Protein AF-A0AAV9XU58-F1 (afdb_monomer_lite)

InterPro domains:
  IPR002495 Glycosyl transferase, family 8 [PF01501] (68-296)
  IPR029044 Nucleotide-diphospho-sugar transferases [G3DSA:3.90.550.10] (55-318)
  IPR029044 Nucleotide-diphospho-sugar transferases [SSF53448] (55-310)
  IPR050748 Glycosyltransferase 8 domain-containing [PTHR13778] (26-318)

Foldseek 3Di:
DPPVVVVVVVVVVVVVCCVPVVCVVVVPDPVVVVCVVCVVVVVVVVVLVVLQEEAEEEEFDEQVLLQLVQLQLLLQLVAADPRYAYEYEYEYEPNCDPVNVVLVVVVCVVVVSVVRYHYDYQHDDDDFQADCLAPPQDPRNQCVLCCLVRDDVVDFKHKYAYSQKGQLHHCVVVSPDDWPFLLFKAFAWDPDQCVLCVSCVVLVNNVPDDQQARIAGDPRIIIGGSVSCVVVVSSVQLRCCCRVRRHGPRSSSCSSCSNRTHYDPCLQEPAPPPDDDPDPSSRRMYGPDGDQGLLDLQGPPVVSSLSSLVSDDGRDDGPDSPRADQAAEEEEEEDDADADDPVQVLPDPRHAYAYEYEYEQQDDPRVVVVVVVCVVSSVRYHYHYDYHYDPPPVPDPLVPLLVSLVVSVVPVDLPPDDRHPWYKYKYQYDDDPCVVPVVPPDPDDDDPDPPPDDDDDDDPIDIDTPVRVLVVSVVSCVSDPDPVVVVSNVVVVVVVVVVVVVVVVVVVPPDDPPDPDDDDDDDDDDDD

Organism: NCBI:txid659607

Sequence (528 aa):
MTKKQIISLIFVLTSAIICFVIPFITGLTSVNIFNRKNKSIFKSLSDIESNIVTYDITFSSDSDVFPLFPTLLNSIHSHLLENEFANIHIITMPDVTKVDHSIFLDMMEKLGFLKKLRIIFYPFKFNIKYKQTLKHVSQATMCRLLMTKILDSSINKLLYLDTDVIVNYPLRELFDIEIKSECGIVARSSTNSNLINEWLKKDGLSNYLHYSGKRSFNAGVLLVDLEKLRRNNFVDETLDLVQKWGINDQIALNLYCNGDYDELPIDYNFWAGRDSVNDIGKHKIVHFAGPNKPWKINYQPYEEQLLWYKYSLSYPEGNKNIPPIRPTYILLVKYNNDITIPETILNEKLCRYMINIVAINYKGKNKIELEEKIKEYSKKIWIEYTFVNINIDNNNNNNSDNVISKYVFLKTPQLFGEYVSELYLVMNSIPESRNICSVHENSENNDIEEMIDQKNEVNDYHYYSNNQVLDKLDNMCLNMNDGLYKINLLKLREKKENIKNIIERNKESNTFNKLCANNTNSYIEVHS

Structure (mmCIF, N/CA/C/O backbone):
data_AF-A0AAV9XU58-F1
#
_entry.id   AF-A0AAV9XU58-F1
#
loop_
_atom_site.group_PDB
_atom_site.id
_atom_site.type_symbol
_atom_site.label_atom_id
_atom_site.label_alt_id
_atom_site.label_comp_id
_atom_site.label_asym_id
_atom_site.label_entity_id
_atom_site.label_seq_id
_atom_site.pdbx_PDB_ins_code
_atom_site.Cartn_x
_atom_site.Cartn_y
_atom_site.Cartn_z
_atom_site.occupancy
_atom_site.B_iso_or_equiv
_atom_site.auth_seq_id
_atom_site.auth_comp_id
_atom_site.auth_asym_id
_atom_site.auth_atom_id
_atom_site.pdbx_PDB_model_num
ATOM 1 N N . MET A 1 1 ? 7.510 -81.812 -5.269 1.00 56.44 1 MET A N 1
ATOM 2 C CA . MET A 1 1 ? 6.096 -81.436 -5.495 1.00 56.44 1 MET A CA 1
ATOM 3 C C . MET A 1 1 ? 5.322 -82.650 -5.975 1.00 56.44 1 MET A C 1
ATOM 5 O O . MET A 1 1 ? 5.824 -83.378 -6.823 1.00 56.44 1 MET A O 1
ATOM 9 N N . THR A 1 2 ? 4.126 -82.888 -5.443 1.00 73.88 2 THR A N 1
ATOM 10 C CA . THR A 1 2 ? 3.227 -83.937 -5.952 1.00 73.88 2 THR A CA 1
ATOM 11 C C . THR A 1 2 ? 2.683 -83.545 -7.335 1.00 73.88 2 THR A C 1
ATOM 13 O O . THR A 1 2 ? 2.583 -82.357 -7.641 1.00 73.88 2 THR A O 1
ATOM 16 N N . LYS A 1 3 ? 2.283 -84.514 -8.179 1.00 66.88 3 LYS A N 1
ATOM 17 C CA . LYS A 1 3 ? 1.668 -84.239 -9.504 1.00 66.88 3 LYS A CA 1
ATOM 18 C C . LYS A 1 3 ? 0.535 -83.200 -9.424 1.00 66.88 3 LYS A C 1
ATOM 20 O O . LYS A 1 3 ? 0.401 -82.361 -10.306 1.00 66.88 3 LYS A O 1
ATOM 25 N N . LYS A 1 4 ? -0.230 -83.215 -8.328 1.00 62.72 4 LYS A N 1
ATOM 26 C CA . LYS A 1 4 ? -1.327 -82.276 -8.052 1.00 62.72 4 LYS A CA 1
ATOM 27 C C . LYS A 1 4 ? -0.833 -80.839 -7.814 1.00 62.72 4 LYS A C 1
ATOM 29 O O . LYS A 1 4 ? -1.446 -79.900 -8.305 1.00 62.72 4 LYS A O 1
ATOM 34 N N . GLN A 1 5 ? 0.300 -80.670 -7.128 1.00 54.50 5 GLN A N 1
ATOM 35 C CA . GLN A 1 5 ? 0.933 -79.363 -6.909 1.00 54.50 5 GLN A CA 1
ATOM 36 C C . GLN A 1 5 ? 1.524 -78.783 -8.199 1.00 54.50 5 GLN A C 1
ATOM 38 O O . GLN A 1 5 ? 1.413 -77.584 -8.422 1.00 54.50 5 GLN A O 1
ATOM 43 N N . ILE A 1 6 ? 2.084 -79.628 -9.073 1.00 65.81 6 ILE A N 1
ATOM 44 C CA . ILE A 1 6 ? 2.619 -79.191 -10.374 1.00 65.81 6 ILE A CA 1
ATOM 45 C C . ILE A 1 6 ? 1.485 -78.696 -11.282 1.00 65.81 6 ILE A C 1
ATOM 47 O O . ILE A 1 6 ? 1.595 -77.620 -11.858 1.00 65.81 6 ILE A O 1
ATOM 51 N N . ILE A 1 7 ? 0.365 -79.424 -11.353 1.00 70.50 7 ILE A N 1
ATOM 52 C CA . ILE A 1 7 ? -0.808 -79.006 -12.141 1.00 70.50 7 ILE A CA 1
ATOM 53 C C . ILE A 1 7 ? -1.394 -77.693 -11.605 1.00 70.50 7 ILE A C 1
ATOM 55 O O . ILE A 1 7 ? -1.716 -76.800 -12.385 1.00 70.50 7 ILE A O 1
ATOM 59 N N . SER A 1 8 ? -1.483 -77.545 -10.279 1.00 62.72 8 SER A N 1
ATOM 60 C CA . SER A 1 8 ? -1.982 -76.314 -9.659 1.00 62.72 8 SER A CA 1
ATOM 61 C C . SER A 1 8 ? -1.062 -75.119 -9.927 1.00 62.72 8 SER A C 1
ATOM 63 O O . SER A 1 8 ? -1.549 -74.022 -10.185 1.00 62.72 8 SER A O 1
ATOM 65 N N . LEU A 1 9 ? 0.258 -75.328 -9.912 1.00 62.16 9 LEU A N 1
ATOM 66 C CA . LEU A 1 9 ? 1.238 -74.287 -10.217 1.00 62.16 9 LEU A CA 1
ATOM 67 C C . LEU A 1 9 ? 1.181 -73.874 -11.693 1.00 62.16 9 LEU A C 1
ATOM 69 O O . LEU A 1 9 ? 1.218 -72.683 -11.987 1.00 62.16 9 LEU A O 1
ATOM 73 N N . ILE A 1 10 ? 1.027 -74.837 -12.607 1.00 72.75 10 ILE A N 1
ATOM 74 C CA . ILE A 1 10 ? 0.843 -74.561 -14.038 1.00 72.75 10 ILE A CA 1
ATOM 75 C C . ILE A 1 10 ? -0.416 -73.719 -14.250 1.00 72.75 10 ILE A C 1
ATOM 77 O O . ILE A 1 10 ? -0.330 -72.704 -14.930 1.00 72.75 10 ILE A O 1
ATOM 81 N N . PHE A 1 11 ? -1.539 -74.064 -13.609 1.00 68.44 11 PHE A N 1
ATOM 82 C CA . PHE A 1 11 ? -2.784 -73.294 -13.718 1.00 68.44 11 PHE A CA 1
ATOM 83 C C . PHE A 1 11 ? -2.628 -71.846 -13.239 1.00 68.44 11 PHE A C 1
ATOM 85 O O . PHE A 1 11 ? -3.064 -70.915 -13.920 1.00 68.44 11 PHE A O 1
ATOM 92 N N . VAL A 1 12 ? -1.970 -71.645 -12.092 1.00 68.31 12 VAL A N 1
ATOM 93 C CA . VAL A 1 12 ? -1.707 -70.309 -11.532 1.00 68.31 12 VAL A CA 1
ATOM 94 C C . VAL A 1 12 ? -0.794 -69.500 -12.454 1.00 68.31 12 VAL A C 1
ATOM 96 O O . VAL A 1 12 ? -1.093 -68.340 -12.734 1.00 68.31 12 VAL A O 1
ATOM 99 N N . LEU A 1 13 ? 0.266 -70.114 -12.986 1.00 66.00 13 LEU A N 1
ATOM 100 C CA . LEU A 1 13 ? 1.189 -69.454 -13.910 1.00 66.00 13 LEU A CA 1
ATOM 101 C C . LEU A 1 13 ? 0.513 -69.112 -15.242 1.00 66.00 13 LEU A C 1
ATOM 103 O O . LEU A 1 13 ? 0.669 -67.993 -15.724 1.00 66.00 13 LEU A O 1
ATOM 107 N N . THR A 1 14 ? -0.299 -70.009 -15.809 1.00 67.06 14 THR A N 1
ATOM 108 C CA . THR A 1 14 ? -1.054 -69.716 -17.038 1.00 67.06 14 THR A CA 1
ATOM 109 C C . THR A 1 14 ? -2.084 -68.611 -16.827 1.00 67.06 14 THR A C 1
ATOM 111 O O . THR A 1 14 ? -2.219 -67.743 -17.682 1.00 67.06 14 THR A O 1
ATOM 114 N N . SER A 1 15 ? -2.759 -68.583 -15.675 1.00 61.88 15 SER A N 1
ATOM 115 C CA . SER A 1 15 ? -3.738 -67.538 -15.356 1.00 61.88 15 SER A CA 1
ATOM 116 C C . SER A 1 15 ? -3.060 -66.178 -15.143 1.00 61.88 15 SER A C 1
ATOM 118 O O . SER A 1 15 ? -3.535 -65.159 -15.639 1.00 61.88 15 SER A O 1
ATOM 120 N N . ALA A 1 16 ? -1.889 -66.158 -14.496 1.00 62.00 16 ALA A N 1
ATOM 121 C CA . ALA A 1 16 ? -1.078 -64.951 -14.355 1.00 62.00 16 ALA A CA 1
ATOM 122 C C . ALA A 1 16 ? -0.603 -64.425 -15.719 1.00 62.00 16 ALA A C 1
ATOM 124 O O . ALA A 1 16 ? -0.750 -63.238 -15.999 1.00 62.00 16 ALA A O 1
ATOM 125 N N . ILE A 1 17 ? -0.114 -65.300 -16.604 1.00 64.19 17 ILE A N 1
ATOM 126 C CA . ILE A 1 17 ? 0.308 -64.915 -17.958 1.00 64.19 17 ILE A CA 1
ATOM 127 C C . ILE A 1 17 ? -0.876 -64.342 -18.750 1.00 64.19 17 ILE A C 1
ATOM 129 O O . ILE A 1 17 ? -0.737 -63.288 -19.360 1.00 64.19 17 ILE A O 1
ATOM 133 N N . ILE A 1 18 ? -2.058 -64.960 -18.683 1.00 63.41 18 ILE A N 1
ATOM 134 C CA . ILE A 1 18 ? -3.281 -64.454 -19.331 1.00 63.41 18 ILE A CA 1
ATOM 135 C C . ILE A 1 18 ? -3.654 -63.056 -18.800 1.00 63.41 18 ILE A C 1
ATOM 137 O O . ILE A 1 18 ? -3.930 -62.155 -19.593 1.00 63.41 18 ILE A O 1
ATOM 141 N N . CYS A 1 19 ? -3.589 -62.840 -17.482 1.00 58.94 19 CYS A N 1
ATOM 142 C CA . CYS A 1 19 ? -3.886 -61.549 -16.851 1.00 58.94 19 CYS A CA 1
ATOM 143 C C . CYS A 1 19 ? -2.886 -60.434 -17.193 1.00 58.94 19 CYS A C 1
ATOM 145 O O . CYS A 1 19 ? -3.264 -59.267 -17.140 1.00 58.94 19 CYS A O 1
ATOM 147 N N . PHE A 1 20 ? -1.639 -60.759 -17.544 1.00 57.59 20 PHE A N 1
ATOM 148 C CA . PHE A 1 20 ? -0.633 -59.763 -17.935 1.00 57.59 20 PHE A CA 1
ATOM 149 C C . PHE A 1 20 ? -0.561 -59.543 -19.449 1.00 57.59 20 PHE A C 1
ATOM 151 O O . PHE A 1 20 ? -0.370 -58.414 -19.897 1.00 57.59 20 PHE A O 1
ATOM 158 N N . VAL A 1 21 ? -0.742 -60.598 -20.244 1.00 58.16 21 VAL A N 1
ATOM 159 C CA . VAL A 1 21 ? -0.565 -60.556 -21.701 1.00 58.16 21 VAL A CA 1
ATOM 160 C C . VAL A 1 21 ? -1.803 -60.000 -22.405 1.00 58.16 21 VAL A C 1
ATOM 162 O O . VAL A 1 21 ? -1.658 -59.199 -23.326 1.00 58.16 21 VAL A O 1
ATOM 165 N N . ILE A 1 22 ? -3.019 -60.342 -21.955 1.00 57.56 22 ILE A N 1
ATOM 166 C CA . ILE A 1 22 ? -4.252 -59.845 -22.592 1.00 57.56 22 ILE A CA 1
ATOM 167 C C . ILE A 1 22 ? -4.352 -58.309 -22.530 1.00 57.56 22 ILE A C 1
ATOM 169 O O . ILE A 1 22 ? -4.541 -57.713 -23.588 1.00 57.56 22 ILE A O 1
ATOM 173 N N . PRO A 1 23 ? -4.147 -57.630 -21.380 1.00 54.16 23 PRO A N 1
ATOM 174 C CA . PRO A 1 23 ? -4.209 -56.165 -21.319 1.00 54.16 23 PRO A CA 1
ATOM 175 C C . PRO A 1 23 ? -3.149 -55.460 -22.176 1.00 54.16 23 PRO A C 1
ATOM 177 O O . PRO A 1 23 ? -3.402 -54.368 -22.689 1.00 54.16 23 PRO A O 1
ATOM 180 N N . PHE A 1 24 ? -1.982 -56.093 -22.354 1.00 54.09 24 PHE A N 1
ATOM 181 C CA . PHE A 1 24 ? -0.885 -55.578 -23.178 1.00 54.09 24 PHE A CA 1
ATOM 182 C C . PHE A 1 24 ? -1.194 -55.698 -24.679 1.00 54.09 24 PHE A C 1
ATOM 184 O O . PHE A 1 24 ? -0.922 -54.769 -25.434 1.00 54.09 24 PHE A O 1
ATOM 191 N N . ILE A 1 25 ? -1.823 -56.802 -25.104 1.00 54.88 25 ILE A N 1
ATOM 192 C CA . ILE A 1 25 ? -2.251 -57.023 -26.497 1.00 54.88 25 ILE A CA 1
ATOM 193 C C . ILE A 1 25 ? -3.467 -56.155 -26.856 1.00 54.88 25 ILE A C 1
ATOM 195 O O . ILE A 1 25 ? -3.562 -55.668 -27.980 1.00 54.88 25 ILE A O 1
ATOM 199 N N . THR A 1 26 ? -4.394 -55.920 -25.921 1.00 54.41 26 THR A N 1
ATOM 200 C CA . THR A 1 26 ? -5.632 -55.166 -26.192 1.00 54.41 26 THR A CA 1
ATOM 201 C C . THR A 1 26 ? -5.506 -53.650 -25.989 1.00 54.41 26 THR A C 1
ATOM 203 O O . THR A 1 26 ? -6.515 -52.951 -26.062 1.00 54.41 26 THR A O 1
ATOM 206 N N . GLY A 1 27 ? -4.312 -53.119 -25.689 1.00 50.12 27 GLY A N 1
ATOM 207 C CA . GLY A 1 27 ? -4.082 -51.676 -25.492 1.00 50.12 27 GLY A CA 1
ATOM 208 C C . GLY A 1 27 ? -4.832 -51.054 -24.300 1.00 50.12 27 GLY A C 1
ATOM 209 O O . GLY A 1 27 ? -4.917 -49.832 -24.175 1.00 50.12 27 GLY A O 1
ATOM 210 N N . LEU A 1 28 ? -5.382 -51.881 -23.408 1.00 47.94 28 LEU A N 1
ATOM 211 C CA . LEU A 1 28 ? -6.093 -51.455 -22.205 1.00 47.94 28 LEU A CA 1
ATOM 212 C C . LEU A 1 28 ? -5.094 -51.413 -21.051 1.00 47.94 28 LEU A C 1
ATOM 214 O O . LEU A 1 28 ? -5.012 -52.335 -20.242 1.00 47.94 28 LEU A O 1
ATOM 218 N N . THR A 1 29 ? -4.316 -50.336 -20.967 1.00 52.66 29 THR A N 1
ATOM 219 C CA . THR A 1 29 ? -3.478 -50.111 -19.787 1.00 52.66 29 THR A CA 1
ATOM 220 C C . THR A 1 29 ? -4.375 -49.981 -18.551 1.00 52.66 29 THR A C 1
ATOM 222 O O . THR A 1 29 ? -5.410 -49.309 -18.568 1.00 52.66 29 THR A O 1
ATOM 225 N N . SER A 1 30 ? -3.983 -50.628 -17.452 1.00 54.69 30 SER A N 1
ATOM 226 C CA . SER A 1 30 ? -4.645 -50.552 -16.138 1.00 54.69 30 SER A CA 1
ATOM 227 C C . SER A 1 30 ? -4.885 -49.107 -15.676 1.00 54.69 30 SER A C 1
ATOM 229 O O . SER A 1 30 ? -5.871 -48.830 -14.996 1.00 54.69 30 SER A O 1
ATOM 231 N N . VAL A 1 31 ? -4.045 -48.177 -16.138 1.00 50.59 31 VAL A N 1
ATOM 232 C CA . VAL A 1 31 ? -4.153 -46.725 -15.951 1.00 50.59 31 VAL A CA 1
ATOM 233 C C . VAL A 1 31 ? -5.444 -46.150 -16.546 1.00 50.59 31 VAL A C 1
ATOM 235 O O . VAL A 1 31 ? -6.119 -45.364 -15.889 1.00 50.59 31 VAL A O 1
ATOM 238 N N . ASN A 1 32 ? -5.865 -46.578 -17.741 1.00 48.88 32 ASN A N 1
ATOM 239 C CA . ASN A 1 32 ? -7.089 -46.070 -18.376 1.00 48.88 32 ASN A CA 1
ATOM 240 C C . ASN A 1 32 ? -8.364 -46.561 -17.674 1.00 48.88 32 ASN A C 1
ATOM 242 O O . ASN A 1 32 ? -9.359 -45.836 -17.601 1.00 48.88 32 ASN A O 1
ATOM 246 N N . ILE A 1 33 ? -8.339 -47.776 -17.119 1.00 56.25 33 ILE A N 1
ATOM 247 C CA . ILE A 1 33 ? -9.445 -48.325 -16.320 1.00 56.25 33 ILE A CA 1
ATOM 248 C C . ILE A 1 33 ? -9.483 -47.661 -14.936 1.00 56.25 33 ILE A C 1
ATOM 250 O O . ILE A 1 33 ? -10.567 -47.319 -14.460 1.00 56.25 33 ILE A O 1
ATOM 254 N N . PHE A 1 34 ? -8.320 -47.424 -14.321 1.00 52.28 34 PHE A N 1
ATOM 255 C CA . PHE A 1 34 ? -8.187 -46.698 -13.056 1.00 52.28 34 PHE A CA 1
ATOM 256 C C . PHE A 1 34 ? -8.679 -45.248 -13.183 1.00 52.28 34 PHE A C 1
ATOM 258 O O . PHE A 1 34 ? -9.528 -44.823 -12.402 1.00 52.28 34 PHE A O 1
ATOM 265 N N . ASN A 1 35 ? -8.262 -44.533 -14.233 1.00 53.34 35 ASN A N 1
ATOM 266 C CA . ASN A 1 35 ? -8.716 -43.170 -14.524 1.00 53.34 35 ASN A CA 1
ATOM 267 C C . ASN A 1 35 ? -10.218 -43.106 -14.830 1.00 53.34 35 ASN A C 1
ATOM 269 O O . ASN A 1 35 ? -10.890 -42.173 -14.401 1.00 53.34 35 ASN A O 1
ATOM 273 N N . ARG A 1 36 ? -10.783 -44.101 -15.534 1.00 54.97 36 ARG A N 1
ATOM 274 C CA . ARG A 1 36 ? -12.236 -44.167 -15.777 1.00 54.97 36 ARG A CA 1
ATOM 275 C C . ARG A 1 36 ? -13.035 -44.427 -14.501 1.00 54.97 36 ARG A C 1
ATOM 277 O O . ARG A 1 36 ? -14.057 -43.775 -14.308 1.00 54.97 36 ARG A O 1
ATOM 284 N N . LYS A 1 37 ? -12.596 -45.360 -13.649 1.00 55.50 37 LYS A N 1
ATOM 285 C CA . LYS A 1 37 ? -13.304 -45.708 -12.403 1.00 55.50 37 LYS A CA 1
ATOM 286 C C . LYS A 1 37 ? -13.187 -44.628 -11.328 1.00 55.50 37 LYS A C 1
ATOM 288 O O . LYS A 1 37 ? -14.141 -44.424 -10.591 1.00 55.50 37 LYS A O 1
ATOM 293 N N . ASN A 1 38 ? -12.069 -43.905 -11.294 1.00 54.00 38 ASN A N 1
ATOM 294 C CA . ASN A 1 38 ? -11.805 -42.844 -10.319 1.00 54.00 38 ASN A CA 1
ATOM 295 C C . ASN A 1 38 ? -11.971 -41.440 -10.914 1.00 54.00 38 ASN A C 1
ATOM 297 O O . ASN A 1 38 ? -11.464 -40.468 -10.360 1.00 54.00 38 ASN A O 1
ATOM 301 N N . LYS A 1 39 ? -12.688 -41.309 -12.039 1.00 52.06 39 LYS A N 1
ATOM 302 C CA . LYS A 1 39 ? -12.847 -40.041 -12.764 1.00 52.06 39 LYS A CA 1
ATOM 303 C C . LYS A 1 39 ? -13.422 -38.924 -11.888 1.00 52.06 39 LYS A C 1
ATOM 305 O O . LYS A 1 39 ? -13.057 -37.777 -12.088 1.00 52.06 39 LYS A O 1
ATOM 310 N N . SER A 1 40 ? -14.284 -39.238 -10.918 1.00 46.38 40 SER A N 1
ATOM 311 C CA . SER A 1 40 ? -14.809 -38.250 -9.964 1.00 46.38 40 SER A CA 1
ATOM 312 C C . SER A 1 40 ? -13.774 -37.798 -8.933 1.00 46.38 40 SER A C 1
ATOM 314 O O . SER A 1 40 ? -13.806 -36.641 -8.548 1.00 46.38 40 SER A O 1
ATOM 316 N N . ILE A 1 41 ? -12.854 -38.677 -8.524 1.00 53.47 41 ILE A N 1
ATOM 317 C CA . ILE A 1 41 ? -11.769 -38.374 -7.579 1.00 53.47 41 ILE A CA 1
ATOM 318 C C . ILE A 1 41 ? -10.698 -37.543 -8.278 1.00 53.47 41 ILE A C 1
ATOM 320 O O . ILE A 1 41 ? -10.249 -36.547 -7.737 1.00 53.47 41 ILE A O 1
ATOM 324 N N . PHE A 1 42 ? -10.328 -37.899 -9.510 1.00 50.66 42 PHE A N 1
ATOM 325 C CA . PHE A 1 42 ? -9.417 -37.079 -10.309 1.00 50.66 42 PHE A CA 1
ATOM 326 C C . PHE A 1 42 ? -10.041 -35.751 -10.713 1.00 50.66 42 PHE A C 1
ATOM 328 O O . PHE A 1 42 ? -9.332 -34.759 -10.746 1.00 50.66 42 PHE A O 1
ATOM 335 N N . LYS A 1 43 ? -11.356 -35.718 -10.962 1.00 49.62 43 LYS A N 1
ATOM 336 C CA . LYS A 1 43 ? -12.082 -34.468 -11.163 1.00 49.62 43 LYS A CA 1
ATOM 337 C C . LYS A 1 43 ? -12.126 -33.639 -9.879 1.00 49.62 43 LYS A C 1
ATOM 339 O O . LYS A 1 43 ? -11.856 -32.458 -9.944 1.00 49.62 43 LYS A O 1
ATOM 344 N N . SER A 1 44 ? -12.373 -34.232 -8.708 1.00 46.91 44 SER A N 1
ATOM 345 C CA . SER A 1 44 ? -12.347 -33.474 -7.451 1.00 46.91 44 SER A CA 1
ATOM 346 C C . SER A 1 44 ? -10.939 -33.013 -7.087 1.00 46.91 44 SER A C 1
ATOM 348 O O . SER A 1 44 ? -10.790 -31.915 -6.585 1.00 46.91 44 SER A O 1
ATOM 350 N N . LEU A 1 45 ? -9.905 -33.815 -7.348 1.00 44.69 45 LEU A N 1
ATOM 351 C CA . LEU A 1 45 ? -8.504 -33.425 -7.170 1.00 44.69 45 LEU A CA 1
ATOM 352 C C . LEU A 1 45 ? -8.111 -32.322 -8.152 1.00 44.69 45 LEU A C 1
ATOM 354 O O . LEU A 1 45 ? -7.502 -31.353 -7.725 1.00 44.69 45 LEU A O 1
ATOM 358 N N . SER A 1 46 ? -8.529 -32.408 -9.419 1.00 46.72 46 SER A N 1
ATOM 359 C CA . SER A 1 46 ? -8.325 -31.324 -10.381 1.00 46.72 46 SER A CA 1
ATOM 360 C C . SER A 1 46 ? -9.139 -30.082 -10.034 1.00 46.72 46 SER A C 1
ATOM 362 O O . SER A 1 46 ? -8.653 -28.993 -10.270 1.00 46.72 46 SER A O 1
ATOM 364 N N . ASP A 1 47 ? -10.336 -30.232 -9.455 1.00 44.47 47 ASP A N 1
ATOM 365 C CA . ASP A 1 47 ? -11.200 -29.130 -9.007 1.00 44.47 47 ASP A CA 1
ATOM 366 C C . ASP A 1 47 ? -10.666 -28.487 -7.699 1.00 44.47 47 ASP A C 1
ATOM 368 O O . ASP A 1 47 ? -10.901 -27.309 -7.427 1.00 44.47 47 ASP A O 1
ATOM 372 N N . ILE A 1 48 ? -9.934 -29.250 -6.875 1.00 48.62 48 ILE A N 1
ATOM 373 C CA . ILE A 1 48 ? -9.212 -28.775 -5.681 1.00 48.62 48 ILE A CA 1
ATOM 374 C C . ILE A 1 48 ? -7.916 -28.065 -6.098 1.00 48.62 48 ILE A C 1
ATOM 376 O O . ILE A 1 48 ? -7.660 -26.954 -5.639 1.00 48.62 48 ILE A O 1
ATOM 380 N N . GLU A 1 49 ? -7.133 -28.652 -7.008 1.00 49.69 49 GLU A N 1
ATOM 381 C CA . GLU A 1 49 ? -5.938 -28.023 -7.589 1.00 49.69 49 GLU A CA 1
ATOM 382 C C . GLU A 1 49 ? -6.295 -26.786 -8.432 1.00 49.69 49 GLU A C 1
ATOM 384 O O . GLU A 1 49 ? -5.564 -25.800 -8.399 1.00 49.69 49 GLU A O 1
ATOM 389 N N . SER A 1 50 ? -7.448 -26.771 -9.116 1.00 53.19 50 SER A N 1
ATOM 390 C CA . SER A 1 50 ? -7.907 -25.629 -9.923 1.00 53.19 50 SER A CA 1
ATOM 391 C C . SER A 1 50 ? -8.421 -24.444 -9.106 1.00 53.19 50 SER A C 1
ATOM 393 O O . SER A 1 50 ? -8.743 -23.412 -9.688 1.00 53.19 50 SER A O 1
ATOM 395 N N . ASN A 1 51 ? -8.546 -24.580 -7.783 1.00 67.38 51 ASN A N 1
ATOM 396 C CA . ASN A 1 51 ? -9.005 -23.507 -6.897 1.00 67.38 51 ASN A CA 1
ATOM 397 C C . ASN A 1 51 ? -7.878 -22.875 -6.068 1.00 67.38 51 ASN A C 1
ATOM 399 O O . ASN A 1 51 ? -8.144 -21.939 -5.309 1.00 67.38 51 ASN A O 1
ATOM 403 N N . ILE A 1 52 ? -6.635 -23.350 -6.217 1.00 83.81 52 ILE A N 1
ATOM 404 C CA . ILE A 1 52 ? -5.464 -22.700 -5.626 1.00 83.81 52 ILE A CA 1
ATOM 405 C C . ILE A 1 52 ? -5.140 -21.459 -6.453 1.00 83.81 52 ILE A C 1
ATOM 407 O O . ILE A 1 52 ? -4.826 -21.549 -7.639 1.00 83.81 52 ILE A O 1
ATOM 411 N N . VAL A 1 53 ? -5.187 -20.293 -5.815 1.00 91.31 53 VAL A N 1
ATOM 412 C CA . VAL A 1 53 ? -4.811 -19.024 -6.445 1.00 91.31 53 VAL A CA 1
ATOM 413 C C . VAL A 1 53 ? -3.541 -18.517 -5.786 1.00 91.31 53 VAL A C 1
ATOM 415 O O . VAL A 1 53 ? -3.486 -18.372 -4.567 1.00 91.31 53 VAL A O 1
ATOM 418 N N . THR A 1 54 ? -2.519 -18.251 -6.597 1.00 95.06 54 THR A N 1
ATOM 419 C CA . THR A 1 54 ? -1.274 -17.634 -6.133 1.00 95.06 54 THR A CA 1
ATOM 420 C C . THR A 1 54 ? -1.146 -16.245 -6.737 1.00 95.06 54 THR A C 1
ATOM 422 O O . THR A 1 54 ? -1.222 -16.096 -7.954 1.00 95.06 54 THR A O 1
ATOM 425 N N . TYR A 1 55 ? -0.944 -15.243 -5.890 1.00 97.44 55 TYR A N 1
ATOM 426 C CA . TYR A 1 55 ? -0.731 -13.855 -6.292 1.00 97.44 55 TYR A CA 1
ATOM 427 C C . TYR A 1 55 ? 0.760 -13.518 -6.301 1.00 97.44 55 TYR A C 1
ATOM 429 O O . TYR A 1 55 ? 1.445 -13.795 -5.320 1.00 97.44 55 TYR A O 1
ATOM 437 N N . ASP A 1 56 ? 1.265 -12.870 -7.347 1.00 98.38 56 ASP A N 1
ATOM 438 C CA . ASP A 1 56 ? 2.610 -12.288 -7.338 1.00 98.38 56 ASP A CA 1
ATOM 439 C C . ASP A 1 56 ? 2.526 -10.821 -6.898 1.00 98.38 56 ASP A C 1
ATOM 441 O O . ASP A 1 56 ? 1.879 -9.991 -7.544 1.00 98.38 56 ASP A O 1
ATOM 445 N N . ILE A 1 57 ? 3.160 -10.497 -5.770 1.00 98.56 57 ILE A N 1
ATOM 446 C CA . ILE A 1 57 ? 3.159 -9.156 -5.177 1.00 98.56 57 ILE A CA 1
ATOM 447 C C . ILE A 1 57 ? 4.604 -8.705 -5.004 1.00 98.56 57 ILE A C 1
ATOM 449 O O . ILE A 1 57 ? 5.411 -9.425 -4.414 1.00 98.56 57 ILE A O 1
ATOM 453 N N . THR A 1 58 ? 4.949 -7.519 -5.503 1.00 98.12 58 THR A N 1
ATOM 454 C CA . THR A 1 58 ? 6.314 -6.998 -5.438 1.00 98.12 58 THR A CA 1
ATOM 455 C C . THR A 1 58 ? 6.417 -5.661 -4.722 1.00 98.12 58 THR A C 1
ATOM 457 O O . THR A 1 58 ? 5.495 -4.847 -4.725 1.00 98.12 58 THR A O 1
ATOM 460 N N . PHE A 1 59 ? 7.583 -5.450 -4.119 1.00 96.56 59 PHE A N 1
ATOM 461 C CA . PHE A 1 59 ? 7.922 -4.281 -3.325 1.00 96.56 59 PHE A CA 1
ATOM 462 C C . PHE A 1 59 ? 9.362 -3.867 -3.617 1.00 96.56 59 PHE A C 1
ATOM 464 O O . PHE A 1 59 ? 10.185 -4.670 -4.070 1.00 96.56 59 PHE A O 1
ATOM 471 N N . SER A 1 60 ? 9.694 -2.623 -3.294 1.00 93.81 60 SER A N 1
ATOM 472 C CA . SER A 1 60 ? 11.080 -2.156 -3.259 1.00 93.81 60 SER A CA 1
ATOM 473 C C . SER A 1 60 ? 11.407 -1.615 -1.874 1.00 93.81 60 SER A C 1
ATOM 475 O O . SER A 1 60 ? 10.607 -0.875 -1.307 1.00 93.81 60 SER A O 1
ATOM 477 N N . SER A 1 61 ? 12.563 -1.992 -1.330 1.00 91.69 61 SER A N 1
ATOM 478 C CA . SER A 1 61 ? 12.948 -1.664 0.043 1.00 91.69 61 SER A CA 1
ATOM 479 C C . SER A 1 61 ? 14.410 -1.264 0.167 1.00 91.69 61 SER A C 1
ATOM 481 O O . SER A 1 61 ? 15.290 -1.876 -0.435 1.00 91.69 61 SER A O 1
ATOM 483 N N . ASP A 1 62 ? 14.650 -0.285 1.026 1.00 90.31 62 ASP A N 1
ATOM 484 C CA . ASP A 1 62 ? 15.932 0.029 1.660 1.00 90.31 62 ASP A CA 1
ATOM 485 C C . ASP A 1 62 ? 15.848 -0.293 3.160 1.00 90.31 62 ASP A C 1
ATOM 487 O O . ASP A 1 62 ? 14.815 -0.794 3.626 1.00 90.31 62 ASP A O 1
ATOM 491 N N . SER A 1 63 ? 16.916 -0.028 3.916 1.00 88.62 63 SER A N 1
ATOM 492 C CA . SER A 1 63 ? 16.945 -0.306 5.356 1.00 88.62 63 SER A CA 1
ATOM 493 C C . SER A 1 63 ? 15.962 0.540 6.172 1.00 88.62 63 SER A C 1
ATOM 495 O O . SER A 1 63 ? 15.592 0.135 7.273 1.00 88.62 63 SER A O 1
ATOM 497 N N . ASP A 1 64 ? 15.521 1.693 5.657 1.00 86.19 64 ASP A N 1
ATOM 498 C CA . ASP A 1 64 ? 14.635 2.607 6.388 1.00 86.19 64 ASP A CA 1
ATOM 499 C C . ASP A 1 64 ? 13.194 2.084 6.426 1.00 86.19 64 ASP A C 1
ATOM 501 O O . ASP A 1 64 ? 12.505 2.205 7.447 1.00 86.19 64 ASP A O 1
ATOM 505 N N . VAL A 1 65 ? 12.734 1.487 5.321 1.00 88.38 65 VAL A N 1
ATOM 506 C CA . VAL A 1 65 ? 11.368 0.949 5.204 1.00 88.38 65 VAL A CA 1
ATOM 507 C C . VAL A 1 65 ? 11.278 -0.565 5.390 1.00 88.38 65 VAL A C 1
ATOM 509 O O . VAL A 1 65 ? 10.181 -1.068 5.641 1.00 88.38 65 VAL A O 1
ATOM 512 N N . PHE A 1 66 ? 12.398 -1.299 5.354 1.00 91.62 66 PHE A N 1
ATOM 513 C CA . PHE A 1 66 ? 12.416 -2.749 5.597 1.00 91.62 66 PHE A CA 1
ATOM 514 C C . PHE A 1 66 ? 11.726 -3.164 6.916 1.00 91.62 66 PHE A C 1
ATOM 516 O O . PHE A 1 66 ? 10.946 -4.122 6.915 1.00 91.62 66 PHE A O 1
ATOM 523 N N . PRO A 1 67 ? 11.878 -2.418 8.032 1.00 90.25 67 PRO A N 1
ATOM 524 C CA . PRO A 1 67 ? 11.183 -2.728 9.282 1.00 90.25 67 PRO A CA 1
ATOM 525 C C . PRO A 1 67 ? 9.648 -2.621 9.227 1.00 90.25 67 PRO A C 1
ATOM 527 O O . PRO A 1 67 ? 8.988 -3.010 10.189 1.00 90.25 67 PRO A O 1
ATOM 530 N N . LEU A 1 68 ? 9.057 -2.096 8.145 1.00 91.38 68 LEU A N 1
ATOM 531 C CA . LEU A 1 68 ? 7.600 -1.987 7.976 1.00 91.38 68 LEU A CA 1
ATOM 532 C C . LEU A 1 68 ? 6.967 -3.265 7.403 1.00 91.38 68 LEU A C 1
ATOM 534 O O . LEU A 1 68 ? 5.767 -3.489 7.589 1.00 91.38 68 LEU A O 1
ATOM 538 N N . PHE A 1 69 ? 7.756 -4.130 6.754 1.00 94.62 69 PHE A N 1
ATOM 539 C CA . PHE A 1 69 ? 7.252 -5.351 6.118 1.00 94.62 69 PHE A CA 1
ATOM 540 C C . PHE A 1 69 ? 6.471 -6.283 7.047 1.00 94.62 69 PHE A C 1
ATOM 542 O O . PHE A 1 69 ? 5.464 -6.810 6.582 1.00 94.62 69 PHE A O 1
ATOM 549 N N . PRO A 1 70 ? 6.832 -6.491 8.330 1.00 93.56 70 PRO A N 1
ATOM 550 C CA . PRO A 1 70 ? 6.024 -7.334 9.204 1.00 93.56 70 PRO A CA 1
ATOM 551 C C . PRO A 1 70 ? 4.566 -6.872 9.294 1.00 93.56 70 PRO A C 1
ATOM 553 O O . PRO A 1 70 ? 3.652 -7.686 9.202 1.00 93.56 70 PRO A O 1
ATOM 556 N N . THR A 1 71 ? 4.346 -5.559 9.406 1.00 92.75 71 THR A N 1
ATOM 557 C CA . THR A 1 71 ? 3.002 -4.967 9.480 1.00 92.75 71 THR A CA 1
ATOM 558 C C . THR A 1 71 ? 2.255 -5.119 8.155 1.00 92.75 71 THR A C 1
ATOM 560 O O . THR A 1 71 ? 1.109 -5.571 8.117 1.00 92.75 71 THR A O 1
ATOM 563 N N . LEU A 1 72 ? 2.929 -4.800 7.051 1.00 96.12 72 LEU A N 1
ATOM 564 C CA . LEU A 1 72 ? 2.377 -4.915 5.704 1.00 96.12 72 LEU A CA 1
ATOM 565 C C . LEU A 1 72 ? 2.003 -6.362 5.355 1.00 96.12 72 LEU A C 1
ATOM 567 O O . LEU A 1 72 ? 0.872 -6.626 4.943 1.00 96.12 72 LEU A O 1
ATOM 571 N N . LEU A 1 73 ? 2.911 -7.316 5.574 1.00 97.88 73 LEU A N 1
ATOM 572 C CA . LEU A 1 73 ? 2.661 -8.730 5.302 1.00 97.88 73 LEU A CA 1
ATOM 573 C C . LEU A 1 73 ? 1.604 -9.319 6.233 1.00 97.88 73 LEU A C 1
ATOM 575 O O . LEU A 1 73 ? 0.855 -10.183 5.791 1.00 97.88 73 LEU A O 1
ATOM 579 N N . ASN A 1 74 ? 1.479 -8.830 7.470 1.00 96.75 74 ASN A N 1
ATOM 580 C CA . ASN A 1 74 ? 0.380 -9.226 8.349 1.00 96.75 74 ASN A CA 1
ATOM 581 C C . ASN A 1 74 ? -0.977 -8.819 7.766 1.00 96.75 74 ASN A C 1
ATOM 583 O O . ASN A 1 74 ? -1.914 -9.618 7.771 1.00 96.75 74 ASN A O 1
ATOM 587 N N . SER A 1 75 ? -1.071 -7.610 7.201 1.00 97.06 75 SER A N 1
ATOM 588 C CA . SER A 1 75 ? -2.293 -7.155 6.531 1.00 97.06 75 SER A CA 1
ATOM 589 C C . SER A 1 75 ? -2.642 -8.025 5.316 1.00 97.06 75 SER A C 1
ATOM 591 O O . SER A 1 75 ? -3.781 -8.468 5.192 1.00 97.06 75 SER A O 1
ATOM 593 N N . ILE A 1 76 ? -1.654 -8.392 4.492 1.00 98.25 76 ILE A N 1
ATOM 594 C CA . ILE A 1 76 ? -1.852 -9.288 3.341 1.00 98.25 76 ILE A CA 1
ATOM 595 C C . ILE A 1 76 ? -2.260 -10.689 3.809 1.00 98.25 76 ILE A C 1
ATOM 597 O O . ILE A 1 76 ? -3.301 -11.199 3.399 1.00 98.25 76 ILE A O 1
ATOM 601 N N . HIS A 1 77 ? -1.473 -11.297 4.699 1.00 97.50 77 HIS A N 1
ATOM 602 C CA . HIS A 1 77 ? -1.695 -12.649 5.211 1.00 97.50 77 HIS A CA 1
ATOM 603 C C . HIS A 1 77 ? -3.086 -12.806 5.837 1.00 97.50 77 HIS A C 1
ATOM 605 O O . HIS A 1 77 ? -3.761 -13.805 5.592 1.00 97.50 77 HIS A O 1
ATOM 611 N N . SER A 1 78 ? -3.537 -11.801 6.595 1.00 92.94 78 SER A N 1
ATOM 612 C CA . SER A 1 78 ? -4.841 -11.803 7.272 1.00 92.94 78 SER A CA 1
ATOM 613 C C . SER A 1 78 ? -6.040 -11.838 6.316 1.00 92.94 78 SER A C 1
ATOM 615 O O . SER A 1 78 ? -7.131 -12.206 6.747 1.00 92.94 78 SER A O 1
ATOM 617 N N . HIS A 1 79 ? -5.857 -11.480 5.040 1.00 94.62 79 HIS A N 1
ATOM 618 C CA . HIS A 1 79 ? -6.931 -11.442 4.037 1.00 94.62 79 HIS A CA 1
ATOM 619 C C . HIS A 1 79 ? -6.777 -12.472 2.918 1.00 94.62 79 HIS A C 1
ATOM 621 O O . HIS A 1 79 ? -7.610 -12.497 2.012 1.00 94.62 79 HIS A O 1
ATOM 627 N N . LEU A 1 80 ? -5.761 -13.338 2.980 1.00 94.12 80 LEU A N 1
ATOM 628 C CA . LEU A 1 80 ? -5.685 -14.501 2.100 1.00 94.12 80 LEU A CA 1
ATOM 629 C C . LEU A 1 80 ? -6.691 -15.561 2.557 1.00 94.12 80 LEU A C 1
ATOM 631 O O . LEU A 1 80 ? -6.625 -16.058 3.689 1.00 94.12 80 LEU A O 1
ATOM 635 N N . LEU A 1 81 ? -7.591 -15.952 1.655 1.00 90.62 81 LEU A N 1
ATOM 636 C CA . LEU A 1 81 ? -8.553 -17.032 1.893 1.00 90.62 81 LEU A CA 1
ATOM 637 C C . LEU A 1 81 ? -7.855 -18.404 1.983 1.00 90.62 81 LEU A C 1
ATOM 639 O O . LEU A 1 81 ? -6.643 -18.519 1.808 1.00 90.62 81 LEU A O 1
ATOM 643 N N . GLU A 1 82 ? -8.592 -19.461 2.335 1.00 85.75 82 GLU A N 1
ATOM 644 C CA . GLU A 1 82 ? -8.033 -20.798 2.618 1.00 85.75 82 GLU A CA 1
ATOM 645 C C . GLU A 1 82 ? -7.153 -21.352 1.483 1.00 85.75 82 GLU A C 1
ATOM 647 O O . GLU A 1 82 ? -6.058 -21.835 1.754 1.00 85.75 82 GLU A O 1
ATOM 652 N N . ASN A 1 83 ? -7.577 -21.176 0.227 1.00 90.12 83 ASN A N 1
ATOM 653 C CA . ASN A 1 83 ? -6.872 -21.654 -0.970 1.00 90.12 83 ASN A CA 1
ATOM 654 C C . ASN A 1 83 ? -6.082 -20.549 -1.693 1.00 90.12 83 ASN A C 1
ATOM 656 O O . ASN A 1 83 ? -5.822 -20.644 -2.893 1.00 90.12 83 ASN A O 1
ATOM 660 N N . GLU A 1 84 ? -5.748 -19.469 -0.988 1.00 94.75 84 GLU A N 1
ATOM 661 C CA . GLU A 1 84 ? -5.005 -18.345 -1.548 1.00 94.75 84 GLU A CA 1
ATOM 662 C C . GLU A 1 84 ? -3.610 -18.239 -0.946 1.00 94.75 84 GLU A C 1
ATOM 664 O O . GLU A 1 84 ? -3.418 -18.288 0.272 1.00 94.75 84 GLU A O 1
ATOM 669 N N . PHE A 1 85 ? -2.645 -18.041 -1.833 1.00 97.38 85 PHE A N 1
ATOM 670 C CA . PHE A 1 85 ? -1.229 -17.925 -1.530 1.00 97.38 85 PHE A CA 1
ATOM 671 C C . PHE A 1 85 ? -0.680 -16.663 -2.187 1.00 97.38 85 PHE A C 1
ATOM 673 O O . PHE A 1 85 ? -1.255 -16.140 -3.145 1.00 97.38 85 PHE A O 1
ATOM 680 N N . ALA A 1 86 ? 0.451 -16.170 -1.697 1.00 98.25 86 ALA A N 1
ATOM 681 C CA . ALA A 1 86 ? 1.133 -15.054 -2.336 1.00 98.25 86 ALA A CA 1
ATOM 682 C C . ALA A 1 86 ? 2.641 -15.284 -2.409 1.00 98.25 86 ALA A C 1
ATOM 684 O O . ALA A 1 86 ? 3.284 -15.646 -1.422 1.00 98.25 86 ALA A O 1
ATOM 685 N N . ASN A 1 87 ? 3.207 -15.023 -3.580 1.00 98.50 87 ASN A N 1
ATOM 686 C CA . ASN A 1 87 ? 4.633 -14.845 -3.771 1.00 98.50 87 ASN A CA 1
ATOM 687 C C . ASN A 1 87 ? 4.973 -13.381 -3.491 1.00 98.50 87 ASN A C 1
ATOM 689 O O . ASN A 1 87 ? 4.474 -12.470 -4.148 1.00 98.50 87 ASN A O 1
ATOM 693 N N . ILE A 1 88 ? 5.813 -13.161 -2.490 1.00 98.56 88 ILE A N 1
ATOM 694 C CA . ILE A 1 88 ? 6.228 -11.847 -2.015 1.00 98.56 88 ILE A CA 1
ATOM 695 C C . ILE A 1 88 ? 7.638 -11.585 -2.546 1.00 98.56 88 ILE A C 1
ATOM 697 O O . ILE A 1 88 ? 8.617 -12.116 -2.023 1.00 98.56 88 ILE A O 1
ATOM 701 N N . HIS A 1 89 ? 7.738 -10.774 -3.596 1.00 98.25 89 HIS A N 1
ATOM 702 C CA . HIS A 1 89 ? 8.987 -10.430 -4.272 1.00 98.25 89 HIS A CA 1
ATOM 703 C C . HIS A 1 89 ? 9.533 -9.102 -3.739 1.00 98.25 89 HIS A C 1
ATOM 705 O O . HIS A 1 89 ? 9.036 -8.033 -4.097 1.00 98.25 89 HIS A O 1
ATOM 711 N N . ILE A 1 90 ? 10.564 -9.149 -2.900 1.00 97.12 90 ILE A N 1
ATOM 712 C CA . ILE A 1 90 ? 11.133 -7.956 -2.263 1.00 97.12 90 ILE A CA 1
ATOM 713 C C . ILE A 1 90 ? 12.453 -7.606 -2.945 1.00 97.12 90 ILE A C 1
ATOM 715 O O . ILE A 1 90 ? 13.453 -8.306 -2.780 1.00 97.12 90 ILE A O 1
ATOM 719 N N . ILE A 1 91 ? 12.462 -6.514 -3.709 1.00 95.62 91 ILE A N 1
ATOM 720 C CA . ILE A 1 91 ? 13.685 -5.955 -4.290 1.00 95.62 91 ILE A CA 1
ATOM 721 C C . ILE A 1 91 ? 14.375 -5.132 -3.208 1.00 95.62 91 ILE A C 1
ATOM 723 O O . ILE A 1 91 ? 13.832 -4.116 -2.770 1.00 95.62 91 ILE A O 1
ATOM 727 N N . THR A 1 92 ? 15.548 -5.576 -2.762 1.00 93.19 92 THR A N 1
ATOM 728 C CA . THR A 1 92 ? 16.256 -4.954 -1.642 1.00 93.19 92 THR A CA 1
ATOM 729 C C . THR A 1 92 ? 17.499 -4.209 -2.095 1.00 93.19 92 THR A C 1
ATOM 731 O O . THR A 1 92 ? 18.301 -4.709 -2.889 1.00 93.19 92 THR A O 1
ATOM 734 N N . MET A 1 93 ? 17.658 -2.994 -1.581 1.00 90.50 93 MET A N 1
ATOM 735 C CA . MET A 1 93 ? 18.885 -2.224 -1.720 1.00 90.50 93 MET A CA 1
ATOM 736 C C . MET A 1 93 ? 20.020 -2.863 -0.893 1.00 90.50 93 MET A C 1
ATOM 738 O O . MET A 1 93 ? 19.760 -3.655 0.015 1.00 90.50 93 MET A O 1
ATOM 742 N N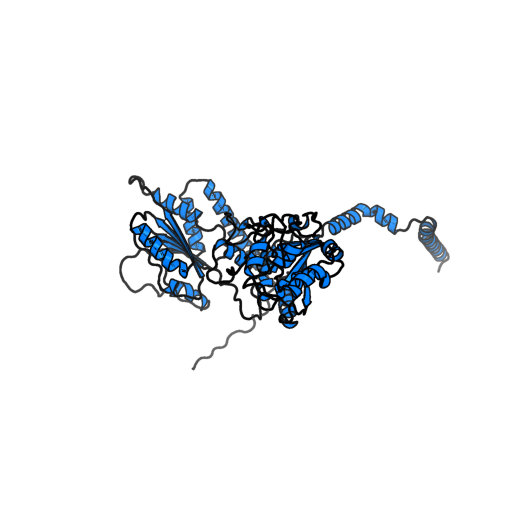 . PRO A 1 94 ? 21.300 -2.564 -1.198 1.00 88.44 94 PRO A N 1
ATOM 743 C CA . PRO A 1 94 ? 22.443 -3.237 -0.567 1.00 88.44 94 PRO A CA 1
ATOM 744 C C . PRO A 1 94 ? 22.604 -3.012 0.945 1.00 88.44 94 PRO A C 1
ATOM 746 O O . PRO A 1 94 ? 23.415 -3.692 1.571 1.00 88.44 94 PRO A O 1
ATOM 749 N N . ASP A 1 95 ? 21.901 -2.030 1.501 1.00 89.81 95 ASP A N 1
ATOM 750 C CA . ASP A 1 95 ? 21.824 -1.706 2.928 1.00 89.81 95 ASP A CA 1
ATOM 751 C C . ASP A 1 95 ? 20.901 -2.653 3.713 1.00 89.81 95 ASP A C 1
ATOM 753 O O . ASP A 1 95 ? 21.015 -2.723 4.933 1.00 89.81 95 ASP A O 1
ATOM 757 N N . VAL A 1 96 ? 20.055 -3.433 3.033 1.00 91.44 96 VAL A N 1
ATOM 758 C CA . VAL A 1 96 ? 19.345 -4.575 3.624 1.00 91.44 96 VAL A CA 1
ATOM 759 C C . VAL A 1 96 ? 20.194 -5.830 3.431 1.00 91.44 96 VAL A C 1
ATOM 761 O O . VAL A 1 96 ? 20.408 -6.319 2.316 1.00 91.44 96 VAL A O 1
ATOM 764 N N . THR A 1 97 ? 20.726 -6.359 4.527 1.00 92.38 97 THR A N 1
ATOM 765 C CA . THR A 1 97 ? 21.739 -7.413 4.481 1.00 92.38 97 THR A CA 1
ATOM 766 C C . THR A 1 97 ? 21.130 -8.817 4.481 1.00 92.38 97 THR A C 1
ATOM 768 O O . THR A 1 97 ? 19.956 -9.041 4.767 1.00 92.38 97 THR A O 1
ATOM 771 N N . LYS A 1 98 ? 21.966 -9.833 4.227 1.00 92.94 98 LYS A N 1
ATOM 772 C CA . LYS A 1 98 ? 21.559 -11.240 4.396 1.00 92.94 98 LYS A CA 1
ATOM 773 C C . LYS A 1 98 ? 21.166 -11.580 5.840 1.00 92.94 98 LYS A C 1
ATOM 775 O O . LYS A 1 98 ? 20.408 -12.528 6.046 1.00 92.94 98 LYS A O 1
ATOM 780 N N . VAL A 1 99 ? 21.698 -10.841 6.816 1.00 91.62 99 VAL A N 1
ATOM 781 C CA . VAL A 1 99 ? 21.347 -11.004 8.230 1.00 91.62 99 VAL A CA 1
ATOM 782 C C . VAL A 1 99 ? 19.914 -10.524 8.441 1.00 91.62 99 VAL A C 1
ATOM 784 O O . VAL A 1 99 ? 19.103 -11.293 8.949 1.00 91.62 99 VAL A O 1
ATOM 787 N N . ASP A 1 100 ? 19.569 -9.347 7.909 1.00 92.31 100 ASP A N 1
ATOM 788 C CA . ASP A 1 100 ? 18.197 -8.818 7.930 1.00 92.31 100 ASP A CA 1
ATOM 789 C C . ASP A 1 100 ? 17.202 -9.785 7.279 1.00 92.31 100 ASP A C 1
ATOM 791 O O . ASP A 1 100 ? 16.165 -10.102 7.859 1.00 92.31 100 ASP A O 1
ATOM 795 N N . HIS A 1 101 ? 17.545 -10.333 6.107 1.00 94.25 101 HIS A N 1
ATOM 796 C CA . HIS A 1 101 ? 16.710 -11.339 5.444 1.00 94.25 101 HIS A CA 1
ATOM 797 C C . HIS A 1 101 ? 16.484 -12.579 6.322 1.00 94.25 101 HIS A C 1
ATOM 799 O O . HIS A 1 101 ? 15.371 -13.094 6.374 1.00 94.25 101 HIS A O 1
ATOM 805 N N . SER A 1 102 ? 17.524 -13.062 7.010 1.00 94.06 102 SER A N 1
ATOM 806 C CA . SER A 1 102 ? 17.433 -14.262 7.853 1.00 94.06 102 SER A CA 1
ATOM 807 C C . SER A 1 102 ? 16.568 -14.021 9.091 1.00 94.06 102 SER A C 1
ATOM 809 O O . SER A 1 102 ? 15.684 -14.826 9.375 1.00 94.06 102 SER A O 1
ATOM 811 N N . ILE A 1 103 ? 16.768 -12.891 9.780 1.00 92.69 103 ILE A N 1
ATOM 812 C CA . ILE A 1 103 ? 15.961 -12.477 10.942 1.00 92.69 103 ILE A CA 1
ATOM 813 C C . ILE A 1 103 ? 14.495 -12.326 10.543 1.00 92.69 103 ILE A C 1
ATOM 815 O O . ILE A 1 103 ? 13.595 -12.793 11.242 1.00 92.69 103 ILE A O 1
ATOM 819 N N . PHE A 1 104 ? 14.249 -11.696 9.396 1.00 93.75 104 PHE A N 1
ATOM 820 C CA . PHE A 1 104 ? 12.904 -11.513 8.883 1.00 93.75 104 PHE A CA 1
ATOM 821 C C . PHE A 1 104 ? 12.223 -12.846 8.555 1.00 93.75 104 PHE A C 1
ATOM 823 O O . PHE A 1 104 ? 11.079 -13.054 8.951 1.00 93.75 104 PHE A O 1
ATOM 830 N N . LEU A 1 105 ? 12.905 -13.769 7.869 1.00 96.31 105 LEU A N 1
ATOM 831 C CA . LEU A 1 105 ? 12.335 -15.080 7.540 1.00 96.31 105 LEU A CA 1
ATOM 832 C C . LEU A 1 105 ? 12.042 -15.920 8.788 1.00 96.31 105 LEU A C 1
ATOM 834 O O . LEU A 1 105 ? 10.955 -16.487 8.866 1.00 96.31 105 LEU A O 1
ATOM 838 N N . ASP A 1 106 ? 12.945 -15.943 9.773 1.00 95.12 106 ASP A N 1
ATOM 839 C CA . ASP A 1 106 ? 12.723 -16.617 11.063 1.00 95.12 106 ASP A CA 1
ATOM 840 C C . ASP A 1 106 ? 11.488 -16.050 11.788 1.00 95.12 106 ASP A C 1
ATOM 842 O O . ASP A 1 106 ? 10.642 -16.798 12.284 1.00 95.12 106 ASP A O 1
ATOM 846 N N . MET A 1 107 ? 11.314 -14.725 11.776 1.00 93.44 107 MET A N 1
ATOM 847 C CA . MET A 1 107 ? 10.110 -14.085 12.308 1.00 93.44 107 MET A CA 1
ATOM 848 C C . MET A 1 107 ? 8.844 -14.523 11.553 1.00 93.44 107 MET A C 1
ATOM 850 O O . MET A 1 107 ? 7.848 -14.884 12.183 1.00 93.44 107 MET A O 1
ATOM 854 N N . MET A 1 108 ? 8.860 -14.499 10.216 1.00 95.62 108 MET A N 1
ATOM 855 C CA . MET A 1 108 ? 7.706 -14.897 9.397 1.00 95.62 108 MET A CA 1
ATOM 856 C C . MET A 1 108 ? 7.361 -16.383 9.574 1.00 95.62 108 MET A C 1
ATOM 858 O O . MET A 1 108 ? 6.183 -16.749 9.545 1.00 95.62 108 MET A O 1
ATOM 862 N N . GLU A 1 109 ? 8.362 -17.236 9.796 1.00 95.62 109 GLU A N 1
ATOM 863 C CA 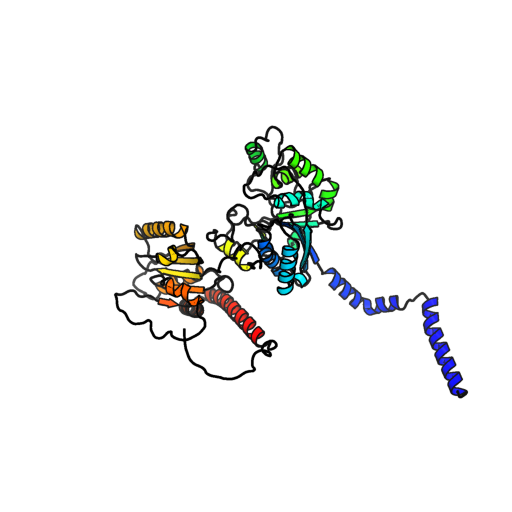. GLU A 1 109 ? 8.180 -18.653 10.110 1.00 95.62 109 GLU A CA 1
ATOM 864 C C . GLU A 1 109 ? 7.511 -18.844 11.475 1.00 95.62 109 GLU A C 1
ATOM 866 O O . GLU A 1 109 ? 6.486 -19.525 11.562 1.00 95.62 109 GLU A O 1
ATOM 871 N N . LYS A 1 110 ? 8.016 -18.177 12.522 1.00 92.44 110 LYS A N 1
ATOM 872 C CA . LYS A 1 110 ? 7.443 -18.216 13.882 1.00 92.44 110 LYS A CA 1
ATOM 873 C C . LYS A 1 110 ? 5.998 -17.722 13.930 1.00 92.44 110 LYS A C 1
ATOM 875 O O . LYS A 1 110 ? 5.188 -18.269 14.674 1.00 92.44 110 LYS A O 1
ATOM 880 N N . LEU A 1 111 ? 5.663 -16.720 13.118 1.00 91.56 111 LEU A N 1
ATOM 881 C CA . LEU A 1 111 ? 4.294 -16.214 12.963 1.00 91.56 111 LEU A CA 1
ATOM 882 C C . LEU A 1 111 ? 3.403 -17.123 12.098 1.00 91.56 111 LEU A C 1
ATOM 884 O O . LEU A 1 111 ? 2.197 -16.903 12.010 1.00 91.56 111 LEU A O 1
ATOM 888 N N . GLY A 1 112 ? 3.976 -18.141 11.450 1.00 94.12 112 GLY A N 1
ATOM 889 C CA . GLY A 1 112 ? 3.265 -19.074 10.580 1.00 94.12 112 GLY A CA 1
ATOM 890 C C . GLY A 1 112 ? 2.910 -18.514 9.201 1.00 94.12 112 GLY A C 1
ATOM 891 O O . GLY A 1 112 ? 2.189 -19.183 8.459 1.00 94.12 112 GLY A O 1
ATOM 892 N N . PHE A 1 113 ? 3.418 -17.335 8.829 1.00 97.00 113 PHE A N 1
ATOM 893 C CA . PHE A 1 113 ? 3.081 -16.667 7.565 1.00 97.00 113 PHE A CA 1
ATOM 894 C C . PHE A 1 113 ? 3.569 -17.459 6.354 1.00 97.00 113 PHE A C 1
ATOM 896 O O . PHE A 1 113 ? 2.902 -17.475 5.320 1.00 97.00 113 PHE A O 1
ATOM 903 N N . LEU A 1 114 ? 4.687 -18.180 6.492 1.00 96.69 114 LEU A N 1
ATOM 904 C CA . LEU A 1 114 ? 5.272 -18.979 5.408 1.00 96.69 114 LEU A CA 1
ATOM 905 C C . LEU A 1 114 ? 4.383 -20.144 4.937 1.00 96.69 114 LEU A C 1
ATOM 907 O O . LEU A 1 114 ? 4.653 -20.742 3.900 1.00 96.69 114 LEU A O 1
ATOM 911 N N . LYS A 1 115 ? 3.291 -20.448 5.655 1.00 94.19 115 LYS A N 1
ATOM 912 C CA . LYS A 1 115 ? 2.269 -21.404 5.201 1.00 94.19 115 LYS A CA 1
ATOM 913 C C . LYS A 1 115 ? 1.477 -20.896 3.994 1.00 94.19 115 LYS A C 1
ATOM 915 O O . LYS A 1 115 ? 0.978 -21.714 3.231 1.00 94.19 115 LYS A O 1
ATOM 920 N N . LYS A 1 116 ? 1.343 -19.573 3.842 1.00 96.75 116 LYS A N 1
ATOM 921 C CA . LYS A 1 116 ? 0.617 -18.927 2.733 1.00 96.75 116 LYS A CA 1
ATOM 922 C C . LYS A 1 116 ? 1.476 -17.966 1.911 1.00 96.75 116 LYS A C 1
ATOM 924 O O . LYS A 1 116 ? 1.148 -17.692 0.759 1.00 96.75 116 LYS A O 1
ATOM 929 N N . LEU A 1 117 ? 2.555 -17.442 2.491 1.00 98.31 117 LEU A N 1
ATOM 930 C CA . LEU A 1 117 ? 3.448 -16.482 1.850 1.00 98.31 117 LEU A CA 1
ATOM 931 C C . LEU A 1 117 ? 4.772 -17.142 1.460 1.00 98.31 117 LEU A C 1
ATOM 933 O O . LEU A 1 117 ? 5.510 -17.619 2.320 1.00 98.31 117 LEU A O 1
ATOM 937 N N . ARG A 1 118 ? 5.128 -17.092 0.177 1.00 98.25 118 ARG A N 1
ATOM 938 C CA . ARG A 1 118 ? 6.471 -17.442 -0.301 1.00 98.25 118 ARG A CA 1
ATOM 939 C C . ARG A 1 118 ? 7.281 -16.168 -0.496 1.00 98.25 118 ARG A C 1
ATOM 941 O O . ARG A 1 118 ? 7.031 -15.42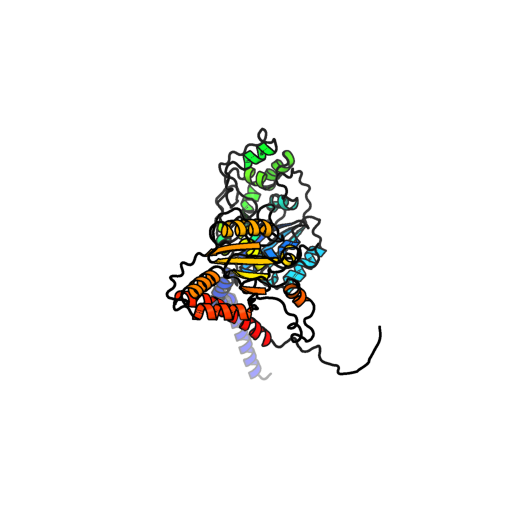3 -1.435 1.00 98.25 118 ARG A O 1
ATOM 948 N N . ILE A 1 119 ? 8.253 -15.919 0.373 1.00 98.38 119 ILE A N 1
ATOM 949 C CA . ILE A 1 119 ? 9.045 -14.681 0.363 1.00 98.38 119 ILE A CA 1
ATOM 950 C C . ILE A 1 119 ? 10.342 -14.892 -0.422 1.00 98.38 119 ILE A C 1
ATOM 952 O O . ILE A 1 119 ? 11.086 -15.835 -0.160 1.00 98.38 119 ILE A O 1
ATOM 956 N N . ILE A 1 120 ? 10.604 -14.012 -1.389 1.00 97.81 120 ILE A N 1
ATOM 957 C CA . ILE A 1 120 ? 11.750 -14.077 -2.299 1.00 97.81 120 ILE A CA 1
ATOM 958 C C . ILE A 1 120 ? 12.440 -12.715 -2.307 1.00 97.81 120 ILE A C 1
ATOM 960 O O . ILE A 1 120 ? 11.840 -11.702 -2.671 1.00 97.81 120 ILE A O 1
ATOM 964 N N . PHE A 1 121 ? 13.717 -12.696 -1.931 1.00 96.81 121 PHE A N 1
ATOM 965 C CA . PHE A 1 121 ? 14.535 -11.488 -1.946 1.00 96.81 121 PHE A CA 1
ATOM 966 C C . PHE A 1 121 ? 15.325 -11.363 -3.243 1.00 96.81 121 PHE A C 1
ATOM 968 O O . PHE A 1 121 ? 15.956 -12.322 -3.690 1.00 96.81 121 PHE A O 1
ATOM 975 N N . TYR A 1 122 ? 15.366 -10.147 -3.778 1.00 95.00 122 TYR A N 1
ATOM 976 C CA . TYR A 1 122 ? 16.175 -9.764 -4.929 1.00 95.00 122 TYR A CA 1
ATOM 977 C C . TYR A 1 122 ? 17.135 -8.647 -4.503 1.00 95.00 122 TYR A C 1
ATOM 979 O O . TYR A 1 122 ? 16.827 -7.470 -4.713 1.00 95.00 122 TYR A O 1
ATOM 987 N N . PRO A 1 123 ? 18.287 -8.985 -3.885 1.00 91.56 123 PRO A N 1
ATOM 988 C CA . PRO A 1 123 ? 19.306 -7.997 -3.567 1.00 91.56 123 PRO A CA 1
ATOM 989 C C . PRO A 1 123 ? 19.808 -7.384 -4.867 1.00 91.56 123 PRO A C 1
ATOM 991 O O . PRO A 1 123 ? 20.320 -8.088 -5.743 1.00 91.56 123 PRO A O 1
ATOM 994 N N . PHE A 1 124 ? 19.658 -6.075 -5.002 1.00 85.56 124 PHE A N 1
ATOM 995 C CA . PHE A 1 124 ? 19.906 -5.403 -6.259 1.00 85.56 124 PHE A CA 1
ATOM 996 C C . PHE A 1 124 ? 20.667 -4.100 -6.039 1.00 85.56 124 PHE A C 1
ATOM 998 O O . PHE A 1 124 ? 20.345 -3.284 -5.180 1.00 85.56 124 PHE A O 1
ATOM 1005 N N . LYS A 1 125 ? 21.714 -3.903 -6.842 1.00 81.75 125 LYS A N 1
ATOM 1006 C CA . LYS A 1 125 ? 22.524 -2.688 -6.827 1.00 81.75 125 LYS A CA 1
ATOM 1007 C C . LYS A 1 125 ? 22.500 -2.064 -8.205 1.00 81.75 125 LYS A C 1
ATOM 1009 O O . LYS A 1 125 ? 23.014 -2.641 -9.161 1.00 81.75 125 LYS A O 1
ATOM 1014 N N . PHE A 1 126 ? 21.977 -0.851 -8.287 1.00 75.31 126 PHE A N 1
ATOM 1015 C CA . PHE A 1 126 ? 22.026 -0.067 -9.509 1.00 75.31 126 PHE A CA 1
ATOM 1016 C C . PHE A 1 126 ? 22.139 1.410 -9.176 1.00 75.31 126 PHE A C 1
ATOM 1018 O O . PHE A 1 126 ? 21.503 1.901 -8.249 1.00 75.31 126 PHE A O 1
ATOM 1025 N N . ASN A 1 127 ? 23.002 2.108 -9.908 1.00 74.38 127 ASN A N 1
ATOM 1026 C CA . ASN A 1 127 ? 23.274 3.511 -9.650 1.00 74.38 127 ASN A CA 1
ATOM 1027 C C . ASN A 1 127 ? 22.397 4.367 -10.563 1.00 74.38 127 ASN A C 1
ATOM 1029 O O . ASN A 1 127 ? 22.707 4.543 -11.742 1.00 74.38 127 ASN A O 1
ATOM 1033 N N . ILE A 1 128 ? 21.290 4.871 -10.025 1.00 73.75 128 ILE A N 1
ATOM 1034 C CA . ILE A 1 128 ? 20.358 5.721 -10.763 1.00 73.75 128 ILE A CA 1
ATOM 1035 C C . ILE A 1 128 ? 20.727 7.178 -10.509 1.00 73.75 128 ILE A C 1
ATOM 1037 O O . ILE A 1 128 ? 20.777 7.628 -9.367 1.00 73.75 128 ILE A O 1
ATOM 1041 N N . LYS A 1 129 ? 20.956 7.936 -11.583 1.00 75.12 129 LYS A N 1
ATOM 1042 C CA . LYS A 1 129 ? 21.071 9.394 -11.505 1.00 75.12 129 LYS A CA 1
ATOM 1043 C C . LYS A 1 129 ? 19.667 9.985 -11.538 1.00 75.12 129 LYS A C 1
ATOM 1045 O O . LYS A 1 129 ? 19.023 9.941 -12.576 1.00 75.12 129 LYS A O 1
ATOM 1050 N N . TYR A 1 130 ? 19.200 10.534 -10.423 1.00 70.88 130 TYR A N 1
ATOM 1051 C CA . TYR A 1 130 ? 17.917 11.231 -10.356 1.00 70.88 130 TYR A CA 1
ATOM 1052 C C . TYR A 1 130 ? 17.979 12.419 -9.394 1.00 70.88 130 TYR A C 1
ATOM 1054 O O . TYR A 1 130 ? 18.845 12.494 -8.521 1.00 70.88 130 TYR A O 1
ATOM 1062 N N . LYS A 1 131 ? 17.067 13.372 -9.577 1.00 68.56 131 LYS A N 1
ATOM 1063 C CA . LYS A 1 131 ? 16.815 14.483 -8.662 1.00 68.56 131 LYS A CA 1
ATOM 1064 C C . LYS A 1 131 ? 15.642 14.086 -7.776 1.00 68.56 131 LYS A C 1
ATOM 1066 O O . LYS A 1 131 ? 14.607 13.626 -8.255 1.00 68.56 131 LYS A O 1
ATOM 1071 N N . GLN A 1 132 ? 15.790 14.268 -6.470 1.00 66.62 132 GLN A N 1
ATOM 1072 C CA . GLN A 1 132 ? 14.706 14.018 -5.530 1.00 66.62 132 GLN A CA 1
ATOM 1073 C C . GLN A 1 132 ? 13.707 15.187 -5.581 1.00 66.62 132 GLN A C 1
ATOM 1075 O O . GLN A 1 132 ? 13.897 16.221 -4.945 1.00 66.62 132 GLN A O 1
ATOM 1080 N N . THR A 1 133 ? 12.642 15.039 -6.363 1.00 60.41 133 THR A N 1
ATOM 1081 C CA . THR A 1 133 ? 11.622 16.092 -6.558 1.00 60.41 133 THR A CA 1
ATOM 1082 C C . THR A 1 133 ? 10.565 16.090 -5.445 1.00 60.41 133 THR A C 1
ATOM 1084 O O . THR A 1 133 ? 9.992 17.129 -5.091 1.00 60.41 133 THR A O 1
ATOM 1087 N N . LEU A 1 134 ? 10.365 14.922 -4.828 1.00 60.31 134 LEU A N 1
ATOM 1088 C CA . LEU A 1 134 ? 9.556 14.686 -3.638 1.00 60.31 134 LEU A CA 1
ATOM 1089 C C . LEU A 1 134 ? 10.479 14.255 -2.493 1.00 60.31 134 LEU A C 1
ATOM 1091 O O . LEU A 1 134 ? 11.168 13.249 -2.617 1.00 60.31 134 LEU A O 1
ATOM 1095 N N . LYS A 1 135 ? 10.457 14.973 -1.359 1.00 53.00 135 LYS A N 1
ATOM 1096 C CA . LYS A 1 135 ? 11.348 14.762 -0.189 1.00 53.00 135 LYS A CA 1
ATOM 1097 C C . LYS A 1 135 ? 11.353 13.339 0.415 1.00 53.00 135 LYS A C 1
ATOM 1099 O O . LYS A 1 135 ? 12.100 13.096 1.350 1.00 53.00 135 LYS A O 1
ATOM 1104 N N . HIS A 1 136 ? 10.489 12.443 -0.054 1.00 56.44 136 HIS A N 1
ATOM 1105 C CA . HIS A 1 136 ? 10.266 11.098 0.482 1.00 56.44 136 HIS A CA 1
ATOM 1106 C C . HIS A 1 136 ? 10.532 9.975 -0.536 1.00 56.44 136 HIS A C 1
ATOM 1108 O O . HIS A 1 136 ? 10.260 8.824 -0.227 1.00 56.44 136 HIS A O 1
ATOM 1114 N N . VAL A 1 137 ? 11.037 10.283 -1.737 1.00 59.88 137 VAL A N 1
ATOM 1115 C CA . VAL A 1 137 ? 11.399 9.258 -2.735 1.00 59.88 137 VAL A CA 1
ATOM 1116 C C . VAL A 1 137 ? 12.813 8.760 -2.442 1.00 59.88 137 VAL A C 1
ATOM 1118 O O . VAL A 1 137 ? 13.759 9.555 -2.513 1.00 59.88 137 VAL A O 1
ATOM 1121 N N . SER A 1 138 ? 12.959 7.480 -2.098 1.00 66.38 138 SER A N 1
ATOM 1122 C CA . SER A 1 138 ? 14.257 6.851 -1.828 1.00 66.38 138 SER A CA 1
ATOM 1123 C C . SER A 1 138 ? 14.843 6.208 -3.090 1.00 66.38 138 SER A C 1
ATOM 1125 O O . SER A 1 138 ? 14.182 6.117 -4.127 1.00 66.38 138 SER A O 1
ATOM 1127 N N . GLN A 1 139 ? 16.105 5.768 -3.029 1.00 72.50 139 GLN A N 1
ATOM 1128 C CA . GLN A 1 139 ? 16.694 5.003 -4.136 1.00 72.50 139 GLN A CA 1
ATOM 1129 C C . GLN A 1 139 ? 15.942 3.686 -4.359 1.00 72.50 139 GLN A C 1
ATOM 1131 O O . GLN A 1 139 ? 15.785 3.271 -5.507 1.00 72.50 139 GLN A O 1
ATOM 1136 N N . ALA A 1 140 ? 15.418 3.077 -3.288 1.00 78.75 140 ALA A N 1
ATOM 1137 C CA . ALA A 1 140 ? 14.613 1.868 -3.385 1.00 78.75 140 ALA A CA 1
ATOM 1138 C C . ALA A 1 140 ? 13.329 2.104 -4.188 1.00 78.75 140 ALA A C 1
ATOM 1140 O O . ALA A 1 140 ? 12.980 1.278 -5.025 1.00 78.75 140 ALA A O 1
ATOM 1141 N N . THR A 1 141 ? 12.660 3.252 -4.024 1.00 79.94 141 THR A N 1
ATOM 1142 C CA . THR A 1 141 ? 11.454 3.608 -4.799 1.00 79.94 141 THR A CA 1
ATOM 1143 C C . THR A 1 141 ? 11.694 3.496 -6.312 1.00 79.94 141 THR A C 1
ATOM 1145 O O . THR A 1 141 ? 10.841 2.987 -7.041 1.00 79.94 141 THR A O 1
ATOM 1148 N N . MET A 1 142 ? 12.888 3.880 -6.777 1.00 87.19 142 MET A N 1
ATOM 1149 C CA . MET A 1 142 ? 13.274 3.829 -8.190 1.00 87.19 142 MET A CA 1
ATOM 1150 C C . MET A 1 142 ? 13.452 2.399 -8.726 1.00 87.19 142 MET A C 1
ATOM 1152 O O . MET A 1 142 ? 13.308 2.183 -9.931 1.00 87.19 142 MET A O 1
ATOM 1156 N N . CYS A 1 143 ? 13.725 1.408 -7.867 1.00 88.44 143 CYS A N 1
ATOM 1157 C CA . CYS A 1 143 ? 13.891 0.008 -8.276 1.00 88.44 143 CYS A CA 1
ATOM 1158 C C . CYS A 1 143 ? 12.630 -0.586 -8.911 1.00 88.44 143 CYS A C 1
ATOM 1160 O O . CYS A 1 143 ? 12.744 -1.547 -9.673 1.00 88.44 143 CYS A O 1
ATOM 1162 N N . ARG A 1 144 ? 11.448 0.008 -8.687 1.00 92.00 144 ARG A N 1
ATOM 1163 C CA . ARG A 1 144 ? 10.216 -0.400 -9.378 1.00 92.00 144 ARG A CA 1
ATOM 1164 C C . ARG A 1 144 ? 10.351 -0.315 -10.896 1.00 92.00 144 ARG A C 1
ATOM 1166 O O . ARG A 1 144 ? 9.889 -1.205 -11.597 1.00 92.00 144 ARG A O 1
ATOM 1173 N N . LEU A 1 145 ? 11.069 0.682 -11.418 1.00 94.19 145 LEU A N 1
ATOM 1174 C CA . LEU A 1 145 ? 11.294 0.822 -12.863 1.00 94.19 145 LEU A CA 1
ATOM 1175 C C . LEU A 1 145 ? 12.097 -0.343 -13.455 1.00 94.19 145 LEU A C 1
ATOM 1177 O O . LEU A 1 145 ? 12.097 -0.547 -14.660 1.00 94.19 145 LEU A O 1
ATOM 1181 N N . LEU A 1 146 ? 12.785 -1.113 -12.611 1.00 92.25 146 LEU A N 1
ATOM 1182 C CA . LEU A 1 146 ? 13.645 -2.223 -13.004 1.00 92.25 146 LEU A CA 1
ATOM 1183 C C . LEU A 1 146 ? 12.968 -3.586 -12.818 1.00 92.25 146 LEU A C 1
ATOM 1185 O O . LEU A 1 146 ? 13.596 -4.613 -13.075 1.00 92.25 146 LEU A O 1
ATOM 1189 N N . MET A 1 147 ? 11.697 -3.617 -12.395 1.00 92.06 147 MET A N 1
ATOM 1190 C CA . MET A 1 147 ? 11.010 -4.851 -12.007 1.00 92.06 147 MET A CA 1
ATOM 1191 C C . MET A 1 147 ? 10.982 -5.903 -13.126 1.00 92.06 147 MET A C 1
ATOM 1193 O O . MET A 1 147 ? 11.233 -7.073 -12.855 1.00 92.06 147 MET A O 1
ATOM 1197 N N . THR A 1 148 ? 10.794 -5.512 -14.393 1.00 93.00 148 THR A N 1
ATOM 1198 C CA . THR A 1 148 ? 10.774 -6.465 -15.522 1.00 93.00 148 THR A CA 1
ATOM 1199 C C . THR A 1 148 ? 12.133 -7.103 -15.811 1.00 93.00 148 THR A C 1
ATOM 1201 O O . THR A 1 148 ? 12.173 -8.160 -16.441 1.00 93.00 148 THR A O 1
ATOM 1204 N N . LYS A 1 149 ? 13.230 -6.474 -15.365 1.00 91.94 149 LYS A N 1
ATOM 1205 C CA . LYS A 1 149 ? 14.608 -6.966 -15.509 1.00 91.94 149 LYS A CA 1
ATOM 1206 C C . LYS A 1 149 ? 15.071 -7.787 -14.304 1.00 91.94 149 LYS A C 1
ATOM 1208 O O . LYS A 1 149 ? 15.958 -8.622 -14.451 1.00 91.94 149 LYS A O 1
ATOM 1213 N N . ILE A 1 150 ? 14.523 -7.511 -13.122 1.00 93.25 150 ILE A N 1
ATOM 1214 C CA . ILE A 1 150 ? 14.919 -8.149 -11.859 1.00 93.25 150 ILE A CA 1
ATOM 1215 C C . ILE A 1 150 ? 14.104 -9.418 -11.596 1.00 93.25 150 ILE A C 1
ATOM 1217 O O . ILE A 1 150 ? 14.659 -10.423 -11.154 1.00 93.25 150 ILE A O 1
ATOM 1221 N N . LEU A 1 151 ? 12.793 -9.359 -11.829 1.00 94.69 151 LEU A N 1
ATOM 1222 C CA . LEU A 1 151 ? 11.871 -10.447 -11.523 1.00 94.69 151 LEU A CA 1
ATOM 1223 C C . LEU A 1 151 ? 11.918 -11.541 -12.594 1.00 94.69 151 LEU A C 1
ATOM 1225 O O . LEU A 1 151 ? 12.247 -11.281 -13.752 1.00 94.69 151 LEU A O 1
ATOM 1229 N N . ASP A 1 152 ? 11.551 -12.764 -12.200 1.00 93.00 152 ASP A N 1
ATOM 1230 C CA . ASP A 1 152 ? 11.555 -13.920 -13.097 1.00 93.00 152 ASP A CA 1
ATOM 1231 C C . ASP A 1 152 ? 10.681 -13.664 -14.335 1.00 93.00 152 ASP A C 1
ATOM 1233 O O . ASP A 1 152 ? 9.562 -13.149 -14.243 1.00 93.00 152 ASP A O 1
ATOM 1237 N N . SER A 1 153 ? 11.202 -14.037 -15.505 1.00 92.88 153 SER A N 1
ATOM 1238 C CA . SER A 1 153 ? 10.512 -13.937 -16.791 1.00 92.88 153 SER A CA 1
ATOM 1239 C C . SER A 1 153 ? 9.175 -14.682 -16.848 1.00 92.88 153 SER A C 1
ATOM 1241 O O . SER A 1 153 ? 8.330 -14.299 -17.650 1.00 92.88 153 SER A O 1
ATOM 1243 N N . SER A 1 154 ? 8.960 -15.697 -16.001 1.00 93.69 154 SER A N 1
ATOM 1244 C CA . SER A 1 154 ? 7.701 -16.448 -15.941 1.00 93.69 154 SER A CA 1
ATOM 1245 C C . SER A 1 154 ? 6.549 -15.678 -15.286 1.00 93.69 154 SER A C 1
ATOM 1247 O O . SER A 1 154 ? 5.408 -16.128 -15.347 1.00 93.69 154 SER A O 1
ATOM 1249 N N . ILE A 1 155 ? 6.831 -14.561 -14.608 1.00 96.50 155 ILE A N 1
ATOM 1250 C CA . ILE A 1 155 ? 5.810 -13.736 -13.955 1.00 96.50 155 ILE A CA 1
ATOM 1251 C C . ILE A 1 155 ? 5.255 -12.766 -14.997 1.00 96.50 155 ILE A C 1
ATOM 1253 O O . ILE A 1 155 ? 5.987 -11.897 -15.483 1.00 96.50 155 ILE A O 1
ATOM 1257 N N . ASN A 1 156 ? 3.969 -12.908 -15.324 1.00 95.81 156 ASN A N 1
ATOM 1258 C CA . ASN A 1 156 ? 3.305 -12.101 -16.355 1.00 95.81 156 ASN A CA 1
ATOM 1259 C C . ASN A 1 156 ? 2.429 -10.994 -15.776 1.00 95.81 156 ASN A C 1
ATOM 1261 O O . ASN A 1 156 ? 2.313 -9.935 -16.379 1.00 95.81 156 ASN A O 1
ATOM 1265 N N . LYS A 1 157 ? 1.839 -11.206 -14.600 1.00 96.94 157 LYS A N 1
ATOM 1266 C CA . LYS A 1 157 ? 0.975 -10.230 -13.937 1.00 96.94 157 LYS A CA 1
ATOM 1267 C C . LYS A 1 157 ? 1.368 -10.125 -12.476 1.00 96.94 157 LYS A C 1
ATOM 1269 O O . LYS A 1 157 ? 1.535 -11.151 -11.827 1.00 96.94 157 LYS A O 1
ATOM 1274 N N . LEU A 1 158 ? 1.506 -8.907 -11.964 1.00 97.38 158 LEU A N 1
ATOM 1275 C CA . LEU A 1 158 ? 1.813 -8.690 -10.552 1.00 97.38 158 LEU A CA 1
ATOM 1276 C C . LEU A 1 158 ? 1.133 -7.452 -9.989 1.00 97.38 158 LEU A C 1
ATOM 1278 O O . LEU A 1 158 ? 0.722 -6.558 -10.731 1.00 97.38 158 LEU A O 1
ATOM 1282 N N . LEU A 1 159 ? 1.072 -7.393 -8.664 1.00 98.69 159 LEU A N 1
ATOM 1283 C CA . LEU A 1 159 ? 0.711 -6.203 -7.905 1.00 98.69 159 LEU A CA 1
ATOM 1284 C C . LEU A 1 159 ? 1.973 -5.575 -7.301 1.00 98.69 159 LEU A C 1
ATOM 1286 O O . LEU A 1 159 ? 2.648 -6.197 -6.485 1.00 98.69 159 LEU A O 1
ATOM 1290 N N . TYR A 1 160 ? 2.292 -4.343 -7.680 1.00 98.50 160 TYR A N 1
ATOM 1291 C CA . TYR A 1 160 ? 3.289 -3.522 -7.000 1.00 98.50 160 TYR A CA 1
ATOM 1292 C C . TYR A 1 160 ? 2.629 -2.745 -5.863 1.00 98.50 160 TYR A C 1
ATOM 1294 O O . TYR A 1 160 ? 1.589 -2.116 -6.078 1.00 98.50 160 TYR A O 1
ATOM 1302 N N . LEU A 1 161 ? 3.262 -2.732 -4.690 1.00 98.31 161 LEU A N 1
ATOM 1303 C CA . LEU A 1 161 ? 2.840 -1.940 -3.536 1.00 98.31 161 LEU A CA 1
ATOM 1304 C C . LEU A 1 161 ? 4.019 -1.157 -2.946 1.00 98.31 161 LEU A C 1
ATOM 1306 O O . LEU A 1 161 ? 5.113 -1.699 -2.764 1.00 98.31 161 LEU A O 1
ATOM 1310 N N . ASP A 1 162 ? 3.773 0.101 -2.581 1.00 96.00 162 ASP A N 1
ATOM 1311 C CA . ASP A 1 162 ? 4.632 0.833 -1.650 1.00 96.00 162 ASP A CA 1
ATOM 1312 C C . ASP A 1 162 ? 4.574 0.177 -0.255 1.00 96.00 162 ASP A C 1
ATOM 1314 O O . ASP A 1 162 ? 3.616 -0.504 0.112 1.00 96.00 162 ASP A O 1
ATOM 1318 N N . THR A 1 163 ? 5.618 0.367 0.553 1.00 93.62 163 THR A N 1
ATOM 1319 C CA . THR A 1 163 ? 5.739 -0.268 1.880 1.00 93.62 163 THR A CA 1
ATOM 1320 C C . THR A 1 163 ? 4.842 0.354 2.953 1.00 93.62 163 THR A C 1
ATOM 1322 O O . THR A 1 163 ? 4.736 -0.162 4.063 1.00 93.62 163 THR A O 1
ATOM 1325 N N . ASP A 1 164 ? 4.231 1.496 2.655 1.00 94.12 164 ASP A N 1
ATOM 1326 C CA . ASP A 1 164 ? 3.394 2.303 3.541 1.00 94.12 164 ASP A CA 1
ATOM 1327 C C . ASP A 1 164 ? 1.902 2.165 3.200 1.00 94.12 164 ASP A C 1
ATOM 1329 O O . ASP A 1 164 ? 1.126 3.121 3.304 1.00 94.12 164 ASP A O 1
ATOM 1333 N N . VAL A 1 165 ? 1.500 0.948 2.829 1.00 96.88 165 VAL A N 1
ATOM 1334 C CA . VAL A 1 165 ? 0.107 0.562 2.594 1.00 96.88 165 VAL A CA 1
ATOM 1335 C C . VAL A 1 165 ? -0.372 -0.470 3.616 1.00 96.88 165 VAL A C 1
ATOM 1337 O O . VAL A 1 165 ? 0.417 -1.149 4.268 1.00 96.88 165 VAL A O 1
ATOM 1340 N N . ILE A 1 166 ? -1.689 -0.611 3.730 1.00 96.62 166 ILE A N 1
ATOM 1341 C CA . ILE A 1 166 ? -2.362 -1.692 4.449 1.00 96.62 166 ILE A CA 1
ATOM 1342 C C . ILE A 1 166 ? -3.364 -2.347 3.505 1.00 96.62 166 ILE A C 1
ATOM 1344 O O . ILE A 1 166 ? -4.235 -1.668 2.960 1.00 96.62 166 ILE A O 1
ATOM 1348 N N . VAL A 1 167 ? -3.264 -3.667 3.352 1.00 97.44 167 VAL A N 1
ATOM 1349 C CA . VAL A 1 167 ? -4.249 -4.486 2.638 1.00 97.44 167 VAL A CA 1
ATOM 1350 C C . VAL A 1 167 ? -5.307 -4.937 3.639 1.00 97.44 167 VAL A C 1
ATOM 1352 O O . VAL A 1 167 ? -5.042 -5.733 4.535 1.00 97.44 167 VAL A O 1
ATOM 1355 N N . ASN A 1 168 ? -6.505 -4.380 3.518 1.00 93.19 168 ASN A N 1
ATOM 1356 C CA . ASN A 1 168 ? -7.582 -4.521 4.496 1.00 93.19 168 ASN A CA 1
ATOM 1357 C C . ASN A 1 168 ? -8.714 -5.451 4.017 1.00 93.19 168 ASN A C 1
ATOM 1359 O O . ASN A 1 168 ? -9.687 -5.644 4.738 1.00 93.19 168 ASN A O 1
ATOM 1363 N N . TYR A 1 169 ? -8.610 -5.991 2.796 1.00 94.25 169 TYR A N 1
ATOM 1364 C CA . TYR A 1 169 ? -9.586 -6.896 2.178 1.00 94.25 169 TYR A CA 1
ATOM 1365 C C . TYR A 1 169 ? -8.898 -7.895 1.227 1.00 94.25 169 TYR A C 1
ATOM 1367 O O . TYR A 1 169 ? -7.763 -7.648 0.810 1.00 94.25 169 TYR A O 1
ATOM 1375 N N . PRO A 1 170 ? -9.571 -9.005 0.848 1.00 93.94 170 PRO A N 1
ATOM 1376 C CA . PRO A 1 170 ? -9.037 -9.975 -0.110 1.00 93.94 170 PRO A CA 1
ATOM 1377 C C . PRO A 1 170 ? -8.650 -9.352 -1.460 1.00 93.94 170 PRO A C 1
ATOM 1379 O O . PRO A 1 170 ? -9.335 -8.467 -1.979 1.00 93.94 170 PRO A O 1
ATOM 1382 N N . LEU A 1 171 ? -7.564 -9.855 -2.055 1.00 92.38 171 LEU A N 1
ATOM 1383 C CA . LEU A 1 171 ? -6.973 -9.313 -3.287 1.00 92.38 171 LEU A CA 1
ATOM 1384 C C . LEU A 1 171 ? -7.548 -9.906 -4.580 1.00 92.38 171 LEU A C 1
ATOM 1386 O O . LEU A 1 171 ? -7.261 -9.380 -5.653 1.00 92.38 171 LEU A O 1
ATOM 1390 N N . ARG A 1 172 ? -8.369 -10.960 -4.495 1.00 93.44 172 ARG A N 1
ATOM 1391 C CA . ARG A 1 172 ? -8.907 -11.690 -5.656 1.00 93.44 172 ARG A CA 1
ATOM 1392 C C . ARG A 1 172 ? -9.502 -10.772 -6.718 1.00 93.44 172 AR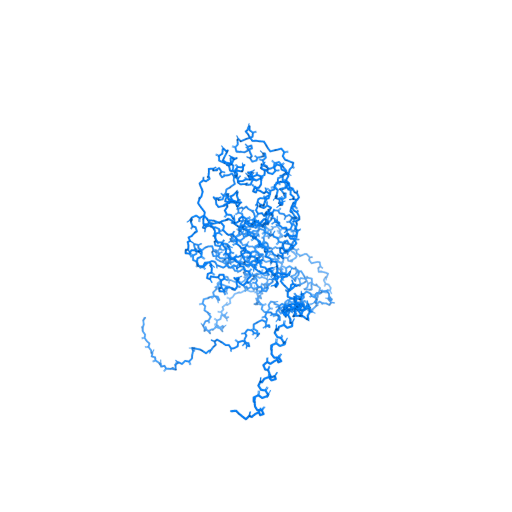G A C 1
ATOM 1394 O O . ARG A 1 172 ? -9.026 -10.745 -7.844 1.00 93.44 172 ARG A O 1
ATOM 1401 N N . GLU A 1 173 ? -10.460 -9.942 -6.314 1.00 94.38 173 GLU A N 1
ATOM 1402 C CA . GLU A 1 173 ? -11.142 -9.008 -7.217 1.00 94.38 173 GLU A CA 1
ATOM 1403 C C . GLU A 1 173 ? -10.185 -8.005 -7.883 1.00 94.38 173 GLU A C 1
ATOM 1405 O O . GLU A 1 173 ? -10.440 -7.569 -9.000 1.00 94.38 173 GLU A O 1
ATOM 1410 N N . LEU A 1 174 ? -9.078 -7.640 -7.224 1.00 96.50 174 LEU A N 1
ATOM 1411 C CA . LEU A 1 174 ? -8.062 -6.775 -7.827 1.00 96.50 174 LEU A CA 1
ATOM 1412 C C . LEU A 1 174 ? -7.252 -7.527 -8.882 1.00 96.50 174 LEU A C 1
ATOM 1414 O O . LEU A 1 174 ? -6.985 -6.979 -9.949 1.00 96.50 174 LEU A O 1
ATOM 1418 N N . PHE A 1 175 ? -6.886 -8.781 -8.619 1.00 96.56 175 PHE A N 1
ATOM 1419 C CA . PHE A 1 175 ? -6.174 -9.606 -9.594 1.00 96.56 175 PHE A CA 1
ATOM 1420 C C . PHE A 1 175 ? -7.058 -10.040 -10.769 1.00 96.56 175 PHE A C 1
ATOM 1422 O O . PHE A 1 175 ? -6.519 -10.324 -11.838 1.00 96.56 175 PHE A O 1
ATOM 1429 N N . ASP A 1 176 ? -8.381 -10.000 -10.625 1.00 94.69 176 ASP A N 1
ATOM 1430 C CA . ASP A 1 176 ? -9.335 -10.252 -11.711 1.00 94.69 176 ASP A CA 1
ATOM 1431 C C . ASP A 1 176 ? -9.492 -9.055 -12.672 1.00 94.69 176 ASP A C 1
ATOM 1433 O O . ASP A 1 176 ? -10.062 -9.207 -13.754 1.00 94.69 176 ASP A O 1
ATOM 1437 N N . ILE A 1 177 ? -8.958 -7.870 -12.337 1.00 96.81 177 ILE A N 1
ATOM 1438 C CA . ILE A 1 177 ? -9.008 -6.696 -13.224 1.00 96.81 177 ILE A CA 1
ATOM 1439 C C . ILE A 1 177 ? -8.236 -6.984 -14.517 1.00 96.81 177 ILE A C 1
ATOM 1441 O O . ILE A 1 177 ? -7.041 -7.286 -14.499 1.00 96.81 177 ILE A O 1
ATOM 1445 N N . GLU A 1 178 ? -8.911 -6.859 -15.655 1.00 96.31 178 GLU A N 1
ATOM 1446 C CA . GLU A 1 178 ? -8.306 -6.973 -16.982 1.00 96.31 178 GLU A CA 1
ATOM 1447 C C . GLU A 1 178 ? -7.454 -5.732 -17.305 1.00 96.31 178 GLU A C 1
ATOM 1449 O O . GLU A 1 178 ? -7.912 -4.604 -17.130 1.00 96.31 178 GLU A O 1
ATOM 1454 N N . ILE A 1 179 ? -6.230 -5.941 -17.802 1.00 98.12 179 ILE A N 1
ATOM 1455 C CA . ILE A 1 179 ? -5.292 -4.866 -18.166 1.00 98.12 179 ILE A CA 1
ATOM 1456 C C . ILE A 1 179 ? -5.376 -4.637 -19.678 1.00 98.12 179 ILE A C 1
ATOM 1458 O O . ILE A 1 179 ? -4.763 -5.362 -20.470 1.00 98.12 179 ILE A O 1
ATOM 1462 N N . LYS A 1 180 ? -6.164 -3.644 -20.087 1.00 97.81 180 LYS A N 1
ATOM 1463 C CA . LYS A 1 180 ? -6.503 -3.358 -21.490 1.00 97.81 180 LYS A CA 1
ATOM 1464 C C . LYS A 1 180 ? -5.571 -2.343 -22.123 1.00 97.81 180 LYS A C 1
ATOM 1466 O O . LYS A 1 180 ? -5.282 -2.478 -23.307 1.00 97.81 180 LYS A O 1
ATOM 1471 N N . SER A 1 181 ? -5.096 -1.379 -21.341 1.00 97.69 181 SER A N 1
ATOM 1472 C CA . SER A 1 181 ? -4.118 -0.377 -21.768 1.00 97.69 181 SER A CA 1
ATOM 1473 C C . SER A 1 181 ? -2.903 -1.016 -22.447 1.00 97.69 181 SER A C 1
ATOM 1475 O O . SER A 1 181 ? -2.466 -2.125 -22.094 1.00 97.69 181 SER A O 1
ATOM 1477 N N . GLU A 1 182 ? -2.349 -0.318 -23.438 1.00 97.12 182 GLU A N 1
ATOM 1478 C CA . GLU A 1 182 ? -1.149 -0.775 -24.145 1.00 97.12 182 GLU A CA 1
ATOM 1479 C C . GLU A 1 182 ? 0.098 -0.579 -23.284 1.00 97.12 182 GLU A C 1
ATOM 1481 O O . GLU A 1 182 ? 1.027 -1.387 -23.353 1.00 97.12 182 GLU A O 1
ATOM 1486 N N . CYS A 1 183 ? 0.093 0.433 -22.408 1.00 97.12 183 CYS A N 1
ATOM 1487 C CA . CYS A 1 183 ? 1.162 0.642 -21.436 1.00 97.12 183 CYS A CA 1
ATOM 1488 C C . CYS A 1 183 ? 1.316 -0.531 -20.447 1.00 97.12 183 CYS A C 1
ATOM 1490 O O . CYS A 1 183 ? 2.417 -0.727 -19.930 1.00 97.12 183 CYS A O 1
ATOM 1492 N N . GLY A 1 184 ? 0.247 -1.309 -20.206 1.00 98.19 184 GLY A N 1
ATOM 1493 C CA . GLY A 1 184 ? 0.234 -2.475 -19.318 1.00 98.19 184 GLY A CA 1
ATOM 1494 C C . GLY A 1 184 ? 0.096 -2.161 -17.823 1.00 98.19 184 GLY A C 1
ATOM 1495 O O . GLY A 1 184 ? 0.532 -2.967 -17.001 1.00 98.19 184 GLY A O 1
ATOM 1496 N N . ILE A 1 185 ? -0.475 -1.011 -17.448 1.00 98.56 185 ILE A N 1
ATOM 1497 C CA . ILE A 1 185 ? -0.584 -0.567 -16.049 1.00 98.56 185 ILE A CA 1
ATOM 1498 C C . ILE A 1 185 ? -2.036 -0.231 -15.697 1.00 98.56 185 ILE A C 1
ATOM 1500 O O . ILE A 1 185 ? -2.700 0.535 -16.392 1.00 98.56 185 ILE A O 1
ATOM 1504 N N . VAL A 1 186 ? -2.500 -0.744 -14.556 1.00 98.75 186 VAL A N 1
ATOM 1505 C CA . VAL A 1 186 ? -3.707 -0.275 -13.863 1.00 98.75 186 VAL A CA 1
ATOM 1506 C C . VAL A 1 186 ? -3.277 0.521 -12.640 1.00 98.75 186 VAL A C 1
ATOM 1508 O O . VAL A 1 186 ? -2.540 0.014 -11.789 1.00 98.75 186 VAL A O 1
ATOM 1511 N N . ALA A 1 187 ? -3.736 1.762 -12.536 1.00 98.31 187 ALA A N 1
ATOM 1512 C CA . ALA A 1 187 ? -3.337 2.656 -11.460 1.00 98.31 187 ALA A CA 1
ATOM 1513 C C . ALA A 1 187 ? -4.437 3.655 -11.115 1.00 98.31 187 ALA A C 1
ATOM 1515 O O . ALA A 1 187 ? -5.309 3.969 -11.928 1.00 98.31 187 ALA A O 1
ATOM 1516 N N . ARG A 1 188 ? -4.385 4.177 -9.888 1.00 97.00 188 ARG A N 1
ATOM 1517 C CA . ARG A 1 188 ? -5.348 5.182 -9.438 1.00 97.00 188 ARG A CA 1
ATOM 1518 C C . ARG A 1 188 ? -4.965 6.554 -9.982 1.00 97.00 188 ARG A C 1
ATOM 1520 O O . ARG A 1 188 ? -3.852 7.035 -9.733 1.00 97.00 188 ARG A O 1
ATOM 1527 N N . SER A 1 189 ? -5.915 7.215 -10.639 1.00 96.50 189 SER A N 1
ATOM 1528 C CA . SER A 1 189 ? -5.743 8.585 -11.116 1.00 96.50 189 SER A CA 1
ATOM 1529 C C . SER A 1 189 ? -5.442 9.578 -9.985 1.00 96.50 189 SER A C 1
ATOM 1531 O O . SER A 1 189 ? -6.010 9.549 -8.894 1.00 96.50 189 SER A O 1
ATOM 1533 N N . SER A 1 190 ? -4.539 10.504 -10.286 1.00 92.69 190 SER A N 1
ATOM 1534 C CA . SER A 1 190 ? -4.231 11.698 -9.504 1.00 92.69 190 SER A CA 1
ATOM 1535 C C . SER A 1 190 ? -5.434 12.634 -9.486 1.00 92.69 190 SER A C 1
ATOM 1537 O O . SER A 1 190 ? -6.149 12.755 -10.477 1.00 92.69 190 SER A O 1
ATOM 1539 N N . THR A 1 191 ? -5.623 13.360 -8.387 1.00 86.25 191 THR A N 1
ATOM 1540 C CA . THR A 1 191 ? -6.695 14.364 -8.276 1.00 86.25 191 THR A CA 1
ATOM 1541 C C . THR A 1 191 ? -6.456 15.596 -9.152 1.00 86.25 191 THR A C 1
ATOM 1543 O O . THR A 1 191 ? -7.408 16.277 -9.518 1.00 86.25 191 THR A O 1
ATOM 1546 N N . ASN A 1 192 ? -5.199 15.879 -9.514 1.00 86.81 192 ASN A N 1
ATOM 1547 C CA . ASN A 1 192 ? -4.826 16.923 -10.466 1.00 86.81 192 ASN A CA 1
ATOM 1548 C C . ASN A 1 192 ? -4.351 16.283 -11.779 1.00 86.81 192 ASN A C 1
ATOM 1550 O O . ASN A 1 192 ? -3.336 15.589 -11.799 1.00 86.81 192 ASN A O 1
ATOM 1554 N N . SER A 1 193 ? -5.059 16.546 -12.878 1.00 78.81 193 SER A N 1
ATOM 1555 C CA . SER A 1 193 ? -4.722 16.044 -14.216 1.00 78.81 193 SER A CA 1
ATOM 1556 C C . SER A 1 193 ? -3.459 16.668 -14.818 1.00 78.81 193 SER A C 1
ATOM 1558 O O . SER A 1 193 ? -2.838 16.053 -15.680 1.00 78.81 193 SER A O 1
ATOM 1560 N N . ASN A 1 194 ? -3.051 17.857 -14.363 1.00 87.94 194 ASN A N 1
ATOM 1561 C CA . ASN A 1 194 ? -1.867 18.568 -14.856 1.00 87.94 194 ASN A CA 1
ATOM 1562 C C . ASN A 1 194 ? -0.627 18.379 -13.958 1.00 87.94 194 ASN A C 1
ATOM 1564 O O . ASN A 1 194 ? 0.399 19.034 -14.156 1.00 87.94 194 ASN A O 1
ATOM 1568 N N . LEU A 1 195 ? -0.704 17.471 -12.978 1.00 92.62 195 LEU A N 1
ATOM 1569 C CA . LEU A 1 195 ? 0.313 17.271 -11.942 1.00 92.62 195 LEU A CA 1
ATOM 1570 C C . LEU A 1 195 ? 1.723 17.052 -12.513 1.00 92.62 195 LEU A C 1
ATOM 1572 O O . LEU A 1 195 ? 2.691 17.629 -12.019 1.00 92.62 195 LEU A O 1
ATOM 1576 N N . ILE A 1 196 ? 1.843 16.251 -13.575 1.00 94.81 196 ILE A N 1
ATOM 1577 C CA . ILE A 1 196 ? 3.141 15.925 -14.182 1.00 94.81 196 ILE A CA 1
ATOM 1578 C C . ILE A 1 196 ? 3.786 17.163 -14.805 1.00 94.81 196 ILE A C 1
ATOM 1580 O O . ILE A 1 196 ? 4.952 17.438 -14.535 1.00 94.81 196 ILE A O 1
ATOM 1584 N N . ASN A 1 197 ? 3.037 17.957 -15.574 1.00 94.19 197 ASN A N 1
ATOM 1585 C CA . ASN A 1 197 ? 3.566 19.189 -16.163 1.00 94.19 197 ASN A CA 1
ATOM 1586 C C . ASN A 1 197 ? 3.922 20.234 -15.092 1.00 94.19 197 ASN A C 1
ATOM 1588 O O . ASN A 1 197 ? 4.902 20.961 -15.252 1.00 94.19 197 ASN A O 1
ATOM 1592 N N . GLU A 1 198 ? 3.172 20.303 -13.988 1.00 93.19 198 GLU A N 1
ATOM 1593 C CA . GLU A 1 198 ? 3.513 21.164 -12.847 1.00 93.19 198 GLU A CA 1
ATOM 1594 C C . GLU A 1 198 ? 4.843 20.761 -12.201 1.00 93.19 198 GLU A C 1
ATOM 1596 O O . GLU A 1 198 ? 5.676 21.627 -11.920 1.00 93.19 198 GLU A O 1
ATOM 1601 N N . TRP A 1 199 ? 5.074 19.461 -12.003 1.00 93.06 199 TRP A N 1
ATOM 1602 C CA . TRP A 1 199 ? 6.343 18.950 -11.481 1.00 93.06 199 TRP A CA 1
ATOM 1603 C C . TRP A 1 199 ? 7.496 19.189 -12.458 1.00 93.06 199 TRP A C 1
ATOM 1605 O O . TRP A 1 199 ? 8.510 19.756 -12.059 1.00 93.06 199 TRP A O 1
ATOM 1615 N N . LEU A 1 200 ? 7.310 18.901 -13.751 1.00 93.62 200 LEU A N 1
ATOM 1616 C CA . LEU A 1 200 ? 8.309 19.200 -14.783 1.00 93.62 200 LEU A CA 1
ATOM 1617 C C . LEU A 1 200 ? 8.667 20.691 -14.816 1.00 93.62 200 LEU A C 1
ATOM 1619 O O . LEU A 1 200 ? 9.841 21.044 -14.908 1.00 93.62 200 LEU A O 1
ATOM 1623 N N . LYS A 1 201 ? 7.679 21.587 -14.699 1.00 93.56 201 LYS A N 1
ATOM 1624 C CA . LYS A 1 201 ? 7.918 23.034 -14.619 1.00 93.56 201 LYS A CA 1
ATOM 1625 C C . LYS A 1 201 ? 8.707 23.409 -13.364 1.00 93.56 201 LYS A C 1
ATOM 1627 O O . LYS A 1 201 ? 9.655 24.185 -13.464 1.00 93.56 201 LYS A O 1
ATOM 1632 N N . LYS A 1 202 ? 8.338 22.861 -12.201 1.00 91.31 202 LYS A N 1
ATOM 1633 C CA . LYS A 1 202 ? 9.040 23.087 -10.926 1.00 91.31 202 LYS A CA 1
ATOM 1634 C C . LYS A 1 202 ? 10.511 22.664 -11.003 1.00 91.31 202 LYS A C 1
ATOM 1636 O O . LYS A 1 202 ? 11.362 23.345 -10.438 1.00 91.31 202 LYS A O 1
ATOM 1641 N N . ASP A 1 203 ? 10.802 21.600 -11.745 1.00 89.06 203 ASP A N 1
ATOM 1642 C CA . ASP A 1 203 ? 12.158 21.074 -11.922 1.00 89.06 203 ASP A CA 1
ATOM 1643 C C . ASP A 1 203 ? 12.941 21.754 -13.063 1.00 89.06 203 ASP A C 1
ATOM 1645 O O . ASP A 1 203 ? 14.089 21.389 -13.334 1.00 89.06 203 ASP A O 1
ATOM 1649 N N . GLY A 1 204 ? 12.344 22.746 -13.738 1.00 92.12 204 GLY A N 1
ATOM 1650 C CA . GLY A 1 204 ? 12.953 23.451 -14.871 1.00 92.12 204 GLY A CA 1
ATOM 1651 C C . GLY A 1 204 ? 13.041 22.610 -16.150 1.00 92.12 204 GLY A C 1
ATOM 1652 O O . GLY A 1 204 ? 13.870 22.887 -17.015 1.00 92.12 204 GLY A O 1
ATOM 1653 N N . LEU A 1 205 ? 12.207 21.574 -16.270 1.00 93.50 205 LEU A N 1
ATOM 1654 C CA . LEU A 1 205 ? 12.229 20.591 -17.355 1.00 93.50 205 LEU A CA 1
ATOM 1655 C C . LEU A 1 205 ? 11.148 20.806 -18.423 1.00 93.50 205 LEU A C 1
ATOM 1657 O O . LEU A 1 205 ? 11.162 20.113 -19.436 1.00 93.50 205 LEU A O 1
ATOM 1661 N N . SER A 1 206 ? 10.251 21.782 -18.255 1.00 93.00 206 SER A N 1
ATOM 1662 C CA . SER A 1 206 ? 9.120 22.020 -19.172 1.00 93.00 206 SER A CA 1
ATOM 1663 C C . SER A 1 206 ? 9.511 22.365 -20.616 1.00 93.00 206 SER A C 1
ATOM 1665 O O . SER A 1 206 ? 8.674 22.267 -21.506 1.00 93.00 206 SER A O 1
ATOM 1667 N N . ASN A 1 207 ? 10.760 22.778 -20.859 1.00 92.81 207 ASN A N 1
ATOM 1668 C CA . ASN A 1 207 ? 11.281 23.046 -22.207 1.00 92.81 207 ASN A CA 1
ATOM 1669 C C . ASN A 1 207 ? 11.837 21.791 -22.903 1.00 92.81 207 ASN A C 1
ATOM 1671 O O . ASN A 1 207 ? 12.135 21.838 -24.092 1.00 92.81 207 ASN A O 1
ATOM 1675 N N . TYR A 1 208 ? 12.018 20.695 -22.164 1.00 92.50 208 TYR A N 1
ATOM 1676 C CA . TYR A 1 208 ? 12.661 19.469 -22.644 1.00 92.50 208 TYR A CA 1
ATOM 1677 C C . TYR A 1 208 ? 11.720 18.268 -22.634 1.00 92.50 208 TYR A C 1
ATOM 1679 O O . TYR A 1 208 ? 11.825 17.389 -23.485 1.00 92.50 208 TYR A O 1
ATOM 1687 N N . LEU A 1 209 ? 10.817 18.233 -21.657 1.00 93.62 209 LEU A N 1
ATOM 1688 C CA . LEU A 1 209 ? 9.829 17.187 -21.470 1.00 93.62 209 LEU A CA 1
ATOM 1689 C C . LEU A 1 209 ? 8.442 17.815 -21.464 1.00 93.62 209 LEU A C 1
ATOM 1691 O O . LEU A 1 209 ? 8.206 18.826 -20.799 1.00 93.62 209 LEU A O 1
ATOM 1695 N N . HIS A 1 210 ? 7.521 17.182 -22.182 1.00 88.81 210 HIS A N 1
ATOM 1696 C CA . HIS A 1 210 ? 6.126 17.583 -22.223 1.00 88.81 210 HIS A CA 1
ATOM 1697 C C . HIS A 1 210 ? 5.236 16.369 -21.997 1.00 88.81 210 HIS A C 1
ATOM 1699 O O . HIS A 1 210 ? 5.354 15.367 -22.701 1.00 88.81 210 HIS A O 1
ATOM 1705 N N . TYR A 1 211 ? 4.340 16.472 -21.018 1.00 94.75 211 TYR A N 1
ATOM 1706 C CA . TYR A 1 211 ? 3.332 15.461 -20.762 1.00 94.75 211 TYR A CA 1
ATOM 1707 C C . TYR A 1 211 ? 2.028 15.846 -21.460 1.00 94.75 211 TYR A C 1
ATOM 1709 O O . TYR A 1 211 ? 1.375 16.816 -21.071 1.00 94.75 211 TYR A O 1
ATOM 1717 N N . SER A 1 212 ? 1.656 15.092 -22.495 1.00 93.88 212 SER A N 1
ATOM 1718 C CA . SER A 1 212 ? 0.438 15.344 -23.281 1.00 93.88 212 SER A CA 1
ATOM 1719 C C . SER A 1 212 ? -0.806 14.627 -22.744 1.00 93.88 212 SER A C 1
ATOM 1721 O O . SER A 1 212 ? -1.924 14.930 -23.166 1.00 93.88 212 SER A O 1
ATOM 1723 N N . GLY A 1 213 ? -0.620 13.671 -21.827 1.00 91.38 213 GLY A N 1
ATOM 1724 C CA . GLY A 1 213 ? -1.706 12.927 -21.204 1.00 91.38 213 GLY A CA 1
ATOM 1725 C C . GLY A 1 213 ? -2.678 13.838 -20.450 1.00 91.38 213 GLY A C 1
ATOM 1726 O O . GLY A 1 213 ? -2.293 14.818 -19.818 1.00 91.38 213 GLY A O 1
ATOM 1727 N N . LYS A 1 214 ? -3.972 13.501 -20.503 1.00 91.50 214 LYS A N 1
ATOM 1728 C CA . LYS A 1 214 ? -5.045 14.268 -19.837 1.00 91.50 214 LYS A CA 1
ATOM 1729 C C . LYS A 1 214 ? -5.275 13.875 -18.376 1.00 91.50 214 LYS A C 1
ATOM 1731 O O . LYS A 1 214 ? -6.148 14.441 -17.723 1.00 91.50 214 LYS A O 1
ATOM 1736 N N . ARG A 1 215 ? -4.564 12.863 -17.892 1.00 95.44 215 ARG A N 1
ATOM 1737 C CA . ARG A 1 215 ? -4.701 12.289 -16.555 1.00 95.44 215 ARG A CA 1
ATOM 1738 C C . ARG A 1 215 ? -3.402 11.602 -16.184 1.00 95.44 215 ARG A C 1
ATOM 1740 O O . ARG A 1 215 ? -2.827 10.961 -17.048 1.00 95.44 215 ARG A O 1
ATOM 1747 N N . SER A 1 216 ? -2.979 11.716 -14.935 1.00 96.50 216 SER A N 1
ATOM 1748 C CA . SER A 1 216 ? -1.795 11.048 -14.390 1.00 96.50 216 SER A CA 1
ATOM 1749 C C . SER A 1 216 ? -2.186 10.162 -13.217 1.00 96.50 216 SER A C 1
ATOM 1751 O O . SER A 1 216 ? -3.254 10.355 -12.650 1.00 96.50 216 SER A O 1
ATOM 1753 N N . PHE A 1 217 ? -1.321 9.258 -12.771 1.00 97.31 217 PHE A N 1
ATOM 1754 C CA . PHE A 1 217 ? -1.608 8.338 -11.666 1.00 97.31 217 PHE A CA 1
ATOM 1755 C C . PHE A 1 217 ? -0.558 8.370 -10.550 1.00 97.31 217 PHE A C 1
ATOM 1757 O O . PHE A 1 217 ? 0.575 8.827 -10.739 1.00 97.31 217 PHE A O 1
ATOM 1764 N N . ASN A 1 218 ? -0.953 7.885 -9.370 1.00 96.25 218 ASN A N 1
ATOM 1765 C CA . ASN A 1 218 ? -0.042 7.610 -8.258 1.00 96.25 218 ASN A CA 1
ATOM 1766 C C . ASN A 1 218 ? 0.667 6.267 -8.456 1.00 96.25 218 ASN A C 1
ATOM 1768 O O . ASN A 1 218 ? 0.022 5.270 -8.762 1.00 96.25 218 ASN A O 1
ATOM 1772 N N . ALA A 1 219 ? 1.979 6.237 -8.223 1.00 95.50 219 ALA A N 1
ATOM 1773 C CA . ALA A 1 219 ? 2.794 5.052 -8.475 1.00 95.50 219 ALA A CA 1
ATOM 1774 C C . ALA A 1 219 ? 2.754 3.992 -7.359 1.00 95.50 219 ALA A C 1
ATOM 1776 O O . ALA A 1 219 ? 3.350 2.934 -7.536 1.00 95.50 219 ALA A O 1
ATOM 1777 N N . GLY A 1 220 ? 2.110 4.261 -6.218 1.00 95.69 220 GLY A N 1
ATOM 1778 C CA . GLY A 1 220 ? 2.272 3.442 -5.012 1.00 95.69 220 GLY A CA 1
ATOM 1779 C C . GLY A 1 220 ? 1.451 2.159 -4.956 1.00 95.69 220 GLY A C 1
ATOM 1780 O O . GLY A 1 220 ? 1.750 1.280 -4.156 1.00 95.69 220 GLY A O 1
ATOM 1781 N N . VAL A 1 221 ? 0.444 2.021 -5.818 1.00 98.31 221 VAL A N 1
ATOM 1782 C CA . VAL A 1 221 ? -0.275 0.759 -6.027 1.00 98.31 221 VAL A CA 1
ATOM 1783 C C . VAL A 1 221 ? -0.508 0.595 -7.518 1.00 98.31 221 VAL A C 1
ATOM 1785 O O . VAL A 1 221 ? -1.228 1.404 -8.110 1.00 98.31 221 VAL A O 1
ATOM 1788 N N . LEU A 1 222 ? 0.105 -0.428 -8.112 1.00 98.69 222 LEU A N 1
ATOM 1789 C CA . LEU A 1 222 ? 0.028 -0.701 -9.547 1.00 98.69 222 LEU A CA 1
ATOM 1790 C C . LEU A 1 222 ? -0.281 -2.176 -9.771 1.00 98.69 222 LEU A C 1
ATOM 1792 O O . LEU A 1 222 ? 0.453 -3.033 -9.285 1.00 98.69 222 LEU A O 1
ATOM 1796 N N . LEU A 1 223 ? -1.311 -2.480 -10.552 1.00 98.75 223 LEU A N 1
ATOM 1797 C CA . LEU A 1 223 ? -1.448 -3.809 -11.145 1.00 98.75 223 LEU A CA 1
ATOM 1798 C C . LEU A 1 223 ? -0.798 -3.761 -12.527 1.00 98.75 223 LEU A C 1
ATOM 1800 O O . LEU A 1 223 ? -1.110 -2.880 -13.327 1.00 98.75 223 LEU A O 1
ATOM 1804 N N . VAL A 1 224 ? 0.136 -4.668 -12.786 1.00 98.50 224 VAL A N 1
ATOM 1805 C CA . VAL A 1 224 ? 1.069 -4.554 -13.911 1.00 98.50 224 VAL A CA 1
ATOM 1806 C C . VAL A 1 224 ? 1.055 -5.825 -14.745 1.00 98.50 224 VAL A C 1
ATOM 1808 O O . VAL A 1 224 ? 1.153 -6.927 -14.204 1.00 98.50 224 VAL A O 1
ATOM 1811 N N . ASP A 1 225 ? 0.987 -5.655 -16.062 1.00 98.44 225 ASP A N 1
ATOM 1812 C CA . ASP A 1 225 ? 1.247 -6.691 -17.059 1.00 98.44 225 ASP A CA 1
ATOM 1813 C C . ASP A 1 225 ? 2.740 -6.673 -17.427 1.00 98.44 225 ASP A C 1
ATOM 1815 O O . ASP A 1 225 ? 3.194 -5.925 -18.298 1.00 98.44 225 ASP A O 1
ATOM 1819 N N . LEU A 1 226 ? 3.539 -7.480 -16.728 1.00 97.50 226 LEU A N 1
ATOM 1820 C CA . LEU A 1 226 ? 4.977 -7.565 -16.972 1.00 97.50 226 LEU A CA 1
ATOM 1821 C C . LEU A 1 226 ? 5.312 -8.090 -18.368 1.00 97.50 226 LEU A C 1
ATOM 1823 O O . LEU A 1 226 ? 6.367 -7.738 -18.898 1.00 97.50 226 LEU A O 1
ATOM 1827 N N . GLU A 1 227 ? 4.461 -8.923 -18.966 1.00 96.62 227 GLU A N 1
ATOM 1828 C CA . GLU A 1 227 ? 4.684 -9.415 -20.325 1.00 96.62 227 GLU A CA 1
ATOM 1829 C C . GLU A 1 227 ? 4.618 -8.256 -21.329 1.00 96.62 227 GLU A C 1
ATOM 1831 O O . GLU A 1 227 ? 5.555 -8.065 -22.115 1.00 96.62 227 GLU A O 1
ATOM 1836 N N . LYS A 1 228 ? 3.581 -7.412 -21.239 1.00 97.56 228 LYS A N 1
ATOM 1837 C CA . LYS A 1 228 ? 3.474 -6.182 -22.041 1.00 97.56 228 LYS A CA 1
ATOM 1838 C C . LYS A 1 228 ? 4.639 -5.230 -21.792 1.00 97.56 228 LYS A C 1
ATOM 1840 O O . LYS A 1 228 ? 5.259 -4.782 -22.755 1.00 97.56 228 LYS A O 1
ATOM 1845 N N . LEU A 1 229 ? 4.990 -4.955 -20.534 1.00 98.12 229 LEU A N 1
ATOM 1846 C CA . LEU A 1 229 ? 6.098 -4.040 -20.230 1.00 98.12 229 LEU A CA 1
ATOM 1847 C C . LEU A 1 229 ? 7.436 -4.547 -20.802 1.00 98.12 229 LEU A C 1
ATOM 1849 O O . LEU A 1 229 ? 8.217 -3.750 -21.326 1.00 98.12 229 LEU A O 1
ATOM 1853 N N . ARG A 1 230 ? 7.712 -5.860 -20.747 1.00 97.19 230 ARG A N 1
ATOM 1854 C CA . ARG A 1 230 ? 8.907 -6.448 -21.386 1.00 97.19 230 ARG A CA 1
ATOM 1855 C C . ARG A 1 230 ? 8.878 -6.262 -22.903 1.00 97.19 230 ARG A C 1
ATOM 1857 O O . ARG A 1 230 ? 9.878 -5.831 -23.469 1.00 97.19 230 ARG A O 1
ATOM 1864 N N . ARG A 1 231 ? 7.739 -6.541 -23.549 1.00 96.81 231 ARG A N 1
ATOM 1865 C CA . ARG A 1 231 ? 7.548 -6.368 -25.003 1.00 96.81 231 ARG A CA 1
ATOM 1866 C C . ARG A 1 231 ? 7.747 -4.918 -25.453 1.00 96.81 231 ARG A C 1
ATOM 1868 O O . ARG A 1 231 ? 8.263 -4.693 -26.544 1.00 96.81 231 ARG A O 1
ATOM 1875 N N . ASN A 1 232 ? 7.377 -3.960 -24.609 1.00 96.75 232 ASN A N 1
ATOM 1876 C CA . ASN A 1 232 ? 7.473 -2.529 -24.892 1.00 96.75 232 ASN A CA 1
ATOM 1877 C C . ASN A 1 232 ? 8.826 -1.913 -24.484 1.00 96.75 232 ASN A C 1
ATOM 1879 O O . ASN A 1 232 ? 8.946 -0.697 -24.455 1.00 96.75 232 ASN A O 1
ATOM 1883 N N . ASN A 1 233 ? 9.845 -2.714 -24.138 1.00 95.69 233 ASN A N 1
ATOM 1884 C CA . ASN A 1 233 ? 11.153 -2.223 -23.673 1.00 95.69 233 ASN A CA 1
ATOM 1885 C C . ASN A 1 233 ? 11.058 -1.205 -22.513 1.00 95.69 233 ASN A C 1
ATOM 1887 O O . ASN A 1 233 ? 11.879 -0.294 -22.400 1.00 95.69 233 ASN A O 1
ATOM 1891 N N . PHE A 1 234 ? 10.080 -1.386 -21.619 1.00 97.31 234 PHE A N 1
ATOM 1892 C CA . PHE A 1 234 ? 9.730 -0.450 -20.541 1.00 97.31 234 PHE A CA 1
ATOM 1893 C C . PHE A 1 234 ? 10.929 0.067 -19.727 1.00 97.31 234 PHE A C 1
ATOM 1895 O O . PHE A 1 234 ? 11.011 1.254 -19.404 1.00 97.31 234 PHE A O 1
ATOM 1902 N N . VAL A 1 235 ? 11.864 -0.824 -19.377 1.00 95.00 235 VAL A N 1
ATOM 1903 C CA . VAL A 1 235 ? 13.056 -0.467 -18.589 1.00 95.00 235 VAL A CA 1
ATOM 1904 C C . VAL A 1 235 ? 13.927 0.519 -19.347 1.00 95.00 235 VAL A C 1
ATOM 1906 O O . VAL A 1 235 ? 14.362 1.504 -18.762 1.00 95.00 235 VAL A O 1
ATOM 1909 N N . ASP A 1 236 ? 14.179 0.276 -20.629 1.00 94.25 236 ASP A N 1
ATOM 1910 C CA . ASP A 1 236 ? 15.066 1.130 -21.413 1.00 94.25 236 ASP A CA 1
ATOM 1911 C C . ASP A 1 236 ? 14.425 2.506 -21.636 1.00 94.25 236 ASP A C 1
ATOM 1913 O O . ASP A 1 236 ? 15.092 3.524 -21.449 1.00 94.25 236 ASP A O 1
ATOM 1917 N N . GLU A 1 237 ? 13.118 2.555 -21.915 1.00 95.19 237 GLU A N 1
ATOM 1918 C CA . GLU A 1 237 ? 12.386 3.818 -22.075 1.00 95.19 237 GLU A CA 1
ATOM 1919 C C . GLU A 1 237 ? 12.363 4.649 -20.786 1.00 95.19 237 GLU A C 1
ATOM 1921 O O . GLU A 1 237 ? 12.688 5.840 -20.788 1.00 95.19 237 GLU A O 1
ATOM 1926 N N . THR A 1 238 ? 12.016 4.033 -19.654 1.00 95.25 238 THR A N 1
ATOM 1927 C CA . THR A 1 238 ? 11.930 4.761 -18.380 1.00 95.25 238 THR A CA 1
ATOM 1928 C C . THR A 1 238 ? 13.301 5.129 -17.823 1.00 95.25 238 THR A C 1
ATOM 1930 O O . THR A 1 238 ? 13.467 6.233 -17.296 1.00 95.25 238 THR A O 1
ATOM 1933 N N . LEU A 1 239 ? 14.309 4.262 -17.958 1.00 91.00 239 LEU A N 1
ATOM 1934 C CA . LEU A 1 239 ? 15.665 4.576 -17.512 1.00 91.00 239 LEU A CA 1
ATOM 1935 C C . LEU A 1 239 ? 16.323 5.663 -18.352 1.00 91.00 239 LEU A C 1
ATOM 1937 O O . LEU A 1 239 ? 17.056 6.460 -17.765 1.00 91.00 239 LEU A O 1
ATOM 1941 N N . ASP A 1 240 ? 16.089 5.729 -19.667 1.00 92.19 240 ASP A N 1
ATOM 1942 C CA . ASP A 1 240 ? 16.622 6.825 -20.487 1.00 92.19 240 ASP A CA 1
ATOM 1943 C C . ASP A 1 240 ? 16.098 8.174 -19.977 1.00 92.19 240 ASP A C 1
ATOM 1945 O O . ASP A 1 240 ? 16.881 9.090 -19.707 1.00 92.19 240 ASP A O 1
ATOM 1949 N N . LEU A 1 241 ? 14.788 8.269 -19.709 1.00 92.81 241 LEU A N 1
ATOM 1950 C CA . LEU A 1 241 ? 14.179 9.474 -19.143 1.00 92.81 241 LEU A CA 1
ATOM 1951 C C . LEU A 1 241 ? 14.805 9.857 -17.795 1.00 92.81 241 LEU A C 1
ATOM 1953 O O . LEU A 1 241 ? 15.176 11.018 -17.582 1.00 92.81 241 LEU A O 1
ATOM 1957 N N . VAL A 1 242 ? 14.942 8.885 -16.890 1.00 91.44 242 VAL A N 1
ATOM 1958 C CA . VAL A 1 242 ? 15.511 9.103 -15.556 1.00 91.44 242 VAL A CA 1
ATOM 1959 C C . VAL A 1 242 ? 16.973 9.527 -15.647 1.00 91.44 242 VAL A C 1
ATOM 1961 O O . VAL A 1 242 ? 17.338 10.552 -15.080 1.00 91.44 242 VAL A O 1
ATOM 1964 N N . GLN A 1 243 ? 17.812 8.798 -16.384 1.00 88.69 243 GLN A N 1
ATOM 1965 C CA . GLN A 1 243 ? 19.248 9.078 -16.453 1.00 88.69 243 GLN A CA 1
ATOM 1966 C C . GLN A 1 243 ? 19.555 10.402 -17.154 1.00 88.69 243 GLN A C 1
ATOM 1968 O O . GLN A 1 243 ? 20.489 11.103 -16.752 1.00 88.69 243 GLN A O 1
ATOM 1973 N N . LYS A 1 244 ? 18.779 10.751 -18.184 1.00 91.19 244 LYS A N 1
ATOM 1974 C CA . LYS A 1 244 ? 18.982 11.964 -18.977 1.00 91.19 244 LYS A CA 1
ATOM 1975 C C . LYS A 1 244 ? 18.509 13.223 -18.258 1.00 91.19 244 LYS A C 1
ATOM 1977 O O . LYS A 1 244 ? 19.201 14.239 -18.294 1.00 91.19 244 LYS A O 1
ATOM 1982 N N . TRP A 1 245 ? 17.352 13.166 -17.599 1.00 90.62 245 TRP A N 1
ATOM 1983 C CA . TRP A 1 245 ? 16.696 14.358 -17.043 1.00 90.62 245 TRP A CA 1
ATOM 1984 C C . TRP A 1 245 ? 16.688 14.413 -15.518 1.00 90.62 245 TRP A C 1
ATOM 1986 O O . TRP A 1 245 ? 16.406 15.460 -14.929 1.00 90.62 245 TRP A O 1
ATOM 1996 N N . GLY A 1 246 ? 17.043 13.309 -14.869 1.00 88.00 246 GLY A N 1
ATOM 1997 C CA . GLY A 1 246 ? 17.051 13.179 -13.424 1.00 88.00 246 GLY A CA 1
ATOM 1998 C C . GLY A 1 246 ? 15.651 13.232 -12.817 1.00 88.00 246 GLY A C 1
ATOM 1999 O O . GLY A 1 246 ? 15.483 13.819 -11.756 1.00 88.00 246 GLY A O 1
ATOM 2000 N N . ILE A 1 247 ? 14.639 12.684 -13.484 1.00 90.25 247 ILE A N 1
ATOM 2001 C CA . ILE A 1 247 ? 13.266 12.639 -12.960 1.00 90.25 247 ILE A CA 1
ATOM 2002 C C . ILE A 1 247 ? 13.063 11.447 -12.014 1.00 90.25 247 ILE A C 1
ATOM 2004 O O . ILE A 1 247 ? 13.822 10.480 -12.054 1.00 90.25 247 ILE A O 1
ATOM 2008 N N . ASN A 1 248 ? 12.038 11.516 -11.162 1.00 90.88 248 ASN A N 1
ATOM 2009 C CA . ASN A 1 248 ? 11.657 10.392 -10.304 1.00 90.88 248 ASN A CA 1
ATOM 2010 C C . ASN A 1 248 ? 10.863 9.318 -11.076 1.00 90.88 248 ASN A C 1
ATOM 2012 O O . ASN A 1 248 ? 10.439 9.522 -12.217 1.00 90.88 248 ASN A O 1
ATOM 2016 N N . ASP A 1 249 ? 10.642 8.187 -10.419 1.00 92.56 249 ASP A N 1
ATOM 2017 C CA . ASP A 1 249 ? 9.915 7.027 -10.925 1.00 92.56 249 ASP A CA 1
ATOM 2018 C C . ASP A 1 249 ? 8.464 7.332 -11.293 1.00 92.56 249 ASP A C 1
ATOM 2020 O O . ASP A 1 249 ? 8.022 6.932 -12.366 1.00 92.56 249 ASP A O 1
ATOM 2024 N N . GLN A 1 250 ? 7.728 8.089 -10.473 1.00 94.38 250 GLN A N 1
ATOM 2025 C CA . GLN A 1 250 ? 6.336 8.418 -10.778 1.00 94.38 250 GLN A CA 1
ATOM 2026 C C . GLN A 1 250 ? 6.212 9.310 -12.026 1.00 94.38 250 GLN A C 1
ATOM 2028 O O . GLN A 1 250 ? 5.297 9.108 -12.826 1.00 94.38 250 GLN A O 1
ATOM 2033 N N . ILE A 1 251 ? 7.121 10.270 -12.233 1.00 94.75 251 ILE A N 1
ATOM 2034 C CA . ILE A 1 251 ? 7.167 11.086 -13.457 1.00 94.75 251 ILE A CA 1
ATOM 2035 C C . ILE A 1 251 ? 7.531 10.199 -14.650 1.00 94.75 251 ILE A C 1
ATOM 2037 O O . ILE A 1 251 ? 6.869 10.296 -15.679 1.00 94.75 251 ILE A O 1
ATOM 2041 N N . ALA A 1 252 ? 8.530 9.319 -14.516 1.00 95.75 252 ALA A N 1
ATOM 2042 C CA . ALA A 1 252 ? 8.945 8.413 -15.588 1.00 95.75 252 ALA A CA 1
ATOM 2043 C C . ALA A 1 252 ? 7.819 7.450 -16.002 1.00 95.75 252 ALA A C 1
ATOM 2045 O O . ALA A 1 252 ? 7.524 7.336 -17.188 1.00 95.75 252 ALA A O 1
ATOM 2046 N N . LEU A 1 253 ? 7.136 6.832 -15.032 1.00 97.06 253 LEU A N 1
ATOM 2047 C CA . LEU A 1 253 ? 5.970 5.968 -15.245 1.00 97.06 253 LEU A CA 1
ATOM 2048 C C . LEU A 1 253 ? 4.846 6.702 -15.971 1.00 97.06 253 LEU A C 1
ATOM 2050 O O . LEU A 1 253 ? 4.274 6.178 -16.926 1.00 97.06 253 LEU A O 1
ATOM 2054 N N . ASN A 1 254 ? 4.538 7.926 -15.536 1.00 97.62 254 ASN A N 1
ATOM 2055 C CA . ASN A 1 254 ? 3.505 8.714 -16.186 1.00 97.62 254 ASN A CA 1
ATOM 2056 C C . ASN A 1 254 ? 3.927 9.127 -17.597 1.00 97.62 254 ASN A C 1
ATOM 2058 O O . ASN A 1 254 ? 3.108 8.990 -18.493 1.00 97.62 254 ASN A O 1
ATOM 2062 N N . LEU A 1 255 ? 5.167 9.569 -17.832 1.00 96.88 255 LEU A N 1
ATOM 2063 C CA . LEU A 1 255 ? 5.661 9.897 -19.178 1.00 96.88 255 LEU A CA 1
ATOM 2064 C C . LEU A 1 255 ? 5.620 8.689 -20.123 1.00 96.88 255 LEU A C 1
ATOM 2066 O O . LEU A 1 255 ? 5.194 8.858 -21.260 1.00 96.88 255 LEU A O 1
ATOM 2070 N N . TYR A 1 256 ? 5.992 7.499 -19.642 1.00 97.44 256 TYR A N 1
ATOM 2071 C CA . TYR A 1 256 ? 5.874 6.241 -20.387 1.00 97.44 256 TYR A CA 1
ATOM 2072 C C . TYR A 1 256 ? 4.416 5.943 -20.765 1.00 97.44 256 TYR A C 1
ATOM 2074 O O . TYR A 1 256 ? 4.103 5.730 -21.930 1.00 97.44 256 TYR A O 1
ATOM 2082 N N . CYS A 1 257 ? 3.498 6.006 -19.796 1.00 97.25 257 CYS A N 1
ATOM 2083 C CA . CYS A 1 257 ? 2.079 5.733 -20.041 1.00 97.25 257 CYS A CA 1
ATOM 2084 C C . CYS A 1 257 ? 1.396 6.830 -20.870 1.00 97.25 257 CYS A C 1
ATOM 2086 O O . CYS A 1 257 ? 0.419 6.583 -21.563 1.00 97.25 257 CYS A O 1
ATOM 2088 N N . ASN A 1 258 ? 1.842 8.080 -20.740 1.00 96.31 258 ASN A N 1
ATOM 2089 C CA . ASN A 1 258 ? 1.280 9.267 -21.386 1.00 96.31 258 ASN A CA 1
ATOM 2090 C C . ASN A 1 258 ? -0.264 9.382 -21.314 1.00 96.31 258 ASN A C 1
ATOM 2092 O O . ASN A 1 258 ? -0.911 9.920 -22.212 1.00 96.31 258 ASN A O 1
ATOM 20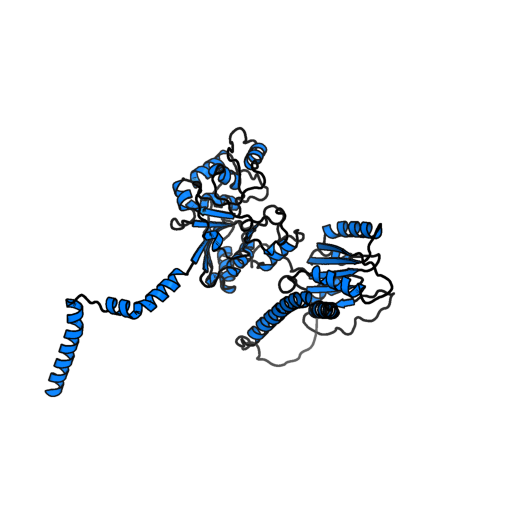96 N N . GLY A 1 259 ? -0.865 8.889 -20.225 1.00 95.62 259 GLY A N 1
ATOM 2097 C CA . GLY A 1 259 ? -2.315 8.895 -19.993 1.00 95.62 259 GLY A CA 1
ATOM 2098 C C . GLY A 1 259 ? -3.058 7.638 -20.465 1.00 95.62 259 GLY A C 1
ATOM 2099 O O . GLY A 1 259 ? -4.227 7.483 -20.106 1.00 95.62 259 GLY A O 1
ATOM 2100 N N . ASP A 1 260 ? -2.395 6.741 -21.200 1.00 96.94 260 ASP A N 1
ATOM 2101 C CA . ASP A 1 260 ? -2.845 5.371 -21.458 1.00 96.94 260 ASP A CA 1
ATOM 2102 C C . ASP A 1 260 ? -2.500 4.513 -20.240 1.00 96.94 260 ASP A C 1
ATOM 2104 O O . ASP A 1 260 ? -1.337 4.252 -19.982 1.00 96.94 260 ASP A O 1
ATOM 2108 N N . TYR A 1 261 ? -3.496 4.182 -19.429 1.00 98.12 261 TYR A N 1
ATOM 2109 C CA . TYR A 1 261 ? -3.451 3.231 -18.311 1.00 98.12 261 TYR A CA 1
ATOM 2110 C C . TYR A 1 261 ? -4.900 2.863 -17.989 1.00 98.12 261 TYR A C 1
ATOM 2112 O O . TYR A 1 261 ? -5.808 3.614 -18.355 1.00 98.12 261 TYR A O 1
ATOM 2120 N N . ASP A 1 262 ? -5.153 1.756 -17.304 1.00 98.50 262 ASP A N 1
ATOM 2121 C CA . ASP A 1 262 ? -6.498 1.415 -16.828 1.00 98.50 262 ASP A CA 1
ATOM 2122 C C . ASP A 1 262 ? -6.749 2.004 -15.435 1.00 98.50 262 ASP A C 1
ATOM 2124 O O . ASP A 1 262 ? -5.837 2.141 -14.620 1.00 98.50 262 ASP A O 1
ATOM 2128 N N . GLU A 1 263 ? -7.993 2.385 -15.142 1.00 97.94 263 GLU A N 1
ATOM 2129 C CA . GLU A 1 263 ? -8.316 2.983 -13.843 1.00 97.94 263 GLU A CA 1
ATOM 2130 C C . GLU A 1 263 ? -8.385 1.924 -12.737 1.00 97.94 263 GLU A C 1
ATOM 2132 O O . GLU A 1 263 ? -9.204 1.005 -12.793 1.00 97.94 263 GLU A O 1
ATOM 2137 N N . LEU A 1 264 ? -7.578 2.104 -11.691 1.00 97.94 264 LEU A N 1
ATOM 2138 C CA . LEU A 1 264 ? -7.720 1.349 -10.451 1.00 97.94 264 LEU A CA 1
ATOM 2139 C C . LEU A 1 264 ? -8.829 1.984 -9.592 1.00 97.94 264 LEU A C 1
ATOM 2141 O O . LEU A 1 264 ? -8.753 3.187 -9.319 1.00 97.94 264 LEU A O 1
ATOM 2145 N N . PRO A 1 265 ? -9.827 1.218 -9.108 1.00 95.62 265 PRO A N 1
ATOM 2146 C CA . PRO A 1 265 ? -10.845 1.761 -8.217 1.00 95.62 265 PRO A CA 1
ATOM 2147 C C . PRO A 1 265 ? -10.224 2.408 -6.975 1.00 95.62 265 PRO A C 1
ATOM 2149 O O . PRO A 1 265 ? -9.264 1.883 -6.409 1.00 95.62 265 PRO A O 1
ATOM 2152 N N . ILE A 1 266 ? -10.806 3.524 -6.526 1.00 93.25 266 ILE A N 1
ATOM 2153 C CA . ILE A 1 266 ? -10.277 4.328 -5.412 1.00 93.25 266 ILE A CA 1
ATOM 2154 C C . ILE A 1 266 ? -10.028 3.504 -4.141 1.00 93.25 266 ILE A C 1
ATOM 2156 O O . ILE A 1 266 ? -9.039 3.736 -3.451 1.00 93.25 266 ILE A O 1
ATOM 2160 N N . ASP A 1 267 ? -10.857 2.490 -3.883 1.00 93.62 267 ASP A N 1
ATOM 2161 C CA . ASP A 1 267 ? -10.740 1.619 -2.710 1.00 93.62 267 ASP A CA 1
ATOM 2162 C C . ASP A 1 267 ? -9.446 0.801 -2.680 1.00 93.62 267 ASP A C 1
ATOM 2164 O O . ASP A 1 267 ? -9.043 0.361 -1.608 1.00 93.62 267 ASP A O 1
ATOM 2168 N N . TYR A 1 268 ? -8.787 0.590 -3.821 1.00 96.94 268 TYR A N 1
ATOM 2169 C CA . TYR A 1 268 ? -7.521 -0.141 -3.924 1.00 96.94 268 TYR A CA 1
ATOM 2170 C C . TYR A 1 268 ? -6.283 0.765 -3.890 1.00 96.94 268 TYR A C 1
ATOM 2172 O O . TYR A 1 268 ? -5.166 0.279 -4.035 1.00 96.94 268 TYR A O 1
ATOM 2180 N N . ASN A 1 269 ? -6.445 2.073 -3.702 1.00 97.06 269 ASN A N 1
ATOM 2181 C CA . ASN A 1 269 ? -5.346 2.989 -3.402 1.00 97.06 269 ASN A CA 1
ATOM 2182 C C . ASN A 1 269 ? -5.923 4.226 -2.709 1.00 97.06 269 ASN A C 1
ATOM 2184 O O . ASN A 1 269 ? -5.832 5.334 -3.234 1.00 97.06 269 ASN A O 1
ATOM 2188 N N . PHE A 1 270 ? -6.584 4.028 -1.568 1.00 95.06 270 PHE A N 1
ATOM 2189 C CA . PHE A 1 270 ? -7.202 5.109 -0.803 1.00 95.06 270 PHE A CA 1
ATOM 2190 C C . PHE A 1 270 ? -6.121 5.903 -0.064 1.00 95.06 270 PHE A C 1
ATOM 2192 O O . PHE A 1 270 ? -5.339 5.322 0.686 1.00 95.06 270 PHE A O 1
ATOM 2199 N N . TRP A 1 271 ? -6.058 7.220 -0.249 1.00 93.19 271 TRP A N 1
ATOM 2200 C CA . TRP A 1 271 ? -5.032 8.062 0.368 1.00 93.19 271 TRP A CA 1
ATOM 2201 C C . TRP A 1 271 ? -5.490 8.578 1.724 1.00 93.19 271 TRP A C 1
ATOM 2203 O O . TRP A 1 271 ? -6.210 9.578 1.821 1.00 93.19 271 TRP A O 1
ATOM 2213 N N . ALA A 1 272 ? -4.980 7.920 2.761 1.00 89.50 272 ALA A N 1
ATOM 2214 C CA . ALA A 1 272 ? -5.154 8.312 4.151 1.00 89.50 272 ALA A CA 1
ATOM 2215 C C . ALA A 1 272 ? -4.729 9.784 4.361 1.00 89.50 272 ALA A C 1
ATOM 2217 O O . ALA A 1 272 ? -3.654 10.216 3.921 1.00 89.50 272 ALA A O 1
ATOM 2218 N N . GLY A 1 273 ? -5.612 10.577 4.965 1.00 82.81 273 GLY A N 1
ATOM 2219 C CA . GLY A 1 273 ? -5.431 11.996 5.253 1.00 82.81 273 GLY A CA 1
ATOM 2220 C C . GLY A 1 273 ? -5.622 12.928 4.054 1.00 82.81 273 GLY A C 1
ATOM 2221 O O . GLY A 1 273 ? -5.357 14.126 4.178 1.00 82.81 273 GLY A O 1
ATOM 2222 N N . ARG A 1 274 ? -6.042 12.417 2.886 1.00 85.94 274 ARG A N 1
ATOM 2223 C CA . ARG A 1 274 ? -6.290 13.231 1.678 1.00 85.94 274 ARG A CA 1
ATOM 2224 C C . ARG A 1 274 ? -7.667 13.014 1.077 1.00 85.94 274 ARG A C 1
ATOM 2226 O O . ARG A 1 274 ? -8.287 13.981 0.642 1.00 85.94 274 ARG A O 1
ATOM 2233 N N . ASP A 1 275 ? -8.121 11.770 1.022 1.00 87.19 275 ASP A N 1
ATOM 2234 C CA . ASP A 1 275 ? -9.425 11.453 0.461 1.00 87.19 275 ASP A CA 1
ATOM 2235 C C . ASP A 1 275 ? -10.534 11.689 1.485 1.00 87.19 275 ASP A C 1
ATOM 2237 O O . ASP A 1 275 ? -10.472 11.244 2.628 1.00 87.19 275 ASP A O 1
ATOM 2241 N N . SER A 1 276 ? -11.579 12.399 1.065 1.00 70.62 276 SER A N 1
ATOM 2242 C CA . SER A 1 276 ? -12.723 12.720 1.913 1.00 70.62 276 SER A CA 1
ATOM 2243 C C . SER A 1 276 ? -13.762 11.599 1.867 1.00 70.62 276 SER A C 1
ATOM 2245 O O . SER A 1 276 ? -14.734 11.689 1.112 1.00 70.62 276 SER A O 1
ATOM 2247 N N . VAL A 1 277 ? -13.574 10.536 2.650 1.00 61.59 277 VAL A N 1
ATOM 2248 C CA . VAL A 1 277 ? -14.589 9.485 2.818 1.00 61.59 277 VAL A CA 1
ATOM 2249 C C . VAL A 1 277 ? -14.714 9.109 4.292 1.00 61.59 277 VAL A C 1
ATOM 2251 O O . VAL A 1 277 ? -13.726 8.843 4.969 1.00 61.59 277 VAL A O 1
ATOM 2254 N N . ASN A 1 278 ? -15.952 9.095 4.791 1.00 59.91 278 ASN A N 1
ATOM 2255 C CA . ASN A 1 278 ? -16.257 8.565 6.115 1.00 59.91 278 ASN A CA 1
ATOM 2256 C C . ASN A 1 278 ? -16.107 7.039 6.075 1.00 59.91 278 ASN A C 1
ATOM 2258 O O . ASN A 1 278 ? -16.767 6.405 5.251 1.00 59.91 278 ASN A O 1
ATOM 2262 N N . ASP A 1 279 ? -15.346 6.480 7.022 1.00 70.50 279 ASP A N 1
ATOM 2263 C CA . ASP A 1 279 ? -15.117 5.040 7.246 1.00 70.50 279 ASP A CA 1
ATOM 2264 C C . ASP A 1 279 ? -13.939 4.423 6.469 1.00 70.50 279 ASP A C 1
ATOM 2266 O O . ASP A 1 279 ? -14.109 3.649 5.526 1.00 70.50 279 ASP A O 1
ATOM 2270 N N . ILE A 1 280 ? -12.724 4.706 6.958 1.00 75.50 280 ILE A N 1
ATOM 2271 C CA . ILE A 1 280 ? -11.461 4.117 6.482 1.00 75.50 280 ILE A CA 1
ATOM 2272 C C . ILE A 1 280 ? -11.500 2.581 6.395 1.00 75.50 280 ILE A C 1
ATOM 2274 O O . ILE A 1 280 ? -10.840 1.980 5.547 1.00 75.50 280 ILE A O 1
ATOM 2278 N N . GLY A 1 281 ? -12.308 1.935 7.244 1.00 74.19 281 GLY A N 1
ATOM 2279 C CA . GLY A 1 281 ? -12.437 0.484 7.321 1.00 74.19 281 GLY A CA 1
ATOM 2280 C C . GLY A 1 281 ? -13.105 -0.156 6.103 1.00 74.19 281 GLY A C 1
ATOM 2281 O O . GLY A 1 281 ? -13.081 -1.382 5.991 1.00 74.19 281 GLY A O 1
ATOM 2282 N N . LYS A 1 282 ? -13.681 0.632 5.186 1.00 84.00 282 LYS A N 1
ATOM 2283 C CA . LYS A 1 282 ? -14.295 0.141 3.940 1.00 84.00 282 LYS A CA 1
ATOM 2284 C C . LYS A 1 282 ? -13.321 0.018 2.773 1.00 84.00 282 LYS A C 1
ATOM 2286 O O . LYS A 1 282 ? -13.626 -0.681 1.811 1.00 84.00 282 LYS A O 1
ATOM 2291 N N . HIS A 1 283 ? -12.173 0.683 2.841 1.00 91.06 283 HIS A N 1
ATOM 2292 C CA . HIS A 1 283 ? -11.230 0.695 1.730 1.00 91.06 283 HIS A CA 1
ATOM 2293 C C . HIS A 1 283 ? -10.346 -0.555 1.750 1.00 91.06 283 HIS A C 1
ATOM 2295 O O . HIS A 1 283 ? -9.960 -1.050 2.813 1.00 91.06 283 HIS A O 1
ATOM 2301 N N . LYS A 1 284 ? -10.062 -1.081 0.554 1.00 94.94 284 LYS A N 1
ATOM 2302 C CA . LYS A 1 284 ? -9.409 -2.375 0.319 1.00 94.94 284 LYS A CA 1
ATOM 2303 C C . LYS A 1 284 ? -7.898 -2.306 0.476 1.00 94.94 284 LYS A C 1
ATOM 2305 O O . LYS A 1 284 ? -7.317 -3.174 1.122 1.00 94.94 284 LYS A O 1
ATOM 2310 N N . ILE A 1 285 ? -7.276 -1.262 -0.065 1.00 97.62 285 ILE A N 1
ATOM 2311 C CA . ILE A 1 285 ? -5.869 -0.935 0.157 1.00 97.62 285 ILE A CA 1
ATOM 2312 C C . ILE A 1 285 ? -5.793 0.537 0.551 1.00 97.62 285 ILE A C 1
ATOM 2314 O O . ILE A 1 285 ? -6.126 1.430 -0.233 1.00 97.62 285 ILE A O 1
ATOM 2318 N N . VAL A 1 286 ? -5.355 0.776 1.782 1.00 96.12 286 VAL A N 1
ATOM 2319 C CA . VAL A 1 286 ? -5.176 2.115 2.345 1.00 96.12 286 VAL A CA 1
ATOM 2320 C C . VAL A 1 286 ? -3.705 2.479 2.270 1.00 96.12 286 VAL A C 1
ATOM 2322 O O . VAL A 1 286 ? -2.862 1.780 2.821 1.00 96.12 286 VAL A O 1
ATOM 2325 N N . HIS A 1 287 ? -3.401 3.575 1.590 1.00 96.06 287 HIS A N 1
ATOM 2326 C CA . HIS A 1 287 ? -2.056 4.056 1.324 1.00 96.06 287 HIS A CA 1
ATOM 2327 C C . HIS A 1 287 ? -1.789 5.338 2.119 1.00 96.06 287 HIS A C 1
ATOM 2329 O O . HIS A 1 287 ? -2.425 6.378 1.920 1.00 96.06 287 HIS A O 1
ATOM 2335 N N . PHE A 1 288 ? -0.800 5.279 3.009 1.00 93.81 288 PHE A N 1
ATOM 2336 C CA . PHE A 1 288 ? -0.378 6.386 3.867 1.00 93.81 288 PHE A CA 1
ATOM 2337 C C . PHE A 1 288 ? 0.602 7.315 3.133 1.00 93.81 288 PHE A C 1
ATOM 2339 O O . PHE A 1 288 ? 1.729 7.556 3.577 1.00 93.81 288 PHE A O 1
ATOM 2346 N N . ALA A 1 289 ? 0.164 7.826 1.978 1.00 89.88 289 ALA A N 1
ATOM 2347 C CA . ALA A 1 289 ? 0.997 8.542 1.021 1.00 89.88 289 ALA A CA 1
ATOM 2348 C C . ALA A 1 289 ? 1.516 9.892 1.557 1.00 89.88 289 ALA A C 1
ATOM 2350 O O . ALA A 1 289 ? 0.766 10.780 1.982 1.00 89.88 289 ALA A O 1
ATOM 2351 N N . GLY A 1 290 ? 2.818 10.136 1.396 1.00 87.19 290 GLY A N 1
ATOM 2352 C CA . GLY A 1 290 ? 3.469 11.398 1.765 1.00 87.19 290 GLY A CA 1
ATOM 2353 C C . GLY A 1 290 ? 4.104 11.403 3.163 1.00 87.19 290 GLY A C 1
ATOM 2354 O O . GLY A 1 290 ? 4.415 10.348 3.705 1.00 87.19 290 GLY A O 1
ATOM 2355 N N . PRO A 1 291 ? 4.395 12.583 3.741 1.00 83.19 291 PRO A N 1
ATOM 2356 C CA . PRO A 1 291 ? 5.314 12.692 4.878 1.00 83.19 291 PRO A CA 1
ATOM 2357 C C . PRO A 1 291 ? 4.686 12.388 6.245 1.00 83.19 291 PRO A C 1
ATOM 2359 O O . PRO A 1 291 ? 5.418 12.124 7.206 1.00 83.19 291 PRO A O 1
ATOM 2362 N N . ASN A 1 292 ? 3.360 12.473 6.370 1.00 84.19 292 ASN A N 1
ATOM 2363 C CA . ASN A 1 292 ? 2.669 12.103 7.600 1.00 84.19 292 ASN A CA 1
ATOM 2364 C C . ASN A 1 292 ? 2.476 10.587 7.602 1.00 84.19 292 ASN A C 1
ATOM 2366 O O . ASN A 1 292 ? 1.921 10.061 6.644 1.00 84.19 292 ASN A O 1
ATOM 2370 N N . LYS A 1 293 ? 2.965 9.891 8.632 1.00 87.94 293 LYS A N 1
ATOM 2371 C CA . LYS A 1 293 ? 3.003 8.421 8.669 1.00 87.94 293 LYS A CA 1
ATOM 2372 C C . LYS A 1 293 ? 2.345 7.870 9.931 1.00 87.94 293 LYS A C 1
ATOM 2374 O O . LYS A 1 293 ? 2.586 8.438 10.997 1.00 87.94 293 LYS A O 1
ATOM 2379 N N . PRO A 1 294 ? 1.590 6.762 9.850 1.00 83.75 294 PRO A N 1
ATOM 2380 C CA . PRO A 1 294 ? 0.790 6.257 10.968 1.00 83.75 294 PRO A CA 1
ATOM 2381 C C . PRO A 1 294 ? 1.639 5.714 12.127 1.00 83.75 294 PRO A C 1
ATOM 2383 O O . PRO A 1 294 ? 1.196 5.679 13.274 1.00 83.75 294 PRO A O 1
ATOM 2386 N N . TRP A 1 295 ? 2.906 5.371 11.889 1.00 81.56 295 TRP A N 1
ATOM 2387 C CA . TRP A 1 295 ? 3.837 5.013 12.963 1.00 81.56 295 TRP A CA 1
ATOM 2388 C C . TRP A 1 295 ? 4.361 6.222 13.763 1.00 81.56 295 TRP A C 1
ATOM 2390 O O . TRP A 1 295 ? 4.969 6.040 14.816 1.00 81.56 295 TRP A O 1
ATOM 2400 N N . LYS A 1 296 ? 4.094 7.468 13.343 1.00 77.94 296 LYS A N 1
ATOM 2401 C CA . LYS A 1 296 ? 4.454 8.672 14.117 1.00 77.94 296 LYS A CA 1
ATOM 2402 C C . LYS A 1 296 ? 3.505 8.890 15.294 1.00 77.94 296 LYS A C 1
ATOM 2404 O O . LYS A 1 296 ? 2.353 8.471 15.247 1.00 77.94 296 LYS A O 1
ATOM 2409 N N . ILE A 1 297 ? 3.989 9.557 16.347 1.00 67.75 297 ILE A N 1
ATOM 2410 C CA . ILE A 1 297 ? 3.237 9.783 17.599 1.00 67.75 297 ILE A CA 1
ATOM 2411 C C . ILE A 1 297 ? 1.920 10.524 17.361 1.00 67.75 297 ILE A C 1
ATOM 2413 O O . ILE A 1 297 ? 0.892 10.082 17.851 1.00 67.75 297 ILE A O 1
ATOM 2417 N N . ASN A 1 298 ? 1.923 11.556 16.517 1.00 66.88 298 ASN A N 1
ATOM 2418 C CA . ASN A 1 298 ? 0.769 12.438 16.314 1.00 66.88 298 ASN A CA 1
ATOM 2419 C C . ASN A 1 298 ? 0.199 12.366 14.887 1.00 66.88 298 ASN A C 1
ATOM 2421 O O . ASN A 1 298 ? -0.084 13.399 14.283 1.00 66.88 298 ASN A O 1
ATOM 2425 N N . TYR A 1 299 ? 0.079 11.165 14.315 1.00 76.25 299 TYR A N 1
ATOM 2426 C CA . TYR A 1 299 ? -0.622 11.008 13.037 1.00 76.25 299 TYR A CA 1
ATOM 2427 C C . TYR A 1 299 ? -2.111 11.351 13.189 1.00 76.25 299 TYR A C 1
ATOM 2429 O O . TYR A 1 299 ? -2.696 11.147 14.249 1.00 76.25 299 TYR A O 1
ATOM 2437 N N . GLN A 1 300 ? -2.697 11.897 12.127 1.00 70.94 300 GLN A N 1
ATOM 2438 C CA . GLN A 1 300 ? -4.098 12.293 12.033 1.00 70.94 300 GLN A CA 1
ATOM 2439 C C . GLN A 1 300 ? -4.557 12.150 10.571 1.00 70.94 300 GLN A C 1
ATOM 2441 O O . GLN A 1 300 ? -3.746 12.478 9.690 1.00 70.94 300 GLN A O 1
ATOM 2446 N N . PRO A 1 301 ? -5.828 11.782 10.310 1.00 71.69 301 PRO A N 1
ATOM 2447 C CA . PRO A 1 301 ? -6.853 11.320 11.262 1.00 71.69 301 PRO A CA 1
ATOM 2448 C C . PRO A 1 301 ? -6.485 10.054 12.051 1.00 71.69 301 PRO A C 1
ATOM 2450 O O . PRO A 1 301 ? -5.657 9.247 11.628 1.00 71.69 301 PRO A O 1
ATOM 2453 N N . TYR A 1 302 ? -7.076 9.887 13.229 1.00 68.69 302 TYR A N 1
ATOM 2454 C CA . TYR A 1 302 ? -6.728 8.797 14.141 1.00 68.69 302 TYR A CA 1
ATOM 2455 C C . TYR A 1 302 ? -7.264 7.433 13.685 1.00 68.69 302 TYR A C 1
ATOM 2457 O O . TYR A 1 302 ? -6.593 6.413 13.844 1.00 68.69 302 TYR A O 1
ATOM 2465 N N . GLU A 1 303 ? -8.446 7.388 13.081 1.00 72.19 303 GLU A N 1
ATOM 2466 C CA . GLU A 1 303 ? -9.065 6.149 12.605 1.00 72.19 303 GLU A CA 1
ATOM 2467 C C . GLU A 1 303 ? -8.184 5.446 11.567 1.00 72.19 303 GLU A C 1
ATOM 2469 O O . GLU A 1 303 ? -8.075 4.220 11.538 1.00 72.19 303 GLU A O 1
ATOM 2474 N N . GLU A 1 304 ? -7.487 6.229 10.750 1.00 80.69 304 GLU A N 1
ATOM 2475 C CA . GLU A 1 304 ? -6.497 5.744 9.795 1.00 80.69 304 GLU A CA 1
ATOM 2476 C C . GLU A 1 304 ? -5.267 5.161 10.500 1.00 80.69 304 GLU A C 1
ATOM 2478 O O . GLU A 1 304 ? -4.714 4.143 10.083 1.00 80.69 304 GLU A O 1
ATOM 2483 N N . GLN A 1 305 ? -4.861 5.754 11.618 1.00 80.25 305 GLN A N 1
ATOM 2484 C CA . GLN A 1 305 ? -3.776 5.223 12.431 1.00 80.25 305 GLN A CA 1
ATOM 2485 C C . GLN A 1 305 ? -4.142 3.915 13.129 1.00 80.25 305 GLN A C 1
ATOM 2487 O O . GLN A 1 305 ? -3.317 3.003 13.203 1.00 80.25 305 GLN A O 1
ATOM 2492 N N . LEU A 1 306 ? -5.381 3.801 13.612 1.00 76.00 306 LEU A N 1
ATOM 2493 C CA . LEU A 1 306 ? -5.906 2.555 14.161 1.00 76.00 306 LEU A CA 1
ATOM 2494 C C . LEU A 1 306 ? -5.842 1.421 13.148 1.00 76.00 306 LEU A C 1
ATOM 2496 O O . LEU A 1 306 ? -5.505 0.295 13.514 1.00 76.00 306 LEU A O 1
ATOM 2500 N N . LEU A 1 307 ? -6.131 1.712 11.879 1.00 83.19 307 LEU A N 1
ATOM 2501 C CA . LEU A 1 307 ? -6.029 0.713 10.824 1.00 83.19 307 LEU A CA 1
ATOM 2502 C C . LEU A 1 307 ? -4.592 0.194 10.665 1.00 83.19 307 LEU A C 1
ATOM 2504 O O . LEU A 1 307 ? -4.396 -1.005 10.482 1.00 83.19 307 LEU A O 1
ATOM 2508 N N . TRP A 1 308 ? -3.581 1.056 10.788 1.00 86.94 308 TRP A N 1
ATOM 2509 C CA . TRP A 1 308 ? -2.186 0.606 10.826 1.00 86.94 308 TRP A CA 1
ATOM 2510 C C . TRP A 1 308 ? -1.913 -0.279 12.052 1.00 86.94 308 TRP A C 1
ATOM 2512 O O . TRP A 1 308 ? -1.305 -1.343 11.931 1.00 86.94 308 TRP A O 1
ATOM 2522 N N . TYR A 1 309 ? -2.403 0.113 13.233 1.00 77.88 309 TYR A N 1
ATOM 2523 C CA . TYR A 1 309 ? -2.221 -0.669 14.464 1.00 77.88 309 TYR A CA 1
ATOM 2524 C C . TYR A 1 309 ? -2.881 -2.019 14.450 1.00 77.88 309 TYR A C 1
ATOM 2526 O O . TYR A 1 309 ? -2.345 -2.950 15.052 1.00 77.88 309 TYR A O 1
ATOM 2534 N N . LYS A 1 310 ? -3.980 -2.144 13.717 1.00 80.06 310 LYS A N 1
ATOM 2535 C CA . LYS A 1 310 ? -4.640 -3.421 13.534 1.00 80.06 310 LYS A CA 1
ATOM 2536 C C . LYS A 1 310 ? -3.707 -4.511 13.020 1.00 80.06 310 LYS A C 1
ATOM 2538 O O . LYS A 1 310 ? -3.810 -5.649 13.467 1.00 80.06 310 LYS A O 1
ATOM 2543 N N . TYR A 1 311 ? -2.767 -4.156 12.150 1.00 86.81 311 TYR A N 1
ATOM 2544 C CA . TYR A 1 311 ? -1.831 -5.112 11.561 1.00 86.81 311 TYR A CA 1
ATOM 2545 C C . TYR A 1 311 ? -0.400 -4.969 12.087 1.00 86.81 311 TYR A C 1
ATOM 2547 O O . TYR A 1 311 ? 0.480 -5.702 11.641 1.00 86.81 311 TYR A O 1
ATOM 2555 N N . SER A 1 312 ? -0.152 -4.057 13.029 1.00 85.75 312 SER A N 1
ATOM 2556 C CA . SER A 1 312 ? 1.198 -3.698 13.464 1.00 85.75 312 SER A CA 1
ATOM 2557 C C . SER A 1 312 ? 1.947 -4.877 14.087 1.00 85.75 312 SER A C 1
ATOM 2559 O O . SER A 1 312 ? 1.501 -5.453 15.077 1.00 85.75 312 SER A O 1
ATOM 2561 N N . LEU A 1 313 ? 3.135 -5.169 13.557 1.00 84.06 313 LEU A N 1
ATOM 2562 C CA . LEU A 1 313 ? 4.090 -6.137 14.101 1.00 84.06 313 LEU A CA 1
ATOM 2563 C C . LEU A 1 313 ? 5.482 -5.503 14.212 1.00 84.06 313 LEU A C 1
ATOM 2565 O O . LEU A 1 313 ? 5.923 -4.801 13.301 1.00 84.06 313 LEU A O 1
ATOM 2569 N N . SER A 1 314 ? 6.172 -5.759 15.326 1.00 77.75 314 SER A N 1
ATOM 2570 C CA . SER A 1 314 ? 7.521 -5.244 15.602 1.00 77.75 314 SER A CA 1
ATOM 2571 C C . SER A 1 314 ? 8.590 -5.980 14.798 1.00 77.75 314 SER A C 1
ATOM 2573 O O . SER A 1 314 ? 8.605 -7.208 14.793 1.00 77.75 314 SER A O 1
ATOM 2575 N N . TYR A 1 315 ? 9.537 -5.249 14.206 1.00 79.88 315 TYR A N 1
ATOM 2576 C CA . TYR A 1 315 ? 10.745 -5.844 13.628 1.00 79.88 315 TYR A CA 1
ATOM 2577 C C . TYR A 1 315 ? 11.810 -6.113 14.724 1.00 79.88 315 TYR A C 1
ATOM 2579 O O . TYR A 1 315 ? 12.023 -5.222 15.551 1.00 79.88 315 TYR A O 1
ATOM 2587 N N . PRO A 1 316 ? 12.483 -7.285 14.765 1.00 68.69 316 PRO A N 1
ATOM 2588 C CA . PRO A 1 316 ? 13.305 -7.692 15.916 1.00 68.69 316 PRO A CA 1
ATOM 2589 C C . PRO A 1 316 ? 14.619 -6.918 16.137 1.00 68.69 316 PRO A C 1
ATOM 2591 O O . PRO A 1 316 ? 14.948 -6.635 17.286 1.00 68.69 316 PRO A O 1
ATOM 2594 N N . GLU A 1 317 ? 15.369 -6.565 15.081 1.00 62.81 317 GLU A N 1
ATOM 2595 C CA . GLU A 1 317 ? 16.773 -6.094 15.208 1.00 62.81 317 GLU A CA 1
ATOM 2596 C C . GLU A 1 317 ? 17.094 -4.754 14.508 1.00 62.81 317 GLU A C 1
ATOM 2598 O O . GLU A 1 317 ? 18.252 -4.386 14.334 1.00 62.81 317 GLU A O 1
ATOM 2603 N N . GLY A 1 318 ? 16.086 -3.973 14.119 1.00 54.88 318 GLY A N 1
ATOM 2604 C CA . GLY A 1 318 ? 16.305 -2.662 13.490 1.00 54.88 318 GLY A CA 1
ATOM 2605 C C . GLY A 1 318 ? 16.536 -1.537 14.504 1.00 54.88 318 GLY A C 1
ATOM 2606 O O . GLY A 1 318 ? 16.073 -1.619 15.646 1.00 54.88 318 GLY A O 1
ATOM 2607 N N . ASN A 1 319 ? 17.155 -0.426 14.066 1.00 49.22 319 ASN A N 1
ATOM 2608 C CA . ASN A 1 319 ? 16.952 0.862 14.735 1.00 49.22 319 ASN A CA 1
ATOM 2609 C C . ASN A 1 319 ? 15.442 1.052 14.881 1.00 49.22 319 ASN A C 1
ATOM 2611 O O . ASN A 1 319 ? 14.693 1.107 13.908 1.00 49.22 319 ASN A O 1
ATOM 2615 N N . LYS A 1 320 ? 15.020 1.025 16.136 1.00 43.16 320 LYS A N 1
ATOM 2616 C CA . LYS A 1 320 ? 13.660 0.831 16.605 1.00 43.16 320 LYS A CA 1
ATOM 2617 C C . LYS A 1 320 ? 12.712 1.877 15.992 1.00 43.16 320 LYS A C 1
ATOM 2619 O O . LYS A 1 320 ? 12.445 2.908 16.603 1.00 43.16 320 LYS A O 1
ATOM 2624 N N . ASN A 1 321 ? 12.092 1.576 14.850 1.00 48.50 321 ASN A N 1
ATOM 2625 C CA . ASN A 1 321 ? 10.713 2.010 14.633 1.00 48.50 321 ASN A CA 1
ATOM 2626 C C . ASN A 1 321 ? 9.881 1.185 15.617 1.00 48.50 321 ASN A C 1
ATOM 2628 O O . ASN A 1 321 ? 9.296 0.170 15.250 1.00 48.50 321 ASN A O 1
ATOM 2632 N N . ILE A 1 322 ? 9.942 1.566 16.903 1.00 47.69 322 ILE A N 1
ATOM 2633 C CA . ILE A 1 322 ? 9.126 0.978 17.964 1.00 47.69 322 ILE A CA 1
ATOM 2634 C C . ILE A 1 322 ? 7.702 1.124 17.454 1.00 47.69 322 ILE A C 1
ATOM 2636 O O . ILE A 1 322 ? 7.270 2.268 17.252 1.00 47.69 322 ILE A O 1
ATOM 2640 N N . PRO A 1 323 ? 6.991 0.018 17.175 1.00 49.31 323 PRO A N 1
ATOM 2641 C CA . PRO A 1 323 ? 5.600 0.149 16.837 1.00 49.31 323 PRO A CA 1
ATOM 2642 C C . PRO A 1 323 ? 4.951 0.902 17.992 1.00 49.31 323 PRO A C 1
ATOM 2644 O O . PRO A 1 323 ? 5.233 0.614 19.158 1.00 49.31 323 PRO A O 1
ATOM 2647 N N . PRO A 1 324 ? 4.161 1.925 17.682 1.00 50.62 324 PRO A N 1
ATOM 2648 C CA . PRO A 1 324 ? 3.529 2.739 18.694 1.00 50.62 324 PRO A CA 1
ATOM 2649 C C . PRO A 1 324 ? 2.869 1.916 19.792 1.00 50.62 324 PRO A C 1
ATOM 2651 O O . PRO A 1 324 ? 2.167 0.950 19.499 1.00 50.62 324 PRO A O 1
ATOM 2654 N N . ILE A 1 325 ? 3.063 2.328 21.045 1.00 55.12 325 ILE A N 1
ATOM 2655 C CA . ILE A 1 325 ? 2.293 1.800 22.172 1.00 55.12 325 ILE A CA 1
ATOM 2656 C C . ILE A 1 325 ? 0.808 1.973 21.826 1.00 55.12 325 ILE A C 1
ATOM 2658 O O . ILE A 1 325 ? 0.404 3.062 21.400 1.00 55.12 325 ILE A O 1
ATOM 2662 N N . ARG A 1 326 ? 0.014 0.896 21.945 1.00 59.81 326 ARG A N 1
ATOM 2663 C CA . ARG A 1 326 ? -1.441 0.968 21.741 1.00 59.81 326 ARG A CA 1
ATOM 2664 C C . ARG A 1 326 ? -1.985 2.102 22.607 1.00 59.81 326 ARG A C 1
ATOM 2666 O O . ARG A 1 326 ? -1.576 2.204 23.762 1.00 59.81 326 ARG A O 1
ATOM 2673 N N . PRO A 1 327 ? -2.855 2.968 22.074 1.00 62.84 327 PRO A N 1
ATOM 2674 C CA . PRO A 1 327 ? -3.320 4.094 22.850 1.00 62.84 327 PRO A CA 1
ATOM 2675 C C . PRO A 1 327 ? -4.188 3.627 24.016 1.00 62.84 327 PRO A C 1
ATOM 2677 O O . PRO A 1 327 ? -4.938 2.658 23.887 1.00 62.84 327 PRO A O 1
ATOM 2680 N N . THR A 1 328 ? -4.121 4.367 25.113 1.00 65.94 328 THR A N 1
ATOM 2681 C CA . THR A 1 328 ? -5.092 4.315 26.202 1.00 65.94 328 THR A CA 1
ATOM 2682 C C . THR A 1 328 ? -6.248 5.244 25.839 1.00 65.94 328 THR A C 1
ATOM 2684 O O . THR A 1 328 ? -6.042 6.437 25.597 1.00 65.94 328 THR A O 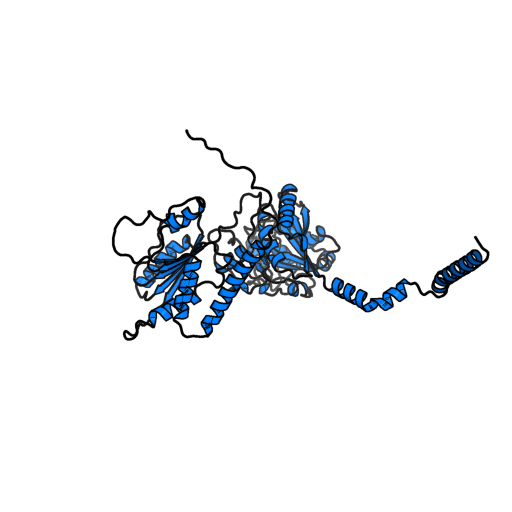1
ATOM 2687 N N . TYR A 1 329 ? -7.471 4.723 25.767 1.00 69.12 329 TYR A N 1
ATOM 2688 C CA . TYR A 1 329 ? -8.661 5.532 25.523 1.00 69.12 329 TYR A CA 1
ATOM 2689 C C . TYR A 1 329 ? -9.232 6.081 26.822 1.00 69.12 329 TYR A C 1
ATOM 2691 O O . TYR A 1 329 ? -9.454 5.345 27.777 1.00 69.12 329 TYR A O 1
ATOM 2699 N N . ILE A 1 330 ? -9.546 7.368 26.824 1.00 69.81 330 ILE A N 1
ATOM 2700 C CA . ILE A 1 330 ? -10.192 8.080 27.914 1.00 69.81 330 ILE A CA 1
ATOM 2701 C C . ILE A 1 330 ? -11.447 8.741 27.350 1.00 69.81 330 ILE A C 1
ATOM 2703 O O . ILE A 1 330 ? -11.381 9.689 26.572 1.00 69.81 330 ILE A O 1
ATOM 2707 N N . LEU A 1 331 ? -12.613 8.269 27.767 1.00 68.31 331 LEU A N 1
ATOM 2708 C CA . LEU A 1 331 ? -13.874 8.949 27.528 1.00 68.31 331 LEU A CA 1
ATOM 2709 C C . LEU A 1 331 ? -14.170 9.888 28.694 1.00 68.31 331 LEU A C 1
ATOM 2711 O O . LEU A 1 331 ? -14.441 9.450 29.811 1.00 68.31 331 LEU A O 1
ATOM 2715 N N . LEU A 1 332 ? -14.158 11.182 28.408 1.00 68.81 332 LEU A N 1
ATOM 2716 C CA . LEU A 1 332 ? -14.499 12.249 29.332 1.00 68.81 332 LEU A CA 1
ATOM 2717 C C . LEU A 1 332 ? -15.930 12.711 29.111 1.00 68.81 332 LEU A C 1
ATOM 2719 O O . LEU A 1 332 ? -16.276 13.208 28.042 1.00 68.81 332 LEU A O 1
ATOM 2723 N N . VAL A 1 333 ? -16.741 12.634 30.158 1.00 65.56 333 VAL A N 1
ATOM 2724 C CA . VAL A 1 333 ? -18.078 13.232 30.182 1.00 65.56 333 VAL A CA 1
ATOM 2725 C C . VAL A 1 333 ? -18.060 14.390 31.168 1.00 65.56 333 VAL A C 1
ATOM 2727 O O . VAL A 1 333 ? -17.732 14.217 32.345 1.00 65.56 333 VAL A O 1
ATOM 2730 N N . LYS A 1 334 ? -18.377 15.591 30.679 1.00 65.44 334 LYS A N 1
ATOM 2731 C CA . LYS A 1 334 ? -18.277 16.834 31.450 1.00 65.44 334 LYS A CA 1
ATOM 2732 C C . LYS A 1 334 ? -19.589 17.604 31.440 1.00 65.44 334 LYS A C 1
ATOM 2734 O O . LYS A 1 334 ? -20.196 17.813 30.388 1.00 65.44 334 LYS A O 1
ATOM 2739 N N . TYR A 1 335 ? -19.972 18.061 32.628 1.00 55.28 335 TYR A N 1
ATOM 2740 C CA . TYR A 1 335 ? -21.133 18.901 32.884 1.00 55.28 335 TYR A CA 1
ATOM 2741 C C . TYR A 1 335 ? -20.657 20.181 33.590 1.00 55.28 335 TYR A C 1
ATOM 2743 O O . TYR A 1 335 ? -20.021 20.086 34.635 1.00 55.28 335 TYR A O 1
ATOM 2751 N N . ASN A 1 336 ? -20.961 21.363 33.038 1.00 52.34 336 ASN A N 1
ATOM 2752 C CA . ASN A 1 336 ? -20.499 22.679 33.527 1.00 52.34 336 ASN A CA 1
ATOM 2753 C C . ASN A 1 336 ? -18.971 22.940 33.479 1.00 52.34 336 ASN A C 1
ATOM 2755 O O . ASN A 1 336 ? -18.182 22.082 33.110 1.00 52.34 336 ASN A O 1
ATOM 2759 N N . ASN A 1 337 ? -18.595 24.190 33.791 1.00 50.44 337 ASN A N 1
ATOM 2760 C CA . ASN A 1 337 ? -17.719 25.057 32.987 1.00 50.44 337 ASN A CA 1
ATOM 2761 C C . ASN A 1 337 ? -16.222 24.726 32.868 1.00 50.44 337 ASN A C 1
ATOM 2763 O O . ASN A 1 337 ? -15.621 25.211 31.912 1.00 50.44 337 ASN A O 1
ATOM 2767 N N . ASP A 1 338 ? -15.614 23.891 33.712 1.00 54.91 338 ASP A N 1
ATOM 2768 C CA . ASP A 1 338 ? -14.152 23.729 33.698 1.00 54.91 338 ASP A CA 1
ATOM 2769 C C . ASP A 1 338 ? -13.681 22.350 33.224 1.00 54.91 338 ASP A C 1
ATOM 2771 O O . ASP A 1 338 ? -13.915 21.301 33.835 1.00 54.91 338 ASP A O 1
ATOM 2775 N N . ILE A 1 339 ? -12.947 22.361 32.109 1.00 56.47 339 ILE A N 1
ATOM 2776 C CA . ILE A 1 339 ? -12.129 21.235 31.658 1.00 56.47 339 ILE A CA 1
ATOM 2777 C C . ILE A 1 339 ? -10.672 21.615 31.858 1.00 56.47 339 ILE A C 1
ATOM 2779 O O . ILE A 1 339 ? -10.111 22.429 31.127 1.00 56.47 339 ILE A O 1
ATOM 2783 N N . THR A 1 340 ? -10.068 20.982 32.852 1.00 57.31 340 THR A N 1
ATOM 2784 C CA . THR A 1 340 ? -8.626 20.881 33.021 1.00 57.31 340 THR A CA 1
ATOM 2785 C C . THR A 1 340 ? -8.206 19.479 32.604 1.00 57.31 340 THR A C 1
ATOM 2787 O O . THR A 1 340 ? -8.636 18.480 33.184 1.00 57.31 340 THR A O 1
ATOM 2790 N N . ILE A 1 341 ? -7.398 19.403 31.548 1.00 56.94 341 ILE A N 1
ATOM 2791 C CA . ILE A 1 341 ? -6.625 18.202 31.234 1.00 56.94 341 ILE A CA 1
ATOM 2792 C C . ILE A 1 341 ? -5.369 18.297 32.106 1.00 56.94 341 ILE A C 1
ATOM 2794 O O . ILE A 1 341 ? -4.679 19.313 32.002 1.00 56.94 341 ILE A O 1
ATOM 2798 N N . PRO A 1 342 ? -5.070 17.322 32.984 1.00 56.12 342 PRO A N 1
ATOM 2799 C CA . PRO A 1 342 ? -3.886 17.371 33.827 1.00 56.12 342 PRO A CA 1
ATOM 2800 C C . PRO A 1 342 ? -2.634 17.628 32.985 1.00 56.12 342 PRO A C 1
ATOM 2802 O O . PRO A 1 342 ? -2.375 16.913 32.013 1.00 56.12 342 PRO A O 1
ATOM 2805 N N . GLU A 1 343 ? -1.835 18.631 33.369 1.00 55.03 343 GLU A N 1
ATOM 2806 C CA . GLU A 1 343 ? -0.584 18.986 32.675 1.00 55.03 343 GLU A CA 1
ATOM 2807 C C . GLU A 1 343 ? 0.370 17.799 32.537 1.00 55.03 343 GLU A C 1
ATOM 2809 O O . GLU A 1 343 ? 1.190 17.747 31.625 1.00 55.03 343 GLU A O 1
ATOM 2814 N N . THR A 1 344 ? 0.251 16.817 33.424 1.00 50.81 344 THR A N 1
ATOM 2815 C CA . THR A 1 344 ? 1.085 15.624 33.413 1.00 50.81 344 THR A CA 1
ATOM 2816 C C . THR A 1 344 ? 0.785 14.696 32.229 1.00 50.81 344 THR A C 1
ATOM 2818 O O . THR A 1 344 ? 1.728 14.218 31.608 1.00 50.81 344 THR A O 1
ATOM 2821 N N . ILE A 1 345 ? -0.480 14.551 31.812 1.00 53.91 345 ILE A N 1
ATOM 2822 C CA . ILE A 1 345 ? -0.854 13.842 30.568 1.00 53.91 345 ILE A CA 1
ATOM 2823 C C . ILE A 1 345 ? -0.345 14.626 29.344 1.00 53.91 345 ILE A C 1
ATOM 2825 O O . ILE A 1 345 ? 0.093 14.050 28.354 1.00 53.91 345 ILE A O 1
ATOM 2829 N N . LEU A 1 346 ? -0.346 15.961 29.426 1.00 54.44 346 LEU A N 1
ATOM 2830 C CA . LEU A 1 346 ? 0.103 16.868 28.358 1.00 54.44 346 LEU A CA 1
ATOM 2831 C C . LEU A 1 346 ? 1.621 16.946 28.190 1.00 54.44 346 LEU A C 1
ATOM 2833 O O . LEU A 1 346 ? 2.096 17.375 27.135 1.00 54.44 346 LEU A O 1
ATOM 2837 N N . ASN A 1 347 ? 2.380 16.579 29.220 1.00 52.44 347 ASN A N 1
ATOM 2838 C CA . ASN A 1 347 ? 3.839 16.643 29.227 1.00 52.44 347 ASN A CA 1
ATOM 2839 C C . ASN A 1 347 ? 4.495 15.267 29.043 1.00 52.44 347 ASN A C 1
ATOM 2841 O O . ASN A 1 347 ? 5.704 15.200 28.800 1.00 52.44 347 ASN A O 1
ATOM 2845 N N . GLU A 1 348 ? 3.720 14.182 29.089 1.00 54.41 348 GLU A N 1
ATOM 2846 C CA . GLU A 1 348 ? 4.209 12.838 28.802 1.00 54.41 348 GLU A CA 1
ATOM 2847 C C . GLU A 1 348 ? 4.462 12.634 27.306 1.00 54.41 348 GLU A C 1
ATOM 2849 O O . GLU A 1 348 ? 3.582 12.765 26.461 1.00 54.41 348 GLU A O 1
ATOM 2854 N N . LYS A 1 349 ? 5.705 12.277 26.973 1.00 49.09 349 LYS A N 1
ATOM 2855 C CA . LYS A 1 349 ? 6.137 11.990 25.594 1.00 49.09 349 LYS A CA 1
ATOM 2856 C C . LYS A 1 349 ? 6.006 10.513 25.206 1.00 49.09 349 LYS A C 1
ATOM 2858 O O . LYS A 1 349 ? 6.288 10.173 24.060 1.00 49.09 349 LYS A O 1
ATOM 2863 N N . LEU A 1 350 ? 5.652 9.647 26.159 1.00 47.75 350 LEU A N 1
ATOM 2864 C CA . LEU A 1 350 ? 5.731 8.189 26.022 1.00 47.75 350 LEU A CA 1
ATOM 2865 C C . LEU A 1 350 ? 4.355 7.518 25.886 1.00 47.75 350 LEU A C 1
ATOM 2867 O O . LEU A 1 350 ? 4.256 6.516 25.184 1.00 47.75 350 LEU A O 1
ATOM 2871 N N . CYS A 1 351 ? 3.294 8.085 26.467 1.00 50.66 351 CYS A N 1
ATOM 2872 C CA . CYS A 1 351 ? 1.961 7.477 26.492 1.00 50.66 351 CYS A CA 1
ATOM 2873 C C . CYS A 1 351 ? 1.028 8.119 25.457 1.00 50.66 351 CYS A C 1
ATOM 2875 O O . CYS A 1 351 ? 0.925 9.342 25.360 1.00 50.66 351 CYS A O 1
ATOM 2877 N N . ARG A 1 352 ? 0.341 7.293 24.658 1.00 60.62 352 ARG A N 1
ATOM 2878 C CA . ARG A 1 352 ? -0.635 7.765 23.666 1.00 60.62 352 ARG A CA 1
ATOM 2879 C C . ARG A 1 352 ? -2.024 7.727 24.275 1.00 60.62 352 ARG A C 1
ATOM 2881 O O . ARG A 1 352 ? -2.619 6.663 24.379 1.00 60.62 352 ARG A O 1
ATOM 2888 N N . TYR A 1 353 ? -2.544 8.884 24.656 1.00 64.19 353 TYR A N 1
ATOM 2889 C CA . TYR A 1 353 ? -3.923 8.999 25.109 1.00 64.19 353 TYR A CA 1
ATOM 2890 C C . TYR A 1 353 ? -4.825 9.389 23.943 1.00 64.19 353 TYR A C 1
ATOM 2892 O O . TYR A 1 353 ? -4.535 10.341 23.216 1.00 64.19 353 TYR A O 1
ATOM 2900 N N . MET A 1 354 ? -5.929 8.668 23.784 1.00 65.38 354 MET A N 1
ATOM 2901 C CA . MET A 1 354 ? -7.060 9.127 22.988 1.00 65.38 354 MET A CA 1
ATOM 2902 C C . MET A 1 354 ? -8.117 9.641 23.955 1.00 65.38 354 MET A C 1
ATOM 2904 O O . MET A 1 354 ? -8.712 8.853 24.679 1.00 65.38 354 MET A O 1
ATOM 2908 N N . ILE A 1 355 ? -8.351 10.948 23.967 1.00 70.81 355 ILE A N 1
ATOM 2909 C CA . ILE A 1 355 ? -9.345 11.567 24.838 1.00 70.81 355 ILE A CA 1
ATOM 2910 C C . ILE A 1 355 ? -10.558 11.936 23.991 1.00 70.81 355 ILE A C 1
ATOM 2912 O O . ILE A 1 355 ? -10.438 12.719 23.054 1.00 70.81 355 ILE A O 1
ATOM 2916 N N . ASN A 1 356 ? -11.733 11.410 24.318 1.00 72.50 356 ASN A N 1
ATOM 2917 C CA . ASN A 1 356 ? -12.982 11.862 23.714 1.00 72.50 356 ASN A CA 1
ATOM 2918 C C . ASN A 1 356 ? -13.790 12.644 24.745 1.00 72.50 356 ASN A C 1
ATOM 2920 O O . ASN A 1 356 ? -14.116 12.112 25.802 1.00 72.50 356 ASN A O 1
ATOM 2924 N N . ILE A 1 357 ? -14.087 13.908 24.460 1.00 74.06 357 ILE A N 1
ATOM 2925 C CA . ILE A 1 357 ? -14.767 14.819 25.378 1.00 74.06 357 ILE A CA 1
ATOM 2926 C C . ILE A 1 357 ? -16.216 15.002 24.937 1.00 74.06 357 ILE A C 1
ATOM 2928 O O . ILE A 1 357 ? -16.509 15.612 23.910 1.00 74.06 357 ILE A O 1
ATOM 2932 N N . VAL A 1 358 ? -17.145 14.553 25.769 1.00 71.75 358 VAL A N 1
ATOM 2933 C CA . VAL A 1 358 ? -18.568 14.864 25.655 1.00 71.75 358 VAL A CA 1
ATOM 2934 C C . VAL A 1 358 ? -18.870 16.030 26.595 1.00 71.75 358 VAL A C 1
ATOM 2936 O O . VAL A 1 358 ? -19.001 15.850 27.807 1.00 71.75 358 VAL A O 1
ATOM 2939 N N . ALA A 1 359 ? -18.944 17.238 26.032 1.00 71.56 359 ALA A N 1
ATOM 2940 C CA . ALA A 1 359 ? -19.187 18.477 26.768 1.00 71.56 359 ALA A CA 1
ATOM 2941 C C . ALA A 1 359 ? -20.679 18.838 26.734 1.00 71.56 359 ALA A C 1
ATOM 2943 O O . ALA A 1 359 ? -21.223 19.193 25.684 1.00 71.56 359 ALA A O 1
ATOM 2944 N N . ILE A 1 360 ? -21.351 18.749 27.882 1.00 67.12 360 ILE A N 1
ATOM 2945 C CA . ILE A 1 360 ? -22.804 18.917 27.996 1.00 67.12 360 ILE A CA 1
ATOM 2946 C C . ILE A 1 360 ? -23.146 20.336 28.461 1.00 67.12 360 ILE A C 1
ATOM 2948 O O . ILE A 1 360 ? -22.592 20.828 29.440 1.00 67.12 360 ILE A O 1
ATOM 2952 N N . ASN A 1 361 ? -24.085 20.984 27.767 1.00 66.06 361 ASN A N 1
ATOM 2953 C CA . ASN A 1 361 ? -24.597 22.332 28.050 1.00 66.06 361 ASN A CA 1
ATOM 2954 C C . ASN A 1 361 ? -23.554 23.466 27.985 1.00 66.06 361 ASN A C 1
ATOM 2956 O O . ASN A 1 361 ? -23.797 24.574 28.461 1.00 66.06 361 ASN A O 1
ATOM 2960 N N . TYR A 1 362 ? -22.429 23.235 27.307 1.00 69.44 362 TYR A N 1
ATOM 2961 C CA . TYR A 1 362 ? -21.441 24.267 26.993 1.00 69.44 362 TYR A CA 1
ATOM 2962 C C . TYR A 1 362 ? -21.956 25.197 25.881 1.00 69.44 362 TYR A C 1
ATOM 2964 O O . TYR A 1 362 ? -22.108 24.800 24.723 1.00 69.44 362 TYR A O 1
ATOM 2972 N N . LYS A 1 363 ? -22.211 26.464 26.229 1.00 68.38 363 LYS A N 1
ATOM 2973 C CA . LYS A 1 363 ? -22.709 27.510 25.317 1.00 68.38 363 LYS A CA 1
ATOM 2974 C C . LYS A 1 363 ? -21.905 28.805 25.467 1.00 68.38 363 LYS A C 1
ATOM 2976 O O . LYS A 1 363 ? -21.231 29.018 26.473 1.00 68.38 363 LYS A O 1
ATOM 2981 N N . GLY A 1 364 ? -21.998 29.687 24.469 1.00 77.56 364 GLY A N 1
ATOM 2982 C CA . GLY A 1 364 ? -21.413 31.032 24.516 1.00 77.56 364 GLY A CA 1
ATOM 2983 C C . GLY A 1 364 ? -19.908 31.027 24.805 1.00 77.56 364 GLY A C 1
ATOM 2984 O O . GLY A 1 364 ? -19.160 30.277 24.180 1.00 77.56 364 GLY A O 1
ATOM 2985 N N . LYS A 1 365 ? -19.479 31.848 25.772 1.00 75.50 365 LYS A N 1
ATOM 2986 C CA . LYS A 1 365 ? -18.068 32.005 26.161 1.00 75.50 365 LYS A CA 1
ATOM 2987 C C . LYS A 1 365 ? -17.414 30.681 26.576 1.00 75.50 365 LYS A C 1
ATOM 2989 O O . LYS A 1 365 ? -16.296 30.416 26.161 1.00 75.50 365 LYS A O 1
ATOM 2994 N N . ASN A 1 366 ? -18.135 29.823 27.297 1.00 68.75 366 ASN A N 1
ATOM 2995 C CA . ASN A 1 366 ? -17.584 28.568 27.825 1.00 68.75 366 ASN A CA 1
ATOM 2996 C C . ASN A 1 366 ? -17.292 27.560 26.707 1.00 68.75 366 ASN A C 1
ATOM 2998 O O . ASN A 1 366 ? -16.322 26.813 26.780 1.00 68.75 366 ASN A O 1
ATOM 3002 N N . LYS A 1 367 ? -18.110 27.557 25.644 1.00 76.12 367 LYS A N 1
ATOM 3003 C CA . LYS A 1 367 ? -17.841 26.753 24.445 1.00 76.12 367 LYS A CA 1
ATOM 3004 C C . LYS A 1 367 ? -16.554 27.217 23.754 1.00 76.12 367 LYS A C 1
ATOM 3006 O O . LYS A 1 367 ? -15.711 26.386 23.441 1.00 76.12 367 LYS A O 1
ATOM 3011 N N . ILE A 1 368 ? -16.415 28.527 23.538 1.00 78.38 368 ILE A N 1
ATOM 3012 C CA . ILE A 1 368 ? -15.250 29.119 22.862 1.00 78.38 368 ILE A CA 1
ATOM 3013 C C . ILE A 1 368 ? -13.975 28.863 23.673 1.00 78.38 368 ILE A C 1
ATOM 3015 O O . ILE A 1 368 ? -12.988 28.393 23.120 1.00 78.38 368 ILE A O 1
ATOM 3019 N N . GLU A 1 369 ? -14.021 29.091 24.987 1.00 76.94 369 GLU A N 1
ATOM 3020 C CA . GLU A 1 369 ? -12.881 28.867 25.879 1.00 76.94 369 GLU A CA 1
ATOM 3021 C C . GLU A 1 369 ? -12.447 27.395 25.892 1.00 76.94 369 GLU A C 1
ATOM 3023 O O . GLU A 1 369 ? -11.252 27.095 25.867 1.00 76.94 369 GLU A O 1
ATOM 3028 N N . LEU A 1 370 ? -13.406 26.460 25.866 1.00 74.19 370 LEU A N 1
ATOM 3029 C CA . LEU A 1 370 ? -13.086 25.043 25.747 1.00 74.19 370 LEU A CA 1
ATOM 3030 C C . LEU A 1 370 ? -12.444 24.714 24.396 1.00 74.19 370 LEU A C 1
ATOM 3032 O O . LEU A 1 370 ? -11.452 23.992 24.353 1.00 74.19 370 LEU A O 1
ATOM 3036 N N . GLU A 1 371 ? -12.991 25.222 23.292 1.00 77.50 371 GLU A N 1
ATOM 3037 C CA . GLU A 1 371 ? -12.425 25.000 21.957 1.00 77.50 371 GLU A CA 1
ATOM 3038 C C . GLU A 1 371 ? -11.002 25.564 21.844 1.00 77.50 371 GLU A C 1
ATOM 3040 O O . GLU A 1 371 ? -10.146 24.936 21.222 1.00 77.50 371 GLU A O 1
ATOM 3045 N N . GLU A 1 372 ? -10.722 26.718 22.454 1.00 79.62 372 GLU A N 1
ATOM 3046 C CA . GLU A 1 372 ? -9.381 27.310 22.516 1.00 79.62 372 GLU A CA 1
ATOM 3047 C C . GLU A 1 372 ? -8.415 26.453 23.343 1.00 79.62 372 GLU A C 1
ATOM 3049 O O . GLU A 1 372 ? -7.337 26.113 22.845 1.00 79.62 372 GLU A O 1
ATOM 3054 N N . LYS A 1 373 ? -8.828 26.012 24.540 1.00 74.19 373 LYS A N 1
ATOM 3055 C CA . LYS A 1 373 ? -8.048 25.083 25.380 1.00 74.19 373 LYS A CA 1
ATOM 3056 C C . LYS A 1 373 ? -7.765 23.766 24.648 1.00 74.19 373 LYS A C 1
ATOM 3058 O O . LYS A 1 373 ? -6.622 23.321 24.582 1.00 74.19 373 LYS A O 1
ATOM 3063 N N . ILE A 1 374 ? -8.772 23.159 24.016 1.00 73.75 374 ILE A N 1
ATOM 3064 C CA . ILE A 1 374 ? -8.590 21.923 23.239 1.00 73.75 374 ILE A CA 1
ATOM 3065 C C . ILE A 1 374 ? -7.665 22.154 22.038 1.00 73.75 374 ILE A C 1
ATOM 3067 O O . ILE A 1 374 ? -6.808 21.316 21.765 1.00 73.75 374 ILE A O 1
ATOM 3071 N N . LYS A 1 375 ? -7.769 23.281 21.324 1.00 74.69 375 LYS A N 1
ATOM 3072 C CA . LYS A 1 375 ? -6.839 23.613 20.226 1.00 74.69 375 LYS A CA 1
ATOM 3073 C C . LYS A 1 375 ? -5.392 23.718 20.702 1.00 74.69 375 LYS A C 1
ATOM 3075 O O . LYS A 1 375 ? -4.483 23.344 19.964 1.00 74.69 375 LYS A O 1
ATOM 3080 N N . GLU A 1 376 ? -5.161 24.208 21.913 1.00 71.50 376 GLU A N 1
ATOM 3081 C CA . GLU A 1 376 ? -3.826 24.228 22.506 1.00 71.50 376 GLU A CA 1
ATOM 3082 C C . GLU A 1 376 ? -3.322 22.809 22.809 1.00 71.50 376 GLU A C 1
ATOM 3084 O O . GLU A 1 376 ? -2.210 22.447 22.412 1.00 71.50 376 GLU A O 1
ATOM 3089 N N . TYR A 1 377 ? -4.165 21.984 23.432 1.00 69.62 377 TYR A N 1
ATOM 3090 C CA . TYR A 1 377 ? -3.823 20.623 23.852 1.00 69.62 377 TYR A CA 1
ATOM 3091 C C . TYR A 1 377 ? -3.721 19.609 22.704 1.00 69.62 377 TYR A C 1
ATOM 3093 O O . TYR A 1 377 ? -2.853 18.734 22.729 1.00 69.62 377 TYR A O 1
ATOM 3101 N N . SER A 1 378 ? -4.537 19.761 21.660 1.00 64.38 378 SER A N 1
ATOM 3102 C CA . SER A 1 378 ? -4.555 18.906 20.459 1.00 64.38 378 SER A CA 1
ATOM 3103 C C . SER A 1 378 ? -3.241 18.927 19.666 1.00 64.38 378 SER A C 1
ATOM 3105 O O . SER A 1 378 ? -3.005 18.071 18.816 1.00 64.38 378 SER A O 1
ATOM 3107 N N . LYS A 1 379 ? -2.334 19.866 19.973 1.00 63.22 379 LYS A N 1
ATOM 3108 C CA . LYS A 1 379 ? -0.955 19.868 19.461 1.00 63.22 379 LYS A CA 1
ATOM 3109 C C . LYS A 1 379 ? -0.098 18.735 20.043 1.00 63.22 379 LYS A C 1
ATOM 3111 O O . LYS A 1 379 ? 0.932 18.404 19.455 1.00 63.22 379 LYS A O 1
ATOM 3116 N N . LYS A 1 380 ? -0.477 18.192 21.206 1.00 58.84 380 LYS A N 1
ATOM 3117 C CA . LYS A 1 380 ? 0.309 17.219 21.982 1.00 58.84 380 LYS A CA 1
ATOM 3118 C C . LYS A 1 380 ? -0.400 15.876 22.184 1.00 58.84 380 LYS A C 1
ATOM 3120 O O . LYS A 1 380 ? 0.284 14.862 22.174 1.00 58.84 380 LYS A O 1
ATOM 3125 N N . ILE A 1 381 ? -1.726 15.872 22.346 1.00 62.88 381 ILE A N 1
ATOM 3126 C CA . ILE A 1 381 ? -2.547 14.672 22.601 1.00 62.88 381 ILE A CA 1
ATOM 3127 C C . ILE A 1 381 ? -3.694 14.606 21.586 1.00 62.88 381 ILE A C 1
ATOM 3129 O O . ILE A 1 381 ? -4.140 15.638 21.086 1.00 62.88 381 ILE A O 1
ATOM 3133 N N . TRP A 1 382 ? -4.217 13.412 21.307 1.00 61.59 382 TRP A N 1
ATOM 3134 C CA . TRP A 1 382 ? -5.452 13.259 20.541 1.00 61.59 382 TRP A CA 1
ATOM 3135 C C . TRP A 1 382 ? -6.670 13.580 21.391 1.00 61.59 382 TRP A C 1
ATOM 3137 O O . TRP A 1 382 ? -6.962 12.894 22.371 1.00 61.59 382 TRP A O 1
ATOM 3147 N N . ILE A 1 383 ? -7.383 14.630 20.993 1.00 68.12 383 ILE A N 1
ATOM 3148 C CA . ILE A 1 383 ? -8.617 15.050 21.642 1.00 68.12 383 ILE A CA 1
ATOM 3149 C C . ILE A 1 383 ? -9.697 15.164 20.577 1.00 68.12 383 ILE A C 1
ATOM 3151 O O . ILE A 1 383 ? -9.684 16.090 19.765 1.00 68.12 383 ILE A O 1
ATOM 3155 N N . GLU A 1 384 ? -10.649 14.242 20.611 1.00 67.88 384 GLU A N 1
ATOM 3156 C CA . GLU A 1 384 ? -11.943 14.443 19.975 1.00 67.88 384 GLU A CA 1
ATOM 3157 C C . GLU A 1 384 ? -12.891 15.096 20.968 1.00 67.88 384 GLU A C 1
ATOM 3159 O O . GLU A 1 384 ? -12.814 14.862 22.174 1.00 67.88 384 GLU A O 1
ATOM 3164 N N . TYR A 1 385 ? -13.795 15.938 20.480 1.00 70.44 385 TYR A N 1
ATOM 3165 C CA . TYR A 1 385 ? -14.804 16.532 21.339 1.00 70.44 385 TYR A CA 1
ATOM 3166 C C . TYR A 1 385 ? -16.119 16.735 20.608 1.00 70.44 385 TYR A C 1
ATOM 3168 O O . TYR A 1 385 ? -16.177 16.998 19.407 1.00 70.44 385 TYR A O 1
ATOM 3176 N N . THR A 1 386 ? -17.205 16.599 21.356 1.00 69.44 386 THR A N 1
ATOM 3177 C CA . THR A 1 386 ? -18.563 16.841 20.888 1.00 69.44 386 THR A CA 1
ATOM 3178 C C . THR A 1 386 ? -19.303 17.663 21.931 1.00 69.44 386 THR A C 1
ATOM 3180 O O . THR A 1 386 ? -19.343 17.314 23.111 1.00 69.44 386 THR A O 1
ATOM 3183 N N . PHE A 1 387 ? -19.926 18.748 21.478 1.00 71.00 387 PHE A N 1
ATOM 3184 C CA . PHE A 1 387 ? -20.819 19.549 22.302 1.00 71.00 387 PHE A CA 1
ATOM 3185 C C . PHE A 1 387 ? -22.243 19.018 22.211 1.00 71.00 387 PHE A C 1
ATOM 3187 O O . PHE A 1 387 ? -22.798 18.900 21.117 1.00 71.00 387 PHE A O 1
ATOM 3194 N N . VAL A 1 388 ? -22.847 18.746 23.362 1.00 67.06 388 VAL A N 1
ATOM 3195 C CA . VAL A 1 388 ? -24.231 18.284 23.469 1.00 67.06 388 VAL A CA 1
ATOM 3196 C C . VAL A 1 388 ? -25.027 19.326 24.244 1.00 67.06 388 VAL A C 1
ATOM 3198 O O . VAL A 1 388 ? -24.728 19.620 25.395 1.00 67.06 388 VAL A O 1
ATOM 3201 N N . ASN A 1 389 ? -26.057 19.892 23.619 1.00 64.81 389 ASN A N 1
ATOM 3202 C CA . ASN A 1 389 ? -27.007 20.764 24.304 1.00 64.81 389 ASN A CA 1
ATOM 3203 C C . ASN A 1 389 ? -28.245 19.954 24.668 1.00 64.81 389 ASN A C 1
ATOM 3205 O O . ASN A 1 389 ? -28.932 19.451 23.780 1.00 64.81 389 ASN A O 1
ATOM 3209 N N . ILE A 1 390 ? -28.536 19.851 25.960 1.00 61.06 390 ILE A N 1
ATOM 3210 C CA . ILE A 1 390 ? -29.714 19.150 26.462 1.00 61.06 390 ILE A CA 1
ATOM 3211 C C . ILE A 1 390 ? -30.684 20.218 26.961 1.00 61.06 390 ILE A C 1
ATOM 3213 O O . ILE A 1 390 ? -30.419 20.891 27.955 1.00 61.06 390 ILE A O 1
ATOM 3217 N N . ASN A 1 391 ? -31.804 20.396 26.257 1.00 53.91 391 ASN A N 1
ATOM 3218 C CA . ASN A 1 391 ? -32.943 21.120 26.817 1.00 53.91 391 ASN A CA 1
ATOM 3219 C C . ASN A 1 391 ? -33.597 20.193 27.838 1.00 53.91 391 ASN A C 1
ATOM 3221 O O . ASN A 1 391 ? -34.333 19.276 27.480 1.00 53.91 391 ASN A O 1
ATOM 3225 N N . ILE A 1 392 ? -33.255 20.397 29.104 1.00 50.06 392 ILE A N 1
ATOM 3226 C CA . ILE A 1 392 ? -33.914 19.722 30.210 1.00 50.06 392 ILE A CA 1
ATOM 3227 C C . ILE A 1 392 ? -35.208 20.497 30.449 1.00 50.06 392 ILE A C 1
ATOM 3229 O O . ILE A 1 392 ? -35.195 21.554 31.075 1.00 50.06 392 ILE A O 1
ATOM 3233 N N . ASP A 1 393 ? -36.326 20.004 29.918 1.00 43.03 393 ASP A N 1
ATOM 3234 C CA . ASP A 1 393 ? -37.617 20.389 30.478 1.00 43.03 393 ASP A CA 1
ATOM 3235 C C . ASP A 1 393 ? -37.615 19.893 31.929 1.00 43.03 393 ASP A C 1
ATOM 3237 O O . ASP A 1 393 ? -37.533 18.688 32.179 1.00 43.03 393 ASP A O 1
ATOM 3241 N N . ASN A 1 394 ? -37.663 20.827 32.884 1.00 44.66 394 ASN A N 1
ATOM 3242 C CA . ASN A 1 394 ? -37.488 20.621 34.333 1.00 44.66 394 ASN A CA 1
ATOM 3243 C C . ASN A 1 394 ? -38.465 19.621 34.994 1.00 44.66 394 ASN A C 1
ATOM 3245 O O . ASN A 1 394 ? -38.459 19.476 36.213 1.00 44.66 394 ASN A O 1
ATOM 3249 N N . ASN A 1 395 ? -39.302 18.925 34.225 1.00 41.66 395 ASN A N 1
ATOM 3250 C CA . ASN A 1 395 ? -40.340 18.037 34.735 1.00 41.66 395 ASN A CA 1
ATOM 3251 C C . ASN A 1 395 ? -39.998 16.541 34.688 1.00 41.66 395 ASN A C 1
ATOM 3253 O O . ASN A 1 395 ? -40.810 15.759 35.163 1.00 41.66 395 ASN A O 1
ATOM 3257 N N . ASN A 1 396 ? -38.838 16.108 34.172 1.00 43.03 396 ASN A N 1
ATOM 3258 C CA . ASN A 1 396 ? -38.431 14.694 34.239 1.00 43.03 396 ASN A CA 1
ATOM 3259 C C . ASN A 1 396 ? -36.899 14.520 34.263 1.00 43.03 396 ASN A C 1
ATOM 3261 O O . ASN A 1 396 ? -36.256 14.446 33.216 1.00 43.03 396 ASN A O 1
ATOM 3265 N N . ASN A 1 397 ? -36.326 14.353 35.462 1.00 45.22 397 ASN A N 1
ATOM 3266 C CA . ASN A 1 397 ? -34.893 14.081 35.683 1.00 45.22 397 ASN A CA 1
ATOM 3267 C C . ASN A 1 397 ? -34.366 12.801 34.994 1.00 45.22 397 ASN A C 1
ATOM 3269 O O . ASN A 1 397 ? -33.163 12.643 34.850 1.00 45.22 397 ASN A O 1
ATOM 3273 N N . ASN A 1 398 ? -35.236 11.906 34.511 1.00 46.59 398 ASN A N 1
ATOM 3274 C CA . ASN A 1 398 ? -34.824 10.638 33.891 1.00 46.59 398 ASN A CA 1
ATOM 3275 C C . ASN A 1 398 ? -34.467 10.736 32.391 1.00 46.59 398 ASN A C 1
ATOM 3277 O O . ASN A 1 398 ? -34.034 9.745 31.806 1.00 46.59 398 ASN A O 1
ATOM 3281 N N . ASN A 1 399 ? -34.652 11.891 31.736 1.00 52.06 399 ASN A N 1
ATOM 3282 C CA . ASN A 1 399 ? -34.416 12.015 30.288 1.00 52.06 399 ASN A CA 1
ATOM 3283 C C . ASN A 1 399 ? -33.004 12.503 29.916 1.00 52.06 399 ASN A C 1
ATOM 3285 O O . ASN A 1 399 ? -32.512 12.160 28.841 1.00 52.06 399 ASN A O 1
ATOM 3289 N N . SER A 1 400 ? -32.330 13.270 30.779 1.00 50.66 400 SER A N 1
ATOM 3290 C CA . SER A 1 400 ? -30.982 13.794 30.503 1.00 50.66 400 SER A CA 1
ATOM 3291 C C . SER A 1 400 ? -29.940 12.682 30.441 1.00 50.66 400 SER A C 1
ATOM 3293 O O . SER A 1 400 ? -29.168 12.612 29.484 1.00 50.66 400 SER A O 1
ATOM 3295 N N . ASP A 1 401 ? -29.972 11.770 31.409 1.00 51.53 401 ASP A N 1
ATOM 3296 C CA . ASP A 1 401 ? -28.993 10.688 31.530 1.00 51.53 401 ASP A CA 1
ATOM 3297 C C . ASP A 1 401 ? -29.111 9.702 30.368 1.00 51.53 401 ASP A C 1
ATOM 3299 O O . ASP A 1 401 ? -28.099 9.243 29.837 1.00 51.53 401 ASP A O 1
ATOM 3303 N N . ASN A 1 402 ? -30.334 9.458 29.890 1.00 53.06 402 ASN A N 1
ATOM 3304 C CA . ASN A 1 402 ? -30.594 8.632 28.713 1.00 53.06 402 ASN A CA 1
ATOM 3305 C C . ASN A 1 402 ? -30.015 9.246 27.431 1.00 53.06 402 ASN A C 1
ATOM 3307 O O . ASN A 1 402 ? -29.401 8.551 26.619 1.00 53.06 402 ASN A O 1
ATOM 3311 N N . VAL A 1 403 ? -30.153 10.562 27.250 1.00 54.19 403 VAL A N 1
ATOM 3312 C CA . VAL A 1 403 ? -29.577 11.263 26.094 1.00 54.19 403 VAL A CA 1
ATOM 3313 C C . VAL A 1 403 ? -28.048 11.241 26.155 1.00 54.19 403 VAL A C 1
ATOM 3315 O O . VAL A 1 403 ? -27.410 10.880 25.166 1.00 54.19 403 VAL A O 1
ATOM 3318 N N . ILE A 1 404 ? -27.453 11.552 27.311 1.00 54.88 404 ILE A N 1
ATOM 3319 C CA . ILE A 1 404 ? -25.991 11.554 27.519 1.00 54.88 404 ILE A CA 1
ATOM 3320 C C . ILE A 1 404 ? -25.400 10.180 27.221 1.00 54.88 404 ILE A C 1
ATOM 3322 O O . ILE A 1 404 ? -24.464 10.056 26.434 1.00 54.88 404 ILE A O 1
ATOM 3326 N N . SER A 1 405 ? -25.996 9.147 27.802 1.00 54.94 405 SER A N 1
ATOM 3327 C CA . SER A 1 405 ? -25.582 7.758 27.640 1.00 54.94 405 SER A CA 1
ATOM 3328 C C . SER A 1 405 ? -25.643 7.305 26.174 1.00 54.94 405 SER A C 1
ATOM 3330 O O . SER A 1 405 ? -24.739 6.621 25.696 1.00 54.94 405 SER A O 1
ATOM 3332 N N . LYS A 1 406 ? -26.655 7.750 25.414 1.00 55.34 406 LYS A N 1
ATOM 3333 C CA . LYS A 1 406 ? -26.824 7.429 23.988 1.00 55.34 406 LYS A CA 1
ATOM 3334 C C . LYS A 1 406 ? -25.756 8.103 23.130 1.00 55.34 406 LYS A C 1
ATOM 3336 O O . LYS A 1 406 ? -25.229 7.481 22.209 1.00 55.34 406 LYS A O 1
ATOM 3341 N N . TYR A 1 407 ? -25.401 9.347 23.447 1.00 58.38 407 TYR A N 1
ATOM 3342 C CA . TYR A 1 407 ? -24.304 10.052 22.780 1.00 58.38 407 TYR A CA 1
ATOM 3343 C C . TYR A 1 407 ? -22.941 9.450 23.110 1.00 58.38 407 TYR A C 1
ATOM 3345 O O . TYR A 1 407 ? -22.151 9.220 22.196 1.00 58.38 407 TYR A O 1
ATOM 3353 N N . VAL A 1 408 ? -22.692 9.150 24.387 1.00 58.81 408 VAL A N 1
ATOM 3354 C CA . VAL A 1 408 ? -21.498 8.437 24.849 1.00 58.81 408 VAL A CA 1
ATOM 3355 C C . VAL A 1 408 ? -21.342 7.137 24.067 1.00 58.81 408 VAL A C 1
ATOM 3357 O O . VAL A 1 408 ? -20.317 6.947 23.420 1.00 58.81 408 VAL A O 1
ATOM 3360 N N . PHE A 1 409 ? -22.375 6.297 24.009 1.00 56.00 409 PHE A N 1
ATOM 3361 C CA . PHE A 1 409 ? -22.344 5.037 23.267 1.00 56.00 409 PHE A CA 1
ATOM 3362 C C . PHE A 1 409 ? -22.066 5.222 21.764 1.00 56.00 409 PHE A C 1
ATOM 3364 O O . PHE A 1 409 ? -21.264 4.492 21.191 1.00 56.00 409 PHE A O 1
ATOM 3371 N N . LEU A 1 410 ? -22.680 6.220 21.119 1.00 56.12 410 LEU A N 1
ATOM 3372 C CA . LEU A 1 410 ? -22.459 6.511 19.695 1.00 56.12 410 LEU A CA 1
ATOM 3373 C C . LEU A 1 410 ? -21.042 7.014 19.384 1.00 56.12 410 LEU A C 1
ATOM 3375 O O . LEU A 1 410 ? -20.557 6.809 18.273 1.00 56.12 410 LEU A O 1
ATOM 3379 N N . LYS A 1 411 ? -20.405 7.702 20.335 1.00 56.09 411 LYS A N 1
ATOM 3380 C CA . LYS A 1 411 ? -19.058 8.276 20.192 1.00 56.09 411 LYS A CA 1
ATOM 3381 C C . LYS A 1 411 ? -17.946 7.366 20.701 1.00 56.09 411 LYS A C 1
ATOM 3383 O O . LYS A 1 411 ? -16.777 7.660 20.504 1.00 56.09 411 LYS A O 1
ATOM 3388 N N . THR A 1 412 ? -18.314 6.257 21.322 1.00 53.97 412 THR A N 1
ATOM 3389 C CA . THR A 1 412 ? -17.419 5.197 21.784 1.00 53.97 412 THR A CA 1
ATOM 3390 C C . THR A 1 412 ? -17.055 4.382 20.522 1.00 53.97 412 THR A C 1
ATOM 3392 O O . THR A 1 412 ? -17.930 3.697 19.991 1.00 53.97 412 THR A O 1
ATOM 3395 N N . PRO A 1 413 ? -15.822 4.473 19.961 1.00 50.88 413 PRO A N 1
ATOM 3396 C CA . PRO A 1 413 ? -15.445 3.784 18.720 1.00 50.88 413 PRO A CA 1
ATOM 3397 C C . PRO A 1 413 ? -15.775 2.286 18.718 1.00 50.88 413 PRO A C 1
ATOM 3399 O O . PRO A 1 413 ? -15.381 1.559 19.608 1.00 50.88 413 PRO A O 1
ATOM 3402 N N . GLN A 1 414 ? -16.403 1.745 17.672 1.00 51.22 414 GLN A N 1
ATOM 3403 C CA . GLN A 1 414 ? -16.813 0.321 17.604 1.00 51.22 414 GLN A CA 1
ATOM 3404 C C . GLN A 1 414 ? -15.658 -0.721 17.688 1.00 51.22 414 GLN A C 1
ATOM 3406 O O . GLN A 1 414 ? -15.885 -1.927 17.563 1.00 51.22 414 GLN A O 1
ATOM 3411 N N . LEU A 1 415 ? -14.416 -0.278 17.892 1.00 51.84 415 LEU A N 1
ATOM 3412 C CA . LEU A 1 415 ? -13.157 -1.012 17.748 1.00 51.84 415 LEU A CA 1
ATOM 3413 C C . LEU A 1 415 ? -12.429 -1.322 19.077 1.00 51.84 415 LEU A C 1
ATOM 3415 O O . LEU A 1 415 ? -11.263 -1.700 19.049 1.00 51.84 415 LEU A O 1
ATOM 3419 N N . PHE A 1 416 ? -13.092 -1.225 20.235 1.00 51.62 416 PHE A N 1
ATOM 3420 C CA . PHE A 1 416 ? -12.446 -1.297 21.565 1.00 51.62 416 PHE A CA 1
ATOM 3421 C C . PHE A 1 416 ? -11.687 -2.574 21.950 1.00 51.62 416 PHE A C 1
ATOM 3423 O O . PHE A 1 416 ? -11.012 -2.568 22.971 1.00 51.62 416 PHE A O 1
ATOM 3430 N N . GLY A 1 417 ? -11.799 -3.674 21.210 1.00 53.06 417 GLY A N 1
ATOM 3431 C CA . GLY A 1 417 ? -11.302 -4.962 21.705 1.00 53.06 417 GLY A CA 1
ATOM 3432 C C . GLY A 1 417 ? -9.785 -5.153 21.619 1.00 53.06 417 GLY A C 1
ATOM 3433 O O . GLY A 1 417 ? -9.155 -5.586 22.574 1.00 53.06 417 GLY A O 1
ATOM 3434 N N . GLU A 1 418 ? -9.197 -4.889 20.458 1.00 52.88 418 GLU A N 1
ATOM 3435 C CA . GLU A 1 418 ? -7.871 -5.425 20.097 1.00 52.88 418 GLU A CA 1
ATOM 3436 C C . GLU A 1 418 ? -6.831 -4.338 19.795 1.00 52.88 418 GLU A C 1
ATOM 3438 O O . GLU A 1 418 ? -5.643 -4.642 19.692 1.00 52.88 418 GLU A O 1
ATOM 3443 N N . TYR A 1 419 ? -7.247 -3.072 19.698 1.00 58.50 419 TYR A N 1
ATOM 3444 C CA . TYR A 1 419 ? -6.393 -1.981 19.202 1.00 58.50 419 TYR A CA 1
ATOM 3445 C C . TYR A 1 419 ? -6.167 -0.842 20.205 1.00 58.50 419 TYR A C 1
ATOM 3447 O O . TYR A 1 419 ? -5.449 0.105 19.901 1.00 58.50 419 TYR A O 1
ATOM 3455 N N . VAL A 1 420 ? -6.737 -0.957 21.406 1.00 61.19 420 VAL A N 1
ATOM 3456 C CA . VAL A 1 420 ? -6.568 -0.040 22.543 1.00 61.19 420 VAL A CA 1
ATOM 3457 C C . VAL A 1 420 ? -5.966 -0.858 23.692 1.00 61.19 420 VAL A C 1
ATOM 3459 O O . VAL A 1 420 ? -6.332 -2.022 23.858 1.00 61.19 420 VAL A O 1
ATOM 3462 N N . SER A 1 421 ? -5.001 -0.311 24.435 1.00 61.06 421 SER A N 1
ATOM 3463 C CA . SER A 1 421 ? -4.418 -0.994 25.605 1.00 61.06 421 SER A CA 1
ATOM 3464 C C . SER A 1 421 ? -5.416 -1.027 26.764 1.00 61.06 421 SER A C 1
ATOM 3466 O O . SER A 1 421 ? -5.704 -2.083 27.324 1.00 61.06 421 SER A O 1
ATOM 3468 N N . GLU A 1 422 ? -5.972 0.139 27.082 1.00 63.47 422 GLU A N 1
ATOM 3469 C CA . GLU A 1 422 ? -6.848 0.382 28.224 1.00 63.47 422 GLU A CA 1
ATOM 3470 C C . GLU A 1 422 ? -7.929 1.410 27.886 1.00 63.47 422 GLU A C 1
ATOM 3472 O O . GLU A 1 422 ? -7.763 2.263 27.017 1.00 63.47 422 GLU A O 1
ATOM 3477 N N . LEU A 1 423 ? -9.055 1.320 28.579 1.00 63.09 423 LEU A N 1
ATOM 3478 C CA . LEU A 1 423 ? -10.267 2.093 28.388 1.00 63.09 423 LEU A CA 1
ATOM 3479 C C . LEU A 1 423 ? -10.721 2.642 29.741 1.00 63.09 423 LEU A C 1
ATOM 3481 O O . LEU A 1 423 ? -11.096 1.885 30.637 1.00 63.09 423 LEU A O 1
ATOM 3485 N N . TYR A 1 424 ? -10.777 3.965 29.828 1.00 64.38 424 TYR A N 1
ATOM 3486 C CA . TYR A 1 424 ? -11.228 4.695 31.000 1.00 64.38 424 TYR A CA 1
ATOM 3487 C C . TYR A 1 424 ? -12.469 5.519 30.686 1.00 64.38 424 TYR A C 1
ATOM 3489 O O . TYR A 1 424 ? -12.480 6.311 29.745 1.00 64.38 424 TYR A O 1
ATOM 3497 N N . LEU A 1 425 ? -13.517 5.347 31.492 1.00 62.84 425 LEU A N 1
ATOM 3498 C CA . LEU A 1 425 ? -14.650 6.269 31.545 1.00 62.84 425 LEU A CA 1
ATOM 3499 C C . LEU A 1 425 ? -14.468 7.175 32.749 1.00 62.84 425 LEU A C 1
ATOM 3501 O O . LEU A 1 425 ? -14.296 6.706 33.874 1.00 62.84 425 LEU A O 1
ATOM 3505 N N . VAL A 1 426 ? -14.547 8.470 32.487 1.00 62.53 426 VAL A N 1
ATOM 3506 C CA . VAL A 1 426 ? -14.231 9.500 33.452 1.00 62.53 426 VAL A CA 1
ATOM 3507 C C . VAL A 1 426 ? -15.339 10.545 33.465 1.00 62.53 426 VAL A C 1
ATOM 3509 O O . VAL A 1 426 ? -15.615 11.199 32.455 1.00 62.53 426 VAL A O 1
ATOM 3512 N N . MET A 1 427 ? -15.950 10.733 34.633 1.00 62.28 427 MET A N 1
ATOM 3513 C CA . MET A 1 427 ? -16.930 11.791 34.869 1.00 62.28 427 MET A CA 1
ATOM 3514 C C . MET A 1 427 ? -16.282 12.908 35.693 1.00 62.28 427 MET A C 1
ATOM 3516 O O . MET A 1 427 ? -15.608 12.645 36.683 1.00 62.28 427 MET A O 1
ATOM 3520 N N . ASN A 1 428 ? -16.483 14.156 35.272 1.00 54.97 428 ASN A N 1
ATOM 3521 C CA . ASN A 1 428 ? -16.093 15.379 35.987 1.00 54.97 428 ASN A CA 1
ATOM 3522 C C . ASN A 1 428 ? -14.587 15.713 36.150 1.00 54.97 428 ASN A C 1
ATOM 3524 O O . ASN A 1 428 ? -14.318 16.901 36.293 1.00 54.97 428 ASN A O 1
ATOM 3528 N N . SER A 1 429 ? -13.593 14.814 36.027 1.00 51.44 429 SER A N 1
ATOM 3529 C CA . SER A 1 429 ? -12.170 15.169 35.722 1.00 51.44 429 SER A CA 1
ATOM 3530 C C . SER A 1 429 ? -11.266 13.963 35.423 1.00 51.44 429 SER A C 1
ATOM 3532 O O . SER A 1 429 ? -11.570 12.873 35.876 1.00 51.44 429 SER A O 1
ATOM 3534 N N . ILE A 1 430 ? -10.140 14.170 34.720 1.00 52.25 430 ILE A N 1
ATOM 3535 C CA . ILE A 1 430 ? -9.179 13.118 34.323 1.00 52.25 430 ILE A CA 1
ATOM 3536 C C . ILE A 1 430 ? -8.296 12.654 35.501 1.00 52.25 430 ILE A C 1
ATOM 3538 O O . ILE A 1 430 ? -7.799 13.517 36.223 1.00 52.25 430 ILE A O 1
ATOM 3542 N N . PRO A 1 431 ? -8.026 11.339 35.660 1.00 46.16 431 PRO A N 1
ATOM 3543 C CA . PRO A 1 431 ? -7.117 10.826 36.689 1.00 46.16 431 PRO A CA 1
ATOM 3544 C C . PRO A 1 431 ? -5.680 11.356 36.559 1.00 46.16 431 PRO A C 1
ATOM 3546 O O . PRO A 1 431 ? -5.226 11.717 35.470 1.00 46.16 431 PRO A O 1
ATOM 3549 N N . GLU A 1 432 ? -4.937 11.354 37.668 1.00 48.91 432 GLU A N 1
ATOM 3550 C CA . GLU A 1 432 ? -3.515 11.710 37.682 1.00 48.91 432 GLU A CA 1
ATOM 3551 C C . GLU A 1 432 ? -2.655 10.664 36.946 1.00 48.91 432 GLU A C 1
ATOM 3553 O O . GLU A 1 432 ? -2.746 9.464 37.204 1.00 48.91 432 GLU A O 1
ATOM 3558 N N . SER A 1 433 ? -1.767 11.127 36.059 1.00 41.09 433 SER A N 1
ATOM 3559 C CA . SER A 1 433 ? -0.891 10.293 35.205 1.00 41.09 433 SER A CA 1
ATOM 3560 C C . SER A 1 433 ? -0.036 9.265 35.953 1.00 41.09 433 SER A C 1
ATOM 3562 O O . SER A 1 433 ? 0.180 8.173 35.431 1.00 41.09 433 SER A O 1
ATOM 3564 N N . ARG A 1 434 ? 0.411 9.559 37.186 1.00 38.41 434 ARG A N 1
ATOM 3565 C CA . ARG A 1 434 ? 1.207 8.614 37.992 1.00 38.41 434 ARG A CA 1
ATOM 3566 C C . ARG A 1 434 ? 0.478 7.291 38.219 1.00 38.41 434 ARG A C 1
ATOM 3568 O O . ARG A 1 434 ? 1.143 6.265 38.256 1.00 38.41 434 ARG A O 1
ATOM 3575 N N . ASN A 1 435 ? -0.852 7.294 38.300 1.00 42.25 435 ASN A N 1
ATOM 3576 C CA . ASN A 1 435 ? -1.658 6.085 38.503 1.00 42.25 435 ASN A CA 1
ATOM 3577 C C . ASN A 1 435 ? -1.992 5.356 37.195 1.00 42.25 435 ASN A C 1
ATOM 3579 O O . ASN A 1 435 ? -2.345 4.185 37.233 1.00 42.25 435 ASN A O 1
ATOM 3583 N N . ILE A 1 436 ? -1.881 6.031 36.047 1.00 41.91 436 ILE A N 1
ATOM 3584 C CA . ILE A 1 436 ? -2.149 5.432 34.732 1.00 41.91 436 ILE A CA 1
ATOM 3585 C C . ILE A 1 436 ? -0.877 4.773 34.171 1.00 41.91 436 ILE A C 1
ATOM 3587 O O . ILE A 1 436 ? -0.949 3.734 33.528 1.00 41.91 436 ILE A O 1
ATOM 3591 N N . CYS A 1 437 ? 0.301 5.336 34.461 1.00 34.53 437 CYS A N 1
ATOM 3592 C CA . CYS A 1 437 ? 1.577 4.856 33.921 1.00 34.53 437 CYS A CA 1
ATOM 3593 C C . CYS A 1 437 ? 2.351 3.898 34.847 1.00 34.53 437 CYS A C 1
ATOM 3595 O O . CYS A 1 437 ? 3.188 3.145 34.356 1.00 34.53 437 CYS A O 1
ATOM 3597 N N . SER A 1 438 ? 2.101 3.896 36.165 1.00 35.53 438 SER A N 1
ATOM 3598 C CA . SER A 1 438 ? 2.837 3.039 37.124 1.00 35.53 438 SER A CA 1
ATOM 3599 C C . SER A 1 438 ? 2.336 1.594 37.206 1.00 35.53 438 SER A C 1
ATOM 3601 O O . SER A 1 438 ? 3.065 0.722 37.675 1.00 35.53 438 SER A O 1
ATOM 3603 N N . VAL A 1 439 ? 1.140 1.299 36.687 1.00 36.44 439 VAL A N 1
ATOM 3604 C CA . VAL A 1 439 ? 0.561 -0.061 36.683 1.00 36.44 439 VAL A CA 1
ATOM 3605 C C . VAL A 1 439 ? 1.366 -1.029 35.795 1.00 36.44 439 VAL A C 1
ATOM 3607 O O . VAL A 1 439 ? 1.185 -2.243 35.856 1.00 36.44 439 VAL A O 1
ATOM 3610 N N . HIS A 1 440 ? 2.318 -0.519 35.010 1.00 38.16 440 HIS A N 1
ATOM 3611 C CA . HIS A 1 440 ? 3.168 -1.321 34.136 1.00 38.16 440 HIS A CA 1
ATOM 3612 C C . HIS A 1 440 ? 4.520 -1.750 34.723 1.00 38.16 440 HIS A C 1
ATOM 3614 O O . HIS A 1 440 ? 5.215 -2.507 34.047 1.00 38.16 440 HIS A O 1
ATOM 3620 N N . GLU A 1 441 ? 4.889 -1.353 35.949 1.00 33.12 441 GLU A N 1
ATOM 3621 C CA . GLU A 1 441 ? 6.196 -1.740 36.519 1.00 33.12 441 GLU A CA 1
ATOM 3622 C C . GLU A 1 441 ? 6.166 -2.784 37.639 1.00 33.12 441 GLU A C 1
ATOM 3624 O O . GLU A 1 441 ? 7.217 -3.340 37.925 1.00 33.12 441 GLU A O 1
ATOM 3629 N N . ASN A 1 442 ? 5.012 -3.165 38.197 1.00 31.84 442 ASN A N 1
ATOM 3630 C CA . ASN A 1 442 ? 4.944 -4.290 39.139 1.00 31.84 442 ASN A CA 1
ATOM 3631 C C . ASN A 1 442 ? 3.652 -5.093 38.958 1.00 31.84 442 ASN A C 1
ATOM 3633 O O . ASN A 1 442 ? 2.609 -4.764 39.516 1.00 31.84 442 ASN A O 1
ATOM 3637 N N . SER A 1 443 ? 3.737 -6.198 38.213 1.00 31.11 443 SER A N 1
ATOM 3638 C CA . SER A 1 443 ? 2.760 -7.290 38.298 1.00 31.11 443 SER A CA 1
ATOM 3639 C C . SER A 1 443 ? 3.217 -8.387 39.265 1.00 31.11 443 SER A C 1
ATOM 3641 O O . SER A 1 443 ? 2.902 -9.557 39.056 1.00 31.11 443 SER A O 1
ATOM 3643 N N . GLU A 1 444 ? 3.965 -8.024 40.307 1.00 32.56 444 GLU A N 1
ATOM 3644 C CA . GLU A 1 444 ? 4.217 -8.884 41.458 1.00 32.56 444 GLU A CA 1
ATOM 3645 C C . GLU A 1 444 ? 4.013 -8.081 42.751 1.00 32.56 444 GLU A C 1
ATOM 3647 O O . GLU A 1 444 ? 4.683 -7.084 42.994 1.00 32.56 444 GLU A O 1
ATOM 3652 N N . ASN A 1 445 ? 3.088 -8.592 43.568 1.00 29.97 445 ASN A N 1
ATOM 3653 C CA . ASN A 1 445 ? 2.805 -8.283 44.973 1.00 29.97 445 ASN A CA 1
ATOM 3654 C C . ASN A 1 445 ? 1.969 -7.036 45.324 1.00 29.97 445 ASN A C 1
ATOM 3656 O O . ASN A 1 445 ? 2.378 -5.896 45.155 1.00 29.97 445 ASN A O 1
ATOM 3660 N N . ASN A 1 446 ? 0.782 -7.355 45.864 1.00 37.75 446 ASN A N 1
ATOM 3661 C CA . ASN A 1 446 ? 0.097 -6.789 47.031 1.00 37.75 446 ASN A CA 1
ATOM 3662 C C . ASN A 1 446 ? 0.400 -5.330 47.400 1.00 37.75 446 ASN A C 1
ATOM 3664 O O . ASN A 1 446 ? 1.493 -5.031 47.856 1.00 37.75 446 ASN A O 1
ATOM 3668 N N . ASP A 1 447 ? -0.615 -4.468 47.265 1.00 32.62 447 ASP A N 1
ATOM 3669 C CA . ASP A 1 447 ? -1.203 -3.662 48.356 1.00 32.62 447 ASP A CA 1
ATOM 3670 C C . ASP A 1 447 ? -2.050 -2.527 47.747 1.00 32.62 447 ASP A C 1
ATOM 3672 O O . ASP A 1 447 ? -1.561 -1.460 47.392 1.00 32.62 447 ASP A O 1
ATOM 3676 N N . ILE A 1 448 ? -3.356 -2.777 47.583 1.00 30.62 448 ILE A N 1
ATOM 3677 C CA . ILE A 1 448 ? -4.347 -1.774 47.132 1.00 30.62 448 ILE A CA 1
ATOM 3678 C C . ILE A 1 448 ? -5.041 -1.089 48.332 1.00 30.62 448 ILE A C 1
ATOM 3680 O O . ILE A 1 448 ? -5.834 -0.168 48.151 1.00 30.62 448 ILE A O 1
ATOM 3684 N N . GLU A 1 449 ? -4.738 -1.466 49.577 1.00 28.81 449 GLU A N 1
ATOM 3685 C CA . GLU A 1 449 ? -5.494 -0.982 50.745 1.00 28.81 449 GLU A CA 1
ATOM 3686 C C . GLU A 1 449 ? -5.020 0.344 51.370 1.00 28.81 449 GLU A C 1
ATOM 3688 O O . GLU A 1 449 ? -5.691 0.834 52.272 1.00 28.81 449 GLU A O 1
ATOM 3693 N N . GLU A 1 450 ? -3.964 1.007 50.882 1.00 30.06 450 GLU A N 1
ATOM 3694 C CA . GLU A 1 450 ? -3.375 2.152 51.610 1.00 30.06 450 GLU A CA 1
ATOM 3695 C C . GLU A 1 450 ? -3.269 3.485 50.836 1.00 30.06 450 GLU A C 1
ATOM 3697 O O . GLU A 1 450 ? -2.357 4.278 51.057 1.00 30.06 450 GLU A O 1
ATOM 3702 N N . MET A 1 451 ? -4.223 3.800 49.950 1.00 28.47 451 MET A N 1
ATOM 3703 C CA . MET A 1 451 ? -4.301 5.134 49.309 1.00 28.47 451 MET A CA 1
ATOM 3704 C C . MET A 1 451 ? -5.670 5.820 49.435 1.00 28.47 451 MET A C 1
ATOM 3706 O O . MET A 1 451 ? -6.145 6.470 48.504 1.00 28.47 451 MET A O 1
ATOM 3710 N N . ILE A 1 452 ? -6.299 5.729 50.609 1.00 31.06 452 ILE A N 1
ATOM 3711 C CA . ILE A 1 452 ? -7.413 6.613 50.988 1.00 31.06 452 ILE A CA 1
ATOM 3712 C C . ILE A 1 452 ? -7.143 7.173 52.382 1.00 31.06 452 ILE A C 1
ATOM 3714 O O . ILE A 1 452 ? -7.817 6.825 53.342 1.00 31.06 452 ILE A O 1
ATOM 3718 N N . ASP A 1 453 ? -6.154 8.056 52.502 1.00 30.28 453 ASP A N 1
ATOM 3719 C CA . ASP A 1 453 ? -6.212 9.063 53.558 1.00 30.28 453 ASP A CA 1
ATOM 3720 C C . ASP A 1 453 ? -5.322 10.263 53.231 1.00 30.28 453 ASP A C 1
ATOM 3722 O O . ASP A 1 453 ? -4.117 10.251 53.466 1.00 30.28 453 ASP A O 1
ATOM 3726 N N . GLN A 1 454 ? -5.928 11.309 52.661 1.00 30.08 454 GLN A N 1
ATOM 3727 C CA . GLN A 1 454 ? -5.672 12.703 53.036 1.00 30.08 454 GLN A CA 1
ATOM 3728 C C . GLN A 1 454 ? -6.655 13.645 52.324 1.00 30.08 454 GLN A C 1
ATOM 3730 O O . GLN A 1 454 ? -6.746 13.713 51.102 1.00 30.08 454 GLN A O 1
ATOM 3735 N N . LYS A 1 455 ? -7.424 14.358 53.150 1.00 34.34 455 LYS A N 1
ATOM 3736 C CA . LYS A 1 455 ? -8.446 15.358 52.813 1.00 34.34 455 LYS A CA 1
ATOM 3737 C C . LYS A 1 455 ? -7.920 16.462 51.885 1.00 34.34 455 LYS A C 1
ATOM 3739 O O . LYS A 1 455 ? -6.892 17.051 52.200 1.00 34.34 455 LYS A O 1
ATOM 3744 N N . ASN A 1 456 ? -8.708 16.833 50.866 1.00 28.02 456 ASN A N 1
ATOM 3745 C CA . ASN A 1 456 ? -9.201 18.206 50.653 1.00 28.02 456 ASN A CA 1
ATOM 3746 C C . ASN A 1 456 ? -10.262 18.281 49.529 1.00 28.02 456 ASN A C 1
ATOM 3748 O O . ASN A 1 456 ? -10.070 17.746 48.448 1.00 28.02 456 ASN A O 1
ATOM 3752 N N . GLU A 1 457 ? -11.365 18.958 49.866 1.00 30.05 457 GLU A N 1
ATOM 3753 C CA . GLU A 1 457 ? -12.402 19.629 49.056 1.00 30.05 457 GLU A CA 1
ATOM 3754 C C . GLU A 1 457 ? -13.004 18.966 47.793 1.00 30.05 457 GLU A C 1
ATOM 3756 O O . GLU A 1 457 ? -12.351 18.699 46.791 1.00 30.05 457 GLU A O 1
ATOM 3761 N N . VAL A 1 458 ? -14.333 18.795 47.877 1.00 34.03 458 VAL A N 1
ATOM 3762 C CA . VAL A 1 458 ? -15.341 18.430 46.864 1.00 34.03 458 VAL A CA 1
ATOM 3763 C C . VAL A 1 458 ? -14.838 18.412 45.421 1.00 34.03 458 VAL A C 1
ATOM 3765 O O . VAL A 1 458 ? -14.773 19.447 44.765 1.00 34.03 458 VAL A O 1
ATOM 3768 N N . ASN A 1 459 ? -14.628 17.211 44.890 1.00 36.16 459 ASN A N 1
ATOM 3769 C CA . ASN A 1 459 ? -14.840 16.929 43.479 1.00 36.16 459 ASN A CA 1
ATOM 3770 C C . ASN A 1 459 ? -15.297 15.470 43.318 1.00 36.16 459 ASN A C 1
ATOM 3772 O O . ASN A 1 459 ? -14.594 14.542 43.716 1.00 36.16 459 ASN A O 1
ATOM 3776 N N . ASP A 1 460 ? -16.488 15.276 42.747 1.00 40.44 460 ASP A N 1
ATOM 3777 C CA . ASP A 1 460 ? -17.055 13.962 42.425 1.00 40.44 460 ASP A CA 1
ATOM 3778 C C . ASP A 1 460 ? -16.252 13.302 41.295 1.00 40.44 460 ASP A C 1
ATOM 3780 O O . ASP A 1 460 ? -16.576 13.458 40.115 1.00 40.44 460 ASP A O 1
ATOM 3784 N N . TYR A 1 461 ? -15.186 12.582 41.640 1.00 45.28 461 TYR A N 1
ATOM 3785 C CA . TYR A 1 461 ? -14.406 11.798 40.685 1.00 45.28 461 TYR A CA 1
ATOM 3786 C C . TYR A 1 461 ? -14.851 10.336 40.701 1.00 45.28 461 TYR A C 1
ATOM 3788 O O . TYR A 1 461 ? -14.801 9.656 41.726 1.00 45.28 461 TYR A O 1
ATOM 3796 N N . HIS A 1 462 ? -15.265 9.834 39.538 1.00 52.59 462 HIS A N 1
ATOM 3797 C CA . HIS A 1 462 ? -15.589 8.423 39.340 1.00 52.59 462 HIS A CA 1
ATOM 3798 C C . HIS A 1 462 ? -14.758 7.853 38.191 1.00 52.59 462 HIS A C 1
ATOM 3800 O O . HIS A 1 462 ? -14.781 8.383 37.078 1.00 52.59 462 HIS A O 1
ATOM 3806 N N . TYR A 1 463 ? -14.043 6.765 38.481 1.00 50.56 463 TYR A N 1
ATOM 3807 C CA . TYR A 1 463 ? -13.138 6.069 37.572 1.00 50.56 463 TYR A CA 1
ATOM 3808 C C . TYR A 1 463 ? -13.568 4.615 37.391 1.00 50.56 463 TYR A C 1
ATOM 3810 O O . TYR A 1 463 ? -13.947 3.948 38.355 1.00 50.56 463 TYR A O 1
ATOM 3818 N N . TYR A 1 464 ? -13.488 4.126 36.156 1.00 57.31 464 TYR A N 1
ATOM 3819 C CA . TYR A 1 464 ? -13.871 2.764 35.796 1.00 57.31 464 TYR A CA 1
ATOM 3820 C C . TYR A 1 464 ? -12.814 2.146 34.868 1.00 57.31 464 TYR A C 1
ATOM 3822 O O . TYR A 1 464 ? -12.418 2.780 33.892 1.00 57.31 464 TYR A O 1
ATOM 3830 N N . SER A 1 465 ? -12.390 0.911 35.164 1.00 53.69 465 SER A N 1
ATOM 3831 C CA . SER A 1 465 ? -11.489 0.081 34.333 1.00 53.69 465 SER A CA 1
ATOM 3832 C C . SER A 1 465 ? -12.223 -0.605 33.169 1.00 53.69 465 SER A C 1
ATOM 3834 O O . SER A 1 465 ? -13.445 -0.694 33.205 1.00 53.69 465 SER A O 1
ATOM 3836 N N . ASN A 1 466 ? -11.520 -1.178 32.179 1.00 56.09 466 ASN A N 1
ATOM 3837 C CA . ASN A 1 466 ? -12.104 -1.767 30.950 1.00 56.09 466 ASN A CA 1
ATOM 3838 C C . ASN A 1 466 ? -13.417 -2.551 31.154 1.00 56.09 466 ASN A C 1
ATOM 3840 O O . ASN A 1 466 ? -14.409 -2.301 30.471 1.00 56.09 466 ASN A O 1
ATOM 3844 N N . ASN A 1 467 ? -13.439 -3.500 32.098 1.00 57.06 467 ASN A N 1
ATOM 3845 C CA . ASN A 1 467 ? -14.630 -4.315 32.365 1.00 57.06 467 ASN A CA 1
ATOM 3846 C C . ASN A 1 467 ? -15.746 -3.500 33.026 1.00 57.06 467 ASN A C 1
ATOM 3848 O O . ASN A 1 467 ? -16.900 -3.601 32.623 1.00 57.06 467 ASN A O 1
ATOM 3852 N N . GLN A 1 468 ? -15.394 -2.641 33.982 1.00 58.97 468 GLN A N 1
ATOM 3853 C CA . GLN A 1 468 ? -16.343 -1.759 34.657 1.00 58.97 468 GLN A CA 1
ATOM 3854 C C . GLN A 1 468 ? -16.896 -0.686 33.714 1.00 58.97 468 GLN A C 1
ATOM 3856 O O . GLN A 1 468 ? -18.045 -0.291 33.871 1.00 58.97 468 GLN A O 1
ATOM 3861 N N . VAL A 1 469 ? -16.122 -0.232 32.722 1.00 57.44 469 VAL A N 1
ATOM 3862 C CA . VAL A 1 469 ? -16.592 0.684 31.675 1.00 57.44 469 VAL A CA 1
ATOM 3863 C C . VAL A 1 469 ? -17.648 -0.001 30.825 1.00 57.44 469 VAL A C 1
ATOM 3865 O O . VAL A 1 469 ? -18.713 0.574 30.629 1.00 57.44 469 VAL A O 1
ATOM 3868 N N . LEU A 1 470 ? -17.393 -1.229 30.361 1.00 57.72 470 LEU A N 1
ATOM 3869 C CA . LEU A 1 470 ? -18.384 -1.998 29.604 1.00 57.72 470 LEU A CA 1
ATOM 3870 C C . LEU A 1 470 ? -19.650 -2.240 30.430 1.00 57.72 470 LEU A C 1
ATOM 3872 O O . LEU A 1 470 ? -20.742 -2.001 29.931 1.00 57.72 470 LEU A O 1
ATOM 3876 N N . ASP A 1 471 ? -19.513 -2.622 31.699 1.00 60.16 471 ASP A N 1
ATOM 3877 C CA . ASP A 1 471 ? -20.657 -2.849 32.586 1.00 60.16 471 ASP A CA 1
ATOM 3878 C C . ASP A 1 471 ? -21.405 -1.542 32.906 1.00 60.16 471 ASP A C 1
ATOM 3880 O O . ASP A 1 471 ? -22.631 -1.525 33.023 1.00 60.16 471 ASP A O 1
ATOM 3884 N N . LYS A 1 472 ? -20.701 -0.410 33.024 1.00 60.00 472 LYS A N 1
ATOM 3885 C CA . LYS A 1 472 ? -21.313 0.908 33.233 1.00 60.00 472 LYS A CA 1
ATOM 3886 C C . LYS A 1 472 ? -22.049 1.376 31.982 1.00 60.00 472 LYS A C 1
ATOM 3888 O O . LYS A 1 472 ? -23.179 1.839 32.107 1.00 60.00 472 LYS A O 1
ATOM 3893 N N . LEU A 1 473 ? -21.452 1.214 30.801 1.00 56.69 473 LEU A N 1
ATOM 3894 C CA . LEU A 1 473 ? -22.096 1.479 29.513 1.00 56.69 473 LEU A CA 1
ATOM 3895 C C . LEU A 1 473 ? -23.314 0.571 29.315 1.00 56.69 473 LEU A C 1
ATOM 3897 O O . LEU A 1 473 ? -24.359 1.060 28.891 1.00 56.69 473 LEU A O 1
ATOM 3901 N N . ASP A 1 474 ? -23.218 -0.706 29.690 1.00 54.66 474 ASP A N 1
ATOM 3902 C CA . ASP A 1 474 ? -24.330 -1.660 29.673 1.00 54.66 474 ASP A CA 1
ATOM 3903 C C . ASP A 1 474 ? -25.454 -1.203 30.603 1.00 54.66 474 ASP A C 1
ATOM 3905 O O . ASP A 1 474 ? -26.599 -1.130 30.172 1.00 54.66 474 ASP A O 1
ATOM 3909 N N . ASN A 1 475 ? -25.149 -0.824 31.846 1.00 57.00 475 ASN A N 1
ATOM 3910 C CA . ASN A 1 475 ? -26.142 -0.307 32.791 1.00 57.00 475 ASN A CA 1
ATOM 3911 C C . ASN A 1 475 ? -26.778 1.008 32.306 1.00 57.00 475 ASN A C 1
ATOM 3913 O O . ASN A 1 475 ? -27.990 1.189 32.416 1.00 57.00 475 ASN A O 1
ATOM 3917 N N . MET A 1 476 ? -25.984 1.906 31.719 1.00 55.31 476 MET A N 1
ATOM 3918 C CA . MET A 1 476 ? -26.464 3.147 31.103 1.00 55.31 476 MET A CA 1
ATOM 3919 C C . MET A 1 476 ? -27.382 2.870 29.901 1.00 55.31 476 MET A C 1
ATOM 3921 O O . MET A 1 476 ? -28.371 3.573 29.714 1.00 55.31 476 MET A O 1
ATOM 3925 N N . CYS A 1 477 ? -27.101 1.827 29.113 1.00 50.28 477 CYS A N 1
ATOM 3926 C CA . CYS A 1 477 ? -27.918 1.425 27.965 1.00 50.28 477 CYS A CA 1
ATOM 3927 C C . CYS A 1 477 ? -29.155 0.597 28.351 1.00 50.28 477 CYS A C 1
ATOM 3929 O O . CYS A 1 477 ? -30.184 0.715 27.694 1.00 50.28 477 CYS A O 1
ATOM 3931 N N . LEU A 1 478 ? -29.086 -0.229 29.402 1.00 50.34 478 LEU A N 1
ATOM 3932 C CA . LEU A 1 478 ? -30.205 -1.041 29.905 1.00 50.34 478 LEU A CA 1
ATOM 3933 C C . LEU A 1 478 ? -31.362 -0.179 30.421 1.00 50.34 478 LEU A C 1
ATOM 3935 O O . LEU A 1 478 ? -32.515 -0.592 30.333 1.00 50.34 478 LEU A O 1
ATOM 3939 N N . ASN A 1 479 ? -31.065 1.036 30.883 1.00 46.44 479 ASN A N 1
ATOM 3940 C CA . ASN A 1 479 ? -32.070 2.028 31.264 1.00 46.44 479 ASN A CA 1
ATOM 3941 C C . ASN A 1 479 ? -32.787 2.677 30.054 1.00 46.44 479 ASN A C 1
ATOM 3943 O O . ASN A 1 479 ? -33.687 3.497 30.244 1.00 46.44 479 ASN A O 1
ATOM 3947 N N . MET A 1 480 ? -32.443 2.294 28.814 1.00 46.19 480 MET A N 1
ATOM 3948 C CA . MET A 1 480 ? -33.079 2.771 27.582 1.00 46.19 480 MET A CA 1
ATOM 3949 C C . MET A 1 480 ? -33.928 1.682 26.917 1.00 46.19 480 MET A C 1
ATOM 3951 O O . MET A 1 480 ? -33.428 0.653 26.470 1.00 46.19 480 MET A O 1
ATOM 3955 N N . ASN A 1 481 ? -35.224 1.944 26.761 1.00 42.53 481 ASN A N 1
ATOM 3956 C CA . ASN A 1 481 ? -36.209 1.004 26.209 1.00 42.53 481 ASN A CA 1
ATOM 3957 C C . ASN A 1 481 ? -36.218 0.882 24.662 1.00 42.53 481 ASN A C 1
ATOM 3959 O O . ASN A 1 481 ? -37.262 0.579 24.091 1.00 42.53 481 ASN A O 1
ATOM 3963 N N . ASP A 1 482 ? -35.097 1.087 23.955 1.00 44.25 482 ASP A N 1
ATOM 3964 C CA . ASP A 1 482 ? -35.068 1.052 22.476 1.00 44.25 482 ASP A CA 1
ATOM 3965 C C . ASP A 1 482 ? -34.310 -0.163 21.902 1.00 44.25 482 ASP A C 1
ATOM 3967 O O . ASP A 1 482 ? -33.101 -0.335 22.082 1.00 44.25 482 ASP A O 1
ATOM 3971 N N . GLY A 1 483 ? -35.021 -0.997 21.133 1.00 37.84 483 GLY A N 1
ATOM 3972 C CA . GLY A 1 483 ? -34.532 -2.277 20.593 1.00 37.84 483 GLY A CA 1
ATOM 3973 C C . GLY A 1 483 ? -33.369 -2.184 19.593 1.00 37.84 483 GLY A C 1
ATOM 3974 O O . GLY A 1 483 ? -32.645 -3.163 19.414 1.00 37.84 483 GLY A O 1
ATOM 3975 N N . LEU A 1 484 ? -33.132 -1.015 18.986 1.00 34.78 484 LEU A N 1
ATOM 3976 C CA . LEU A 1 484 ? -32.020 -0.795 18.051 1.00 34.78 484 LEU A CA 1
ATOM 3977 C C . LEU A 1 484 ? -30.642 -0.843 18.746 1.00 34.78 484 LEU A C 1
ATOM 3979 O O . LEU A 1 484 ? -29.658 -1.274 18.145 1.00 34.78 484 LEU A O 1
ATOM 3983 N N . TYR A 1 485 ? -30.565 -0.436 20.019 1.00 41.19 485 TYR A N 1
ATOM 3984 C CA . TYR A 1 485 ? -29.306 -0.349 20.780 1.00 41.19 485 TYR A CA 1
ATOM 3985 C C . TYR A 1 485 ? -28.803 -1.711 21.255 1.00 41.19 485 TYR A C 1
ATOM 3987 O O . TYR A 1 485 ? -27.597 -1.963 21.293 1.00 41.19 485 TYR A O 1
ATOM 3995 N N . LYS A 1 486 ? -29.735 -2.632 21.519 1.00 38.94 486 LYS A N 1
ATOM 3996 C CA . LYS A 1 486 ? -29.443 -4.008 21.935 1.00 38.94 486 LYS A CA 1
ATOM 3997 C C . LYS A 1 486 ? -28.609 -4.762 20.888 1.00 38.94 486 LYS A C 1
ATOM 3999 O O . LYS A 1 486 ? -27.769 -5.575 21.254 1.00 38.94 486 LYS A O 1
ATOM 4004 N N . ILE A 1 487 ? -28.780 -4.446 19.599 1.00 35.75 487 ILE A N 1
ATOM 4005 C CA . ILE A 1 487 ? -28.082 -5.093 18.473 1.00 35.75 487 ILE A CA 1
ATOM 4006 C C . ILE A 1 487 ? -26.586 -4.733 18.435 1.00 35.75 487 ILE A C 1
ATOM 4008 O O . ILE A 1 487 ? -25.752 -5.612 18.224 1.00 35.75 487 ILE A O 1
ATOM 4012 N N . ASN A 1 488 ? -26.218 -3.469 18.675 1.00 41.34 488 ASN A N 1
ATOM 4013 C CA . ASN A 1 488 ? -24.806 -3.059 18.691 1.00 41.34 488 ASN A CA 1
ATOM 4014 C C . ASN A 1 488 ? -24.065 -3.587 19.931 1.00 41.34 488 ASN A C 1
ATOM 4016 O O . ASN A 1 488 ? -22.900 -3.967 19.834 1.00 41.34 488 ASN A O 1
ATOM 4020 N N . LEU A 1 489 ? -24.756 -3.685 21.072 1.00 43.22 489 LEU A N 1
ATOM 4021 C CA . LEU A 1 489 ? -24.228 -4.306 22.290 1.00 43.22 489 LEU A CA 1
ATOM 4022 C C . LEU A 1 489 ? -24.046 -5.820 22.151 1.00 43.22 489 LEU A C 1
ATOM 4024 O O . LEU A 1 489 ? -23.037 -6.353 22.600 1.00 43.22 489 LEU A O 1
ATOM 4028 N N . LEU A 1 490 ? -24.971 -6.515 21.483 1.00 41.62 490 LEU A N 1
ATOM 4029 C CA . LEU A 1 490 ? -24.818 -7.938 21.171 1.00 41.62 490 LEU A CA 1
ATOM 4030 C C . LEU A 1 490 ? -23.590 -8.198 20.286 1.00 41.62 490 LEU A C 1
ATOM 4032 O O . LEU A 1 490 ? -22.839 -9.118 20.580 1.00 41.62 490 LEU A O 1
ATOM 4036 N N . LYS A 1 491 ? -23.305 -7.338 19.297 1.00 41.31 491 LYS A N 1
ATOM 4037 C CA . LYS A 1 491 ? -22.076 -7.431 18.480 1.00 41.31 491 LYS A CA 1
ATOM 4038 C C . LYS A 1 491 ? -20.790 -7.203 19.288 1.00 41.31 491 LYS A C 1
ATOM 4040 O O . LYS A 1 491 ? -19.771 -7.835 19.017 1.00 41.31 491 LYS A O 1
ATOM 4045 N N . LEU A 1 492 ? -20.820 -6.314 20.285 1.00 41.94 492 LEU A N 1
ATOM 4046 C CA . LEU A 1 492 ? -19.702 -6.107 21.219 1.00 41.94 492 LEU A CA 1
ATOM 4047 C C . LEU A 1 492 ? -19.537 -7.299 22.181 1.00 41.94 492 LEU A C 1
ATOM 4049 O O . LEU A 1 492 ? -18.411 -7.721 22.450 1.00 41.94 492 LEU A O 1
ATOM 4053 N N . ARG A 1 493 ? -20.647 -7.889 22.645 1.00 47.84 493 ARG A N 1
ATOM 4054 C CA . ARG A 1 493 ? -20.668 -9.100 23.483 1.00 47.84 493 ARG A CA 1
ATOM 4055 C C . ARG A 1 493 ? -20.196 -10.343 22.734 1.00 47.84 493 ARG A C 1
ATOM 4057 O O . ARG A 1 493 ? -19.380 -11.064 23.289 1.00 47.84 493 ARG A O 1
ATOM 4064 N N . GLU A 1 494 ? -20.609 -10.550 21.484 1.00 45.66 494 GLU A N 1
ATOM 4065 C CA . GLU A 1 494 ? -20.108 -11.638 20.627 1.00 45.66 494 GLU A CA 1
ATOM 4066 C C . GLU A 1 494 ? -18.592 -11.540 20.432 1.00 45.66 494 GLU A C 1
ATOM 4068 O O . GLU A 1 494 ? -17.903 -12.555 20.448 1.00 45.66 494 GLU A O 1
ATOM 4073 N N . LYS A 1 495 ? -18.032 -10.327 20.315 1.00 44.56 495 LYS A N 1
ATOM 4074 C CA . LYS A 1 495 ? -16.572 -10.135 20.286 1.00 44.56 495 LYS A CA 1
ATOM 4075 C C . LYS A 1 495 ? -15.909 -10.441 21.636 1.00 44.56 495 LYS A C 1
ATOM 4077 O O . LYS A 1 495 ? -14.852 -11.066 21.644 1.00 44.56 495 LYS A O 1
ATOM 4082 N N . LYS A 1 496 ? -16.527 -10.069 22.768 1.00 42.66 496 LYS A N 1
ATOM 4083 C CA . LYS A 1 496 ? -16.051 -10.409 24.127 1.00 42.66 496 LYS A CA 1
ATOM 4084 C C . LYS A 1 496 ? -16.082 -11.917 24.378 1.00 42.66 496 LYS A C 1
ATOM 4086 O O . LYS A 1 496 ? -15.096 -12.461 24.863 1.00 42.66 496 LYS A O 1
ATOM 4091 N N . GLU A 1 497 ? -17.173 -12.594 24.025 1.00 44.28 497 GLU A N 1
ATOM 4092 C CA . GLU A 1 497 ? -17.285 -14.052 24.115 1.00 44.28 497 GLU A CA 1
ATOM 4093 C C . GLU A 1 497 ? -16.353 -14.749 23.134 1.00 44.28 497 GLU A C 1
ATOM 4095 O O . GLU A 1 497 ? -15.727 -15.718 23.528 1.00 44.28 497 GLU A O 1
ATOM 4100 N N . ASN A 1 498 ? -16.161 -14.250 21.910 1.00 38.78 498 ASN A N 1
ATOM 4101 C CA . ASN A 1 498 ? -15.175 -14.824 20.993 1.00 38.78 498 ASN A CA 1
ATOM 4102 C C . ASN A 1 498 ? -13.747 -14.691 21.531 1.00 38.78 498 ASN A C 1
ATOM 4104 O O . ASN A 1 498 ? -13.001 -15.659 21.469 1.00 38.78 498 ASN A O 1
ATOM 4108 N N . ILE A 1 499 ? -13.370 -13.558 22.130 1.00 35.22 499 ILE A N 1
ATOM 4109 C CA . ILE A 1 499 ? -12.056 -13.399 22.778 1.00 35.22 499 ILE A CA 1
ATOM 4110 C C . ILE A 1 499 ? -11.946 -14.300 24.014 1.00 35.22 499 ILE A C 1
ATOM 4112 O O . ILE A 1 499 ? -10.929 -14.965 24.197 1.00 35.22 499 ILE A O 1
ATOM 4116 N N . LYS A 1 500 ? -12.998 -14.391 24.833 1.00 37.00 500 LYS A N 1
ATOM 4117 C CA . LYS A 1 500 ? -13.028 -15.265 26.011 1.00 37.00 500 LYS A CA 1
ATOM 4118 C C . LYS A 1 500 ? -12.973 -16.746 25.622 1.00 37.00 500 LYS A C 1
ATOM 4120 O O . LYS A 1 500 ? -12.207 -17.481 26.222 1.00 37.00 500 LYS A O 1
ATOM 4125 N N . ASN A 1 501 ? -13.670 -17.145 24.561 1.00 36.88 501 ASN A N 1
ATOM 4126 C CA . ASN A 1 501 ? -13.657 -18.489 23.985 1.00 36.88 501 ASN A CA 1
ATOM 4127 C C . ASN A 1 501 ? -12.331 -18.800 23.283 1.00 36.88 501 ASN A C 1
ATOM 4129 O O . ASN A 1 501 ? -11.902 -19.945 23.304 1.00 36.88 501 ASN A O 1
ATOM 4133 N N . ILE A 1 502 ? -11.650 -17.817 22.685 1.00 33.75 502 ILE A N 1
ATOM 4134 C CA . ILE A 1 502 ? -10.285 -17.976 22.154 1.00 33.75 502 ILE A CA 1
ATOM 4135 C C . ILE A 1 502 ? -9.290 -18.162 23.310 1.00 33.75 502 ILE A C 1
ATOM 4137 O O . ILE A 1 502 ? -8.422 -19.028 23.237 1.00 33.75 502 ILE A O 1
ATOM 4141 N N . ILE A 1 503 ? -9.444 -17.415 24.407 1.00 34.66 503 ILE A N 1
ATOM 4142 C CA . ILE A 1 503 ? -8.625 -17.557 25.620 1.00 34.66 503 ILE A CA 1
ATOM 4143 C C . ILE A 1 503 ? -8.915 -18.888 26.338 1.00 34.66 503 ILE A C 1
ATOM 4145 O O . ILE A 1 503 ? -7.983 -19.542 26.797 1.00 34.66 503 ILE A O 1
ATOM 4149 N N . GLU A 1 504 ? -10.173 -19.323 26.414 1.00 36.66 504 GLU A N 1
ATOM 4150 C CA . GLU A 1 504 ? -10.577 -20.592 27.035 1.00 36.66 504 GLU A CA 1
ATOM 4151 C C . GLU A 1 504 ? -10.198 -21.800 26.162 1.00 36.66 504 GLU A C 1
ATOM 4153 O O . GLU A 1 504 ? -9.618 -22.749 26.685 1.00 36.66 504 GLU A O 1
ATOM 4158 N N . ARG A 1 505 ? -10.343 -21.729 24.828 1.00 32.91 505 ARG A N 1
ATOM 4159 C CA . ARG A 1 505 ? -9.812 -22.754 23.901 1.00 32.91 505 ARG A CA 1
ATOM 4160 C C . ARG A 1 505 ? -8.287 -22.864 23.960 1.00 32.91 505 ARG A C 1
ATOM 4162 O O . ARG A 1 505 ? -7.753 -23.965 23.855 1.00 32.91 505 ARG A O 1
ATOM 4169 N N . ASN A 1 506 ? -7.580 -21.756 24.189 1.00 32.62 506 ASN A N 1
ATOM 4170 C CA . ASN A 1 506 ? -6.127 -21.773 24.392 1.00 32.62 506 ASN A CA 1
ATOM 4171 C C . ASN A 1 506 ? -5.717 -22.270 25.793 1.00 32.62 506 ASN A C 1
ATOM 4173 O O . ASN A 1 506 ? -4.594 -22.743 25.952 1.00 32.62 506 ASN A O 1
ATOM 4177 N N . LYS A 1 507 ? -6.611 -22.232 26.792 1.00 34.03 507 LYS A N 1
ATOM 4178 C CA . LYS A 1 507 ? -6.403 -22.868 28.109 1.00 34.03 507 LYS A CA 1
ATOM 4179 C C . LYS A 1 507 ? -6.669 -24.378 28.091 1.00 34.03 507 LYS A C 1
ATOM 4181 O O . LYS A 1 507 ? -6.056 -25.101 28.871 1.00 34.03 507 LYS A O 1
ATOM 4186 N N . GLU A 1 508 ? -7.534 -24.864 27.202 1.00 33.41 508 GLU A N 1
ATOM 4187 C CA . GLU A 1 508 ? -7.802 -26.302 27.030 1.00 33.41 508 GLU A CA 1
ATOM 4188 C C . GLU A 1 508 ? -6.716 -27.031 26.214 1.00 33.41 508 GLU A C 1
ATOM 4190 O O . GLU A 1 508 ? -6.544 -28.244 26.351 1.00 33.41 508 GLU A O 1
ATOM 4195 N N . SER A 1 509 ? -5.899 -26.298 25.450 1.00 32.19 509 SER A N 1
ATOM 4196 C CA . SER A 1 509 ? -4.675 -26.790 24.795 1.00 32.19 509 SER A CA 1
ATOM 4197 C C . SER A 1 509 ? -3.521 -26.961 25.805 1.00 32.19 509 SER A C 1
ATOM 4199 O O . SER A 1 509 ? -2.469 -26.319 25.737 1.00 32.19 509 SER A O 1
ATOM 4201 N N . ASN A 1 510 ? -3.725 -27.845 26.778 1.00 33.50 510 ASN A N 1
ATOM 4202 C CA . ASN A 1 510 ? -2.763 -28.210 27.812 1.00 33.50 510 ASN A CA 1
ATOM 4203 C C . ASN A 1 510 ? -1.631 -29.083 27.228 1.00 33.50 510 ASN A C 1
ATOM 4205 O O . ASN A 1 510 ? -1.647 -30.311 27.326 1.00 33.50 510 ASN A O 1
ATOM 4209 N N . THR A 1 511 ? -0.626 -28.469 26.596 1.00 29.89 511 THR A N 1
ATOM 4210 C CA . THR A 1 511 ? 0.603 -29.189 26.190 1.00 29.89 511 THR A CA 1
ATOM 4211 C C . THR A 1 511 ? 1.884 -28.357 26.279 1.00 29.89 511 THR A C 1
ATOM 4213 O O . THR A 1 511 ? 2.815 -28.603 25.523 1.00 29.89 511 THR A O 1
ATOM 4216 N N . PHE A 1 512 ? 1.979 -27.402 27.215 1.00 27.47 512 PHE A N 1
ATOM 4217 C CA . PHE A 1 512 ? 3.243 -26.671 27.434 1.00 27.47 512 PHE A CA 1
ATOM 4218 C C . PHE A 1 512 ? 3.661 -26.419 28.897 1.00 27.47 512 PHE A C 1
ATOM 4220 O O . PHE A 1 512 ? 4.772 -25.959 29.127 1.00 27.47 512 PHE A O 1
ATOM 4227 N N . ASN A 1 513 ? 2.869 -26.820 29.901 1.00 27.55 513 ASN A N 1
ATOM 4228 C CA . ASN A 1 513 ? 3.213 -26.638 31.328 1.00 27.55 513 ASN A CA 1
ATOM 4229 C C . ASN A 1 513 ? 3.861 -27.864 32.007 1.00 27.55 513 ASN A C 1
ATOM 4231 O O . ASN A 1 513 ? 3.782 -28.030 33.222 1.00 27.55 513 ASN A O 1
ATOM 4235 N N . LYS A 1 514 ? 4.550 -28.724 31.250 1.00 27.56 514 LYS A N 1
ATOM 4236 C CA . LYS A 1 514 ? 5.445 -29.752 31.812 1.00 27.56 514 LYS A CA 1
ATOM 4237 C C . LYS A 1 514 ? 6.886 -29.433 31.435 1.00 27.56 514 LYS A C 1
ATOM 4239 O O . LYS A 1 514 ? 7.390 -30.042 30.502 1.00 27.56 514 LYS A O 1
ATOM 4244 N N . LEU A 1 515 ? 7.527 -28.503 32.152 1.00 26.30 515 LEU A N 1
ATOM 4245 C CA . LEU A 1 515 ? 8.997 -28.494 32.288 1.00 26.30 515 LEU A CA 1
ATOM 4246 C C . LEU A 1 515 ? 9.589 -27.592 33.387 1.00 26.30 515 LEU A C 1
ATOM 4248 O O . LEU A 1 515 ? 10.775 -27.726 33.650 1.00 26.30 515 LEU A O 1
ATOM 4252 N N . CYS A 1 516 ? 8.819 -26.776 34.115 1.00 26.66 516 CYS A N 1
ATOM 4253 C CA . CYS A 1 516 ? 9.381 -25.960 35.205 1.00 26.66 516 CYS A CA 1
ATOM 4254 C C . CYS A 1 516 ? 8.589 -26.106 36.510 1.00 26.66 516 CYS A C 1
ATOM 4256 O O . CYS A 1 516 ? 7.916 -25.183 36.948 1.00 26.66 516 CYS A O 1
ATOM 4258 N N . ALA A 1 517 ? 8.653 -27.284 37.128 1.00 25.64 517 ALA A N 1
ATOM 4259 C CA . ALA A 1 517 ? 8.245 -27.483 38.519 1.00 25.64 517 ALA A CA 1
ATOM 4260 C C . ALA A 1 517 ? 9.000 -28.688 39.093 1.00 25.64 517 ALA A C 1
ATOM 4262 O O . ALA A 1 517 ? 8.477 -29.794 39.136 1.00 25.64 517 ALA A O 1
ATOM 4263 N N . ASN A 1 518 ? 10.263 -28.473 39.456 1.00 25.03 518 ASN A N 1
ATOM 4264 C CA . ASN A 1 518 ? 11.029 -29.323 40.367 1.00 25.03 518 ASN A CA 1
ATOM 4265 C C . ASN A 1 518 ? 12.171 -28.479 40.945 1.00 25.03 518 ASN A C 1
ATOM 4267 O O . ASN A 1 518 ? 13.263 -28.440 40.388 1.00 25.03 518 ASN A O 1
ATOM 4271 N N . ASN A 1 519 ? 11.902 -27.744 42.020 1.00 24.06 519 ASN A N 1
ATOM 4272 C CA . ASN A 1 519 ? 12.606 -27.941 43.286 1.00 24.06 519 ASN A CA 1
ATOM 4273 C C . ASN A 1 519 ? 12.140 -26.924 44.328 1.00 24.06 519 ASN A C 1
ATOM 4275 O O . ASN A 1 519 ? 12.076 -25.719 44.114 1.00 24.06 519 ASN A O 1
ATOM 4279 N N . THR A 1 520 ? 11.779 -27.505 45.457 1.00 24.42 520 THR A N 1
ATOM 4280 C CA . THR A 1 520 ? 11.279 -26.942 46.701 1.00 24.42 520 THR A CA 1
ATOM 4281 C C . THR A 1 520 ? 12.364 -26.242 47.520 1.00 24.42 520 THR A C 1
ATOM 4283 O O . THR A 1 520 ? 13.484 -26.735 47.583 1.00 24.42 520 THR A O 1
ATOM 4286 N N . ASN A 1 521 ? 11.947 -25.191 48.234 1.00 24.38 521 ASN A N 1
ATOM 4287 C CA . ASN A 1 521 ? 12.398 -24.735 49.557 1.00 24.38 521 ASN A CA 1
ATOM 4288 C C . ASN A 1 521 ? 13.897 -24.774 49.905 1.00 24.38 521 ASN A C 1
ATOM 4290 O O . ASN A 1 521 ? 14.425 -25.823 50.264 1.00 24.38 521 ASN A O 1
ATOM 4294 N N . SER A 1 522 ? 14.481 -23.588 50.094 1.00 22.34 522 SER A N 1
ATOM 4295 C CA . SER A 1 522 ? 15.369 -23.320 51.236 1.00 22.34 522 SER A CA 1
ATOM 4296 C C . SER A 1 522 ? 15.530 -21.814 51.469 1.00 22.34 522 SER A C 1
ATOM 4298 O O . SER A 1 522 ? 15.852 -21.070 50.548 1.00 22.34 522 SER A O 1
ATOM 4300 N N . TYR A 1 523 ? 15.302 -21.408 52.719 1.00 22.97 523 TYR A N 1
ATOM 4301 C CA . TYR A 1 523 ? 15.638 -20.122 53.333 1.00 22.97 523 TYR A CA 1
ATOM 4302 C C . TYR A 1 523 ? 17.086 -19.674 53.049 1.00 22.97 523 TYR A C 1
ATOM 4304 O O . TYR A 1 523 ? 17.959 -20.535 52.962 1.00 22.97 523 TYR A O 1
ATOM 4312 N N . ILE A 1 524 ? 17.344 -18.356 53.023 1.00 22.53 524 ILE A N 1
ATOM 4313 C CA . ILE A 1 524 ? 18.335 -17.646 53.867 1.00 22.53 524 ILE A CA 1
ATOM 4314 C C . ILE A 1 524 ? 18.269 -16.123 53.619 1.00 22.53 524 ILE A C 1
ATOM 4316 O O . ILE A 1 524 ? 18.135 -15.638 52.501 1.00 22.53 524 ILE A O 1
ATOM 4320 N N . GLU A 1 525 ? 18.349 -15.427 54.745 1.00 20.41 525 GLU A N 1
ATOM 4321 C CA . GLU A 1 525 ? 18.490 -14.005 55.038 1.00 20.41 525 GLU A CA 1
ATOM 4322 C C . GLU A 1 525 ? 19.711 -13.280 54.415 1.00 20.41 525 GLU A C 1
ATOM 4324 O O . GLU A 1 525 ? 20.809 -13.824 54.362 1.00 20.41 525 GLU A O 1
ATOM 4329 N N . VAL A 1 526 ? 19.508 -11.976 54.160 1.00 19.45 526 VAL A N 1
ATOM 4330 C CA . VAL A 1 526 ? 20.371 -10.843 54.577 1.00 19.45 526 VAL A CA 1
ATOM 4331 C C . VAL A 1 526 ? 21.571 -10.368 53.709 1.00 19.45 526 VAL A C 1
ATOM 4333 O O . VAL A 1 526 ? 22.534 -11.077 53.445 1.00 19.45 526 VAL A O 1
ATOM 4336 N N . HIS A 1 527 ? 21.509 -9.041 53.488 1.00 20.00 527 HIS A N 1
ATOM 4337 C CA . HIS A 1 527 ? 22.524 -7.985 53.291 1.00 20.00 527 HIS A CA 1
ATOM 4338 C C . HIS A 1 527 ? 22.993 -7.523 51.889 1.00 20.00 527 HIS A C 1
ATOM 4340 O O . HIS A 1 527 ? 23.618 -8.257 51.133 1.00 20.00 527 HIS A O 1
ATOM 4346 N N . SER A 1 528 ? 22.773 -6.198 51.740 1.00 26.70 528 SER A N 1
ATOM 4347 C CA . SER A 1 528 ? 23.334 -5.133 50.882 1.00 26.70 528 SER A CA 1
ATOM 4348 C C . SER A 1 528 ? 23.061 -5.159 49.390 1.00 26.70 528 SER A C 1
ATOM 4350 O O . SER A 1 528 ? 23.686 -5.990 48.699 1.00 26.70 528 SER A O 1
#

Secondary structure (DSSP, 8-state):
--HHHHHHHHHHHHHHHHHHHHHHHTT--HHHHHHHHTHHHHHHHHHHHTT-EEEEEEEEE-TTTGGGHHHHHHHHHHH--TTEEEEEEEEE-TTS-HHHHHHHHHHHHHTTGGGTEEEEEEE---------SSTT--HHHHGGGGHHHHS-TT--EEEEE-TTEEE-S-SHHHHT----SSS-EEEEEPS-TTHHHHHHHHTT-TTT-----S--EEEEEEEEEHHHHHHTTHHHHHHHHHHHH---HHHHHHHHHTT--EEPPGGGSEETTTS--S-GGG-SEEE--SS--TTSTT-SSHHHHHHHHHH----SSSS---PPPPPEEEEEEEESS--PPPHHHHH-SS--EEEEEEEES--HHHHHHHHHHHHHHTTTSEEEEEEE-----TT-THHHHHHHHHHHHHHS-TTTTTS-S-EEEEESSPPPHHHHHGGGS--S----SS-----------EEE-HHHHHHHHHHHHHT---HHHHHHHHHHHHHHHHHHHHHHHHHH---S-SSS------------

Radius of gyration: 32.27 Å; chains: 1; bounding box: 64×116×82 Å

pLDDT: mean 70.93, std 22.85, range [19.45, 98.75]